Protein AF-A0A841BMP5-F1 (afdb_monomer)

Nearest PDB structures (foldseek):
  6muk-assembly1_A  TM=3.966E-01  e=3.538E-05  Neisseria gonorrhoeae FA 1090
  8xcj-assembly1_F  TM=4.467E-01  e=3.318E-01  Escherichia phage Lambda
  6w3f-assembly2_B  TM=5.338E-01  e=2.066E+00  synthetic construct
  6w40-assembly1_B  TM=4.163E-01  e=1.187E+00  synthetic construct
  2bng-assembly1_C-2  TM=3.990E-01  e=1.482E+00  Mycobacterium tuberculosis H37Rv

InterPro domains:
  IPR000841 Peptidase M23A, B-lytic metalloendopeptidase [PR00933] (157-178)
  IPR000841 Peptidase M23A, B-lytic metalloendopeptidase [PR00933] (180-198)
  IPR000841 Peptidase M23A, B-lytic metalloendopeptidase [PR00933] (256-276)
  IPR011055 Duplicated hybrid motif [G3DSA:2.70.70.10] (151-312)
  IPR011055 Duplicated hybrid motif [SSF51261] (171-276)
  IPR016047 M23ase, beta-sheet core domain [PF01551] (186-277)

Radius of gyration: 31.23 Å; Cα contacts (8 Å, |Δi|>4): 1030; chains: 1; bounding box: 55×43×146 Å

Organism: NCBI:txid643052

pLDDT: mean 89.05, std 15.7, range [34.28, 98.88]

Foldseek 3Di:
DDDDDDDDDDDDDDDDDDDDDDDPPPPDPDPPADDPQVVLQVQVCVVVVHDPVVLVVQVWDWDWDWDFADPVNQKTKTKTKTFWAQEALTHIAIWIKIWGADPRYIDMDTQLDVSRLVRLVVDDCRRHNPVNSVLSVLLNCCLVVCVPVAQLQLQFWAFADAQDKWAQQFAFADSSQADPDSFWTKTDDDPQFGHDRAKFFKDFNFWDCPFPRFIFAKMKGRDSSQKIKIWGQFGNADDDDRIDGGGHTGGGFHFDRRRHHGDPTGIITMGMDRRSHGDTLAQHDHLQWRWHDDGGRWGWTDQQLDTGTHRGIDRRNGTQDLQKWFFRPVPPQKDFWFLDQEPPGDGPDIDGGSDIFGFAWWEFYYWDAAPVGIGRIWTQTPVRTIDHCNRISNSDNTHYYHD

Secondary structure (DSSP, 8-state):
-PPPP-PPPPPPPPP-----PPP---PPPPPPPPPHHHHHHHHHHHHHT--HHHHHHTT-EEEEEEEEE-TTSSEEEEEEEEEPPSSTT---EEEEEEEEEETTEEEEEESSSHHHHHHHTTS-TTTS-HHHHHHHHHHHHHHHSSTTS--SEEEEPPSS-TT-EEEEEEEEEBTTBSSSS--EEEEE-TT-EEE-SSSEEEEEEEEE-TTTSS-EEEEEEEETTSEEEEEEEEBSPPP--SEE-TT-EEEE-B---TT----SSSBEEEEEEETTEE---TT-EETTEEEE--STT--EEEETTEEEETTSEEE---PPPTTEEEE--TTSSEEEEESSSSTTSPEEEEEETT-EEEEEEEEEEEEEEETTEEEEEEEEETTS-EEEGGGEE-SSS--SSB-

Structure (mmCIF, N/CA/C/O backbone):
data_AF-A0A841BMP5-F1
#
_entry.id   AF-A0A841BMP5-F1
#
loop_
_atom_site.group_PDB
_atom_site.id
_atom_site.type_symbol
_atom_site.label_atom_id
_atom_site.label_alt_id
_atom_site.label_comp_id
_atom_site.label_asym_id
_atom_site.label_entity_id
_atom_site.label_seq_id
_atom_site.pdbx_PDB_ins_code
_atom_site.Cartn_x
_atom_site.Cartn_y
_atom_site.Cartn_z
_atom_site.occupancy
_atom_site.B_iso_or_equiv
_atom_site.auth_seq_id
_atom_site.auth_comp_id
_atom_site.auth_asym_id
_atom_site.auth_atom_id
_atom_site.pdbx_PDB_model_num
ATOM 1 N N . MET A 1 1 ? 30.766 -21.090 115.412 1.00 39.97 1 MET A N 1
ATOM 2 C CA . MET A 1 1 ? 30.624 -21.141 113.940 1.00 39.97 1 MET A CA 1
ATOM 3 C C . MET A 1 1 ? 29.297 -21.819 113.615 1.00 39.97 1 MET A C 1
ATOM 5 O O . MET A 1 1 ? 29.218 -23.036 113.695 1.00 39.97 1 MET A O 1
ATOM 9 N N . LEU A 1 2 ? 28.238 -21.045 113.360 1.00 34.28 2 LEU A N 1
ATOM 10 C CA . LEU A 1 2 ? 26.905 -21.556 113.006 1.00 34.28 2 LEU A CA 1
ATOM 11 C C . LEU A 1 2 ? 26.689 -21.370 111.498 1.00 34.28 2 LEU A C 1
ATOM 13 O O . LEU A 1 2 ? 26.837 -20.258 110.997 1.00 34.28 2 LEU A O 1
ATOM 17 N N . ARG A 1 3 ? 26.366 -22.458 110.788 1.00 38.75 3 ARG A N 1
ATOM 18 C CA . ARG A 1 3 ? 26.007 -22.464 109.360 1.00 38.75 3 ARG A CA 1
ATOM 19 C C . ARG A 1 3 ? 24.495 -22.298 109.189 1.00 38.75 3 ARG A C 1
ATOM 21 O O . ARG A 1 3 ? 23.708 -22.974 109.847 1.00 38.75 3 ARG A O 1
ATOM 28 N N . THR A 1 4 ? 24.130 -21.393 108.292 1.00 40.66 4 THR A N 1
ATOM 29 C CA . THR A 1 4 ? 22.778 -20.907 108.001 1.00 40.66 4 THR A CA 1
ATOM 30 C C . THR A 1 4 ? 22.033 -21.808 107.010 1.00 40.66 4 THR A C 1
ATOM 32 O O . THR A 1 4 ? 22.625 -22.365 106.088 1.00 40.66 4 THR A O 1
ATOM 35 N N . ARG A 1 5 ? 20.717 -21.927 107.219 1.00 43.81 5 ARG A N 1
ATOM 36 C CA . ARG A 1 5 ? 19.724 -22.632 106.392 1.00 43.81 5 ARG A CA 1
ATOM 37 C C . ARG A 1 5 ? 19.303 -21.782 105.182 1.00 43.81 5 ARG A C 1
ATOM 39 O O . ARG A 1 5 ? 19.184 -20.569 105.322 1.00 43.81 5 ARG A O 1
ATOM 46 N N . GLN A 1 6 ? 18.955 -22.414 104.060 1.00 41.09 6 GLN A N 1
ATOM 47 C CA . GLN A 1 6 ? 18.107 -21.817 103.017 1.00 41.09 6 GLN A CA 1
ATOM 48 C C . GLN A 1 6 ? 16.977 -22.785 102.645 1.00 41.09 6 GLN A C 1
ATOM 50 O O . GLN A 1 6 ? 17.214 -23.966 102.401 1.00 41.09 6 GLN A O 1
ATOM 55 N N . ALA A 1 7 ? 15.750 -22.263 102.656 1.00 38.41 7 ALA A N 1
ATOM 56 C CA . ALA A 1 7 ? 14.514 -22.925 102.258 1.00 38.41 7 ALA A CA 1
ATOM 57 C C . ALA A 1 7 ? 14.130 -22.460 100.843 1.00 38.41 7 ALA A C 1
ATOM 59 O O . ALA A 1 7 ? 14.209 -21.266 100.554 1.00 38.41 7 ALA A O 1
ATOM 60 N N . MET A 1 8 ? 13.726 -23.388 99.971 1.00 37.00 8 MET A N 1
ATOM 61 C CA . MET A 1 8 ? 13.195 -23.076 98.640 1.00 37.00 8 MET A CA 1
ATOM 62 C C . MET A 1 8 ? 11.703 -22.736 98.725 1.00 37.00 8 MET A C 1
ATOM 64 O O . MET A 1 8 ? 10.923 -23.487 99.309 1.00 37.00 8 MET A O 1
ATOM 68 N N . LEU A 1 9 ? 11.322 -21.613 98.116 1.00 38.00 9 LEU A N 1
ATOM 69 C CA . LEU A 1 9 ? 9.951 -21.128 97.970 1.00 38.00 9 LEU A CA 1
ATOM 70 C C . LEU A 1 9 ? 9.475 -21.446 96.540 1.00 38.00 9 LEU A C 1
ATOM 72 O O . LEU A 1 9 ? 10.105 -21.014 95.576 1.00 38.00 9 LEU A O 1
ATOM 76 N N . GLY A 1 10 ? 8.392 -22.214 96.395 1.00 34.88 10 GLY A N 1
ATOM 77 C CA . GLY A 1 10 ? 7.761 -22.502 95.103 1.00 34.88 10 GLY A CA 1
ATOM 78 C C . GLY A 1 10 ? 6.813 -21.378 94.680 1.00 34.88 10 GLY A C 1
ATOM 79 O O . GLY A 1 10 ? 5.952 -20.974 95.459 1.00 34.88 10 GLY A O 1
ATOM 80 N N . ILE A 1 11 ? 6.964 -20.879 93.452 1.00 39.47 11 ILE A N 1
ATOM 81 C CA . ILE A 1 11 ? 6.086 -19.873 92.836 1.00 39.47 11 ILE A CA 1
ATOM 82 C C . ILE A 1 11 ? 5.163 -20.590 91.843 1.00 39.47 11 ILE A C 1
ATOM 84 O O . ILE A 1 11 ? 5.637 -21.240 90.914 1.00 39.47 11 ILE A O 1
ATOM 88 N N . ALA A 1 12 ? 3.848 -20.469 92.038 1.00 36.47 12 ALA A N 1
ATOM 89 C CA . ALA A 1 12 ? 2.828 -20.951 91.110 1.00 36.47 12 ALA A CA 1
ATOM 90 C C . ALA A 1 12 ? 2.499 -19.864 90.067 1.00 36.47 12 ALA A C 1
ATOM 92 O O . ALA A 1 12 ? 2.149 -18.743 90.434 1.00 36.47 12 ALA A O 1
ATOM 93 N N . LEU A 1 13 ? 2.605 -20.190 88.774 1.00 36.38 13 LEU A N 1
ATOM 94 C CA . LEU A 1 13 ? 2.173 -19.333 87.662 1.00 36.38 13 LEU A CA 1
ATOM 95 C C . LEU A 1 13 ? 0.666 -19.523 87.400 1.00 36.38 13 LEU A C 1
ATOM 97 O O . LEU A 1 13 ? 0.228 -20.632 87.099 1.00 36.38 13 LEU A O 1
ATOM 101 N N . LEU A 1 14 ? -0.114 -18.439 87.460 1.00 36.12 14 LEU A N 1
ATOM 102 C CA . LEU A 1 14 ? -1.489 -18.379 86.949 1.00 36.12 14 LEU A CA 1
ATOM 103 C C . LEU A 1 14 ? -1.461 -18.119 85.432 1.00 36.12 14 LEU A C 1
ATOM 105 O O . LEU A 1 14 ? -0.940 -17.095 84.993 1.00 36.12 14 LEU A O 1
ATOM 109 N N . ALA A 1 15 ? -2.050 -19.010 84.633 1.00 38.69 15 ALA A N 1
ATOM 110 C CA . ALA A 1 15 ? -2.287 -18.789 83.207 1.00 38.69 15 ALA A CA 1
ATOM 111 C C . ALA A 1 15 ? -3.654 -18.109 83.001 1.00 38.69 15 ALA A C 1
ATOM 113 O O . ALA A 1 15 ? -4.687 -18.673 83.356 1.00 38.69 15 ALA A O 1
ATOM 114 N N . VAL A 1 16 ? -3.662 -16.903 82.428 1.00 39.03 16 VAL A N 1
ATOM 115 C CA . VAL A 1 16 ? -4.881 -16.193 82.005 1.00 39.03 16 VAL A CA 1
ATOM 116 C C . VAL A 1 16 ? -5.159 -16.542 80.543 1.00 39.03 16 VAL A C 1
ATOM 118 O O . VAL A 1 16 ? -4.381 -16.194 79.658 1.00 39.03 16 VAL A O 1
ATOM 121 N N . THR A 1 17 ? -6.263 -17.236 80.278 1.00 38.91 17 THR A N 1
ATOM 122 C CA . THR A 1 17 ? -6.754 -17.529 78.926 1.00 38.91 17 THR A CA 1
ATOM 123 C C . THR A 1 17 ? -7.607 -16.366 78.414 1.00 38.91 17 THR A C 1
ATOM 125 O O . THR A 1 17 ? -8.756 -16.185 78.811 1.00 38.91 17 THR A O 1
ATOM 128 N N . ILE A 1 18 ? -7.050 -15.554 77.513 1.00 44.59 18 ILE A N 1
ATOM 129 C CA . ILE A 1 18 ? -7.805 -14.533 76.772 1.00 44.59 18 ILE A CA 1
ATOM 130 C C . ILE A 1 18 ? -8.531 -15.235 75.618 1.00 44.59 18 ILE A C 1
ATOM 132 O O . ILE A 1 18 ? -7.900 -15.737 74.692 1.00 44.59 18 ILE A O 1
ATOM 136 N N . SER A 1 19 ? -9.863 -15.281 75.677 1.00 40.97 19 SER A N 1
ATOM 137 C CA . SER A 1 19 ? -10.699 -15.788 74.583 1.00 40.97 19 SER A CA 1
ATOM 138 C C . SER A 1 19 ? -10.790 -14.731 73.480 1.00 40.97 19 SER A C 1
ATOM 140 O O . SER A 1 19 ? -11.511 -13.746 73.624 1.00 40.97 19 SER A O 1
ATOM 142 N N . MET A 1 20 ? -10.046 -14.911 72.386 1.00 45.84 20 MET A N 1
ATOM 143 C CA . MET A 1 20 ? -10.217 -14.109 71.171 1.00 45.84 20 MET A CA 1
ATOM 144 C C . MET A 1 20 ? -11.420 -14.638 70.383 1.00 45.84 20 MET A C 1
ATOM 146 O O . MET A 1 20 ? -11.411 -15.773 69.911 1.00 45.84 20 MET A O 1
ATOM 150 N N . LEU A 1 21 ? -12.462 -13.817 70.244 1.00 46.34 21 LEU A N 1
ATOM 151 C CA . LEU A 1 21 ? -13.538 -14.057 69.281 1.00 46.34 21 LEU A CA 1
ATOM 152 C C . LEU A 1 21 ? -12.961 -13.952 67.857 1.00 46.34 21 LEU A C 1
ATOM 154 O O . LEU A 1 21 ? -12.179 -13.031 67.603 1.00 46.34 21 LEU A O 1
ATOM 158 N N . PRO A 1 22 ? -13.324 -14.843 66.916 1.00 47.53 22 PRO A N 1
ATOM 159 C CA . PRO A 1 22 ? -12.881 -14.709 65.538 1.00 47.53 22 PRO A CA 1
ATOM 160 C C . PRO A 1 22 ? -13.523 -13.455 64.942 1.00 47.53 22 PRO A C 1
ATOM 162 O O . PRO A 1 22 ? -14.747 -13.327 64.899 1.00 47.53 22 PRO A O 1
ATOM 165 N N . ALA A 1 23 ? -12.692 -12.517 64.492 1.00 50.56 23 ALA A N 1
ATOM 166 C CA . ALA A 1 23 ? -13.146 -11.436 63.636 1.00 50.56 23 ALA A CA 1
ATOM 167 C C . ALA A 1 23 ? -13.705 -12.067 62.355 1.00 50.56 23 ALA A C 1
ATOM 169 O O . ALA A 1 23 ? -12.977 -12.741 61.625 1.00 50.56 23 ALA A O 1
ATOM 170 N N . SER A 1 24 ? -15.000 -11.883 62.097 1.00 49.84 24 SER A N 1
ATOM 171 C CA . SER A 1 24 ? -15.606 -12.237 60.818 1.00 49.84 24 SER A CA 1
ATOM 172 C C . SER A 1 24 ? -14.863 -11.480 59.721 1.00 49.84 24 SER A C 1
ATOM 174 O O . SER A 1 24 ? -15.005 -10.263 59.602 1.00 49.84 24 SER A O 1
ATOM 176 N N . ALA A 1 25 ? -14.036 -12.186 58.951 1.00 54.12 25 ALA A N 1
ATOM 177 C CA . ALA A 1 25 ? -13.413 -11.636 57.761 1.00 54.12 25 ALA A CA 1
ATOM 178 C C . ALA A 1 25 ? -14.537 -11.240 56.799 1.00 54.12 25 ALA A C 1
ATOM 180 O O . ALA A 1 25 ? -15.220 -12.096 56.234 1.00 54.12 25 ALA A O 1
ATOM 181 N N . VAL A 1 26 ? -14.774 -9.936 56.664 1.00 52.53 26 VAL A N 1
ATOM 182 C CA . VAL A 1 26 ? -15.600 -9.403 55.584 1.00 52.53 26 VAL A CA 1
ATOM 183 C C . VAL A 1 26 ? -14.865 -9.777 54.305 1.00 52.53 26 VAL A C 1
ATOM 185 O O . VAL A 1 26 ? -13.758 -9.297 54.075 1.00 52.53 26 VAL A O 1
ATOM 188 N N . ALA A 1 27 ? -15.433 -10.704 53.532 1.00 51.41 27 ALA A N 1
ATOM 189 C CA . ALA A 1 27 ? -14.883 -11.086 52.243 1.00 51.41 27 ALA A CA 1
ATOM 190 C C . ALA A 1 27 ? -14.730 -9.816 51.400 1.00 51.41 27 ALA A C 1
ATOM 192 O O . ALA A 1 27 ? -15.709 -9.113 51.139 1.00 51.41 27 ALA A O 1
ATOM 193 N N . GLU A 1 28 ? -13.490 -9.507 51.035 1.00 50.38 28 GLU A N 1
ATOM 194 C CA . GLU A 1 28 ? -13.176 -8.430 50.108 1.00 50.38 28 GLU A CA 1
ATOM 195 C C . GLU A 1 28 ? -13.985 -8.684 48.822 1.00 50.38 28 GLU A C 1
ATOM 197 O O . GLU A 1 28 ? -14.013 -9.828 48.347 1.00 50.38 28 GLU A O 1
ATOM 202 N N . PRO A 1 29 ? -14.722 -7.692 48.287 1.00 46.38 29 PRO A N 1
ATOM 203 C CA . PRO A 1 29 ? -15.491 -7.903 47.070 1.00 46.38 29 PRO A CA 1
ATOM 204 C C . PRO A 1 29 ? -14.539 -8.393 45.980 1.00 46.38 29 PRO A C 1
ATOM 206 O O . PRO A 1 29 ? -13.509 -7.768 45.725 1.00 46.38 29 PRO A O 1
ATOM 209 N N . ALA A 1 30 ? -14.868 -9.535 45.366 1.00 54.88 30 ALA A N 1
ATOM 210 C CA . ALA A 1 30 ? -14.070 -10.093 44.283 1.00 54.88 30 ALA A CA 1
ATOM 211 C C . ALA A 1 30 ? -13.814 -8.996 43.233 1.00 54.88 30 ALA A C 1
ATOM 213 O O . ALA A 1 30 ? -14.761 -8.278 42.887 1.00 54.88 30 ALA A O 1
ATOM 214 N N . PRO A 1 31 ? -12.572 -8.832 42.738 1.00 57.31 31 PRO A N 1
ATOM 215 C CA . PRO A 1 31 ? -12.267 -7.791 41.768 1.00 57.31 31 PRO A CA 1
ATOM 216 C C . PRO A 1 31 ? -13.232 -7.917 40.588 1.00 57.31 31 PRO A C 1
ATOM 218 O O . PRO A 1 31 ? -13.372 -8.991 40.000 1.00 57.31 31 PRO A O 1
ATOM 221 N N . THR A 1 32 ? -13.937 -6.830 40.270 1.00 65.19 32 THR A N 1
ATOM 222 C CA . THR A 1 32 ? -14.870 -6.788 39.140 1.00 65.19 32 THR A CA 1
ATOM 223 C C . THR A 1 32 ? -14.147 -7.236 37.876 1.00 65.19 32 THR A C 1
ATOM 225 O O . THR A 1 32 ? -13.112 -6.668 37.522 1.00 65.19 32 THR A O 1
ATOM 228 N N . ALA A 1 33 ? -14.685 -8.262 37.210 1.00 76.88 33 ALA A N 1
ATOM 229 C CA . ALA A 1 33 ? -14.127 -8.774 35.966 1.00 76.88 33 ALA A CA 1
ATOM 230 C C . ALA A 1 33 ? -13.986 -7.628 34.954 1.00 76.88 33 ALA A C 1
ATOM 232 O O . ALA A 1 33 ? -14.934 -6.878 34.716 1.00 76.88 33 ALA A O 1
ATOM 233 N N . ARG A 1 34 ? -12.787 -7.479 34.386 1.00 87.75 34 ARG A N 1
ATOM 234 C CA . ARG A 1 34 ? -12.483 -6.377 33.467 1.00 87.75 34 ARG A CA 1
ATOM 235 C C . ARG A 1 34 ? -13.271 -6.503 32.169 1.00 87.75 34 ARG A C 1
ATOM 237 O O . ARG A 1 34 ? -13.496 -7.615 31.681 1.00 87.75 34 ARG A O 1
ATOM 244 N N . SER A 1 35 ? -13.663 -5.364 31.605 1.00 92.44 35 SER A N 1
ATOM 245 C CA . SER A 1 35 ? -14.401 -5.324 30.343 1.00 92.44 35 SER A CA 1
ATOM 246 C C . SER A 1 35 ? -13.506 -5.705 29.157 1.00 92.44 35 SER A C 1
ATOM 248 O O . SER A 1 35 ? -12.275 -5.648 29.244 1.00 92.44 35 SER A O 1
ATOM 250 N N . LEU A 1 36 ? -14.116 -6.098 28.033 1.00 94.38 36 LEU A N 1
ATOM 251 C CA . LEU A 1 36 ? -13.373 -6.405 26.807 1.00 94.38 36 LEU A CA 1
ATOM 252 C C . LEU A 1 36 ? -12.573 -5.182 26.337 1.00 94.38 36 LEU A C 1
ATOM 254 O O . LEU A 1 36 ? -11.408 -5.313 25.978 1.00 94.38 36 LEU A O 1
ATOM 258 N N . GLU A 1 37 ? -13.173 -3.995 26.406 1.00 94.88 37 GLU A N 1
ATOM 259 C CA . GLU A 1 37 ? -12.561 -2.727 26.004 1.00 94.88 37 GLU A CA 1
ATOM 260 C C . GLU A 1 37 ? -11.303 -2.427 26.822 1.00 94.88 37 GLU A C 1
ATOM 262 O O . GLU A 1 37 ? -10.300 -1.999 26.260 1.00 94.88 37 GLU A O 1
ATOM 267 N N . GLN A 1 38 ? -11.322 -2.697 28.132 1.00 94.12 38 GLN A N 1
ATOM 268 C CA . GLN A 1 38 ? -10.147 -2.534 28.995 1.00 94.12 38 GLN A CA 1
ATOM 269 C C . GLN A 1 38 ? -9.020 -3.500 28.605 1.00 94.12 38 GLN A C 1
ATOM 271 O O . GLN A 1 38 ? -7.856 -3.114 28.577 1.00 94.12 38 GLN A O 1
ATOM 276 N N . ILE A 1 39 ? -9.354 -4.749 28.271 1.00 95.50 39 ILE A N 1
ATOM 277 C CA . ILE A 1 39 ? -8.358 -5.767 27.906 1.00 95.50 39 ILE A CA 1
ATOM 278 C C . ILE A 1 39 ? -7.777 -5.494 26.507 1.00 95.50 39 ILE A C 1
ATOM 280 O O . ILE A 1 39 ? -6.574 -5.647 26.302 1.00 95.50 39 ILE A O 1
ATOM 284 N N . VAL A 1 40 ? -8.596 -5.038 25.553 1.00 97.19 40 VAL A N 1
ATOM 285 C CA . VAL A 1 40 ? -8.123 -4.591 24.231 1.00 97.19 40 VAL A CA 1
ATOM 286 C C . VAL A 1 40 ? -7.246 -3.344 24.368 1.00 97.19 40 VAL A C 1
ATOM 288 O O . VAL A 1 40 ? -6.182 -3.282 23.752 1.00 97.19 40 VAL A O 1
ATOM 291 N N . ALA A 1 41 ? -7.642 -2.378 25.202 1.00 95.94 41 ALA A N 1
ATOM 292 C CA . ALA A 1 41 ? -6.848 -1.185 25.483 1.00 95.94 41 ALA A CA 1
ATOM 293 C C . ALA A 1 41 ? -5.459 -1.546 26.034 1.00 95.94 41 ALA A C 1
ATOM 295 O O . ALA A 1 41 ? -4.461 -1.039 25.526 1.00 95.94 41 ALA A O 1
ATOM 296 N N . ASP A 1 42 ? -5.371 -2.478 26.985 1.00 95.06 42 ASP A N 1
ATOM 297 C CA . ASP A 1 42 ? -4.089 -2.978 27.495 1.00 95.06 42 ASP A CA 1
ATOM 298 C C . ASP A 1 42 ? -3.237 -3.649 26.416 1.00 95.06 42 ASP A C 1
ATOM 300 O O . ASP A 1 42 ? -2.026 -3.435 26.360 1.00 95.06 42 ASP A O 1
ATOM 304 N N . ALA A 1 43 ? -3.854 -4.449 25.541 1.00 95.81 43 ALA A N 1
ATOM 305 C CA . ALA A 1 43 ? -3.143 -5.082 24.436 1.00 95.81 43 ALA A CA 1
ATOM 306 C C . ALA A 1 43 ? -2.559 -4.028 23.478 1.00 95.81 43 ALA A C 1
ATOM 308 O O . ALA A 1 43 ? -1.423 -4.169 23.022 1.00 95.81 43 ALA A O 1
ATOM 309 N N . VAL A 1 44 ? -3.294 -2.940 23.218 1.00 96.31 44 VAL A N 1
ATOM 310 C CA . VAL A 1 44 ? -2.810 -1.799 22.425 1.00 96.31 44 VAL A CA 1
ATOM 311 C C . VAL A 1 44 ? -1.674 -1.063 23.142 1.00 96.31 44 VAL A C 1
ATOM 313 O O . VAL A 1 44 ? -0.647 -0.801 22.520 1.00 96.31 44 VAL A O 1
ATOM 316 N N . VAL A 1 45 ? -1.812 -0.778 24.441 1.00 96.31 45 VAL A N 1
ATOM 317 C CA . VAL A 1 45 ? -0.778 -0.158 25.301 1.00 96.31 45 VAL A CA 1
ATOM 318 C C . VAL A 1 45 ? 0.519 -0.972 25.255 1.00 96.31 45 VAL A C 1
ATOM 320 O O . VAL A 1 45 ? 1.590 -0.428 24.975 1.00 96.31 45 VAL A O 1
ATOM 323 N N . ALA A 1 46 ? 0.420 -2.292 25.433 1.00 94.81 46 ALA A N 1
ATOM 324 C CA . ALA A 1 46 ? 1.552 -3.206 25.331 1.00 94.81 46 ALA A CA 1
ATOM 325 C C . ALA A 1 46 ? 2.168 -3.199 23.923 1.00 94.81 46 ALA A C 1
ATOM 327 O O . ALA A 1 46 ? 3.389 -3.153 23.781 1.00 94.81 46 ALA A O 1
ATOM 328 N N . ARG A 1 47 ? 1.336 -3.181 22.872 1.00 93.25 47 ARG A N 1
ATOM 329 C CA . ARG A 1 47 ? 1.784 -3.182 21.471 1.00 93.25 47 ARG A CA 1
ATOM 330 C C . ARG A 1 47 ? 2.572 -1.935 21.087 1.00 93.25 47 ARG A C 1
ATOM 332 O O . ARG A 1 47 ? 3.494 -2.046 20.276 1.00 93.25 47 ARG A O 1
ATOM 339 N N . VAL A 1 48 ? 2.195 -0.773 21.624 1.00 92.12 48 VAL A N 1
ATOM 340 C CA . VAL A 1 48 ? 2.890 0.499 21.367 1.00 92.12 48 VAL A CA 1
ATOM 341 C C . VAL A 1 48 ? 4.065 0.739 22.312 1.00 92.12 48 VAL A C 1
ATOM 343 O O . VAL A 1 48 ? 4.851 1.647 22.058 1.00 92.12 48 VAL A O 1
ATOM 346 N N . GLY A 1 49 ? 4.197 -0.050 23.383 1.00 94.25 49 GLY A N 1
ATOM 347 C CA . GLY A 1 49 ? 5.291 0.075 24.346 1.00 94.25 49 GLY A CA 1
ATOM 348 C C . GLY A 1 49 ? 5.278 1.398 25.118 1.00 94.25 49 GLY A C 1
ATOM 349 O O . GLY A 1 49 ? 6.340 1.922 25.439 1.00 94.25 49 GLY A O 1
ATOM 350 N N . ARG A 1 50 ? 4.091 1.963 25.381 1.00 93.12 50 ARG A N 1
ATOM 351 C CA . ARG A 1 50 ? 3.901 3.216 26.136 1.00 93.12 50 ARG A CA 1
ATOM 352 C C . ARG A 1 50 ? 2.896 2.998 27.252 1.00 93.12 50 ARG A C 1
ATOM 354 O O . ARG A 1 50 ? 1.953 2.239 27.073 1.00 93.12 50 ARG A O 1
ATOM 361 N N . SER A 1 51 ? 3.053 3.695 28.368 1.00 94.88 51 SER A N 1
ATOM 362 C CA . SER A 1 51 ? 2.067 3.713 29.450 1.00 94.88 51 SER A CA 1
ATOM 363 C C . SER A 1 51 ? 0.796 4.477 29.059 1.00 94.88 51 SER A C 1
ATOM 365 O O . SER A 1 51 ? 0.801 5.355 28.191 1.00 94.88 51 SER A O 1
ATOM 367 N N . THR A 1 52 ? -0.307 4.187 29.749 1.00 94.06 52 THR A N 1
ATOM 368 C CA . THR A 1 52 ? -1.578 4.915 29.590 1.00 94.06 52 THR A CA 1
ATOM 369 C C . THR A 1 52 ? -1.427 6.409 29.885 1.00 94.06 52 THR A C 1
ATOM 371 O O . THR A 1 52 ? -2.008 7.232 29.180 1.00 94.06 52 THR A O 1
ATOM 374 N N . THR A 1 53 ? -0.592 6.774 30.861 1.00 94.94 53 THR A N 1
ATOM 375 C CA . THR A 1 53 ? -0.277 8.171 31.191 1.00 94.94 53 THR A CA 1
ATOM 376 C C . THR A 1 53 ? 0.453 8.878 30.052 1.00 94.94 53 THR A C 1
ATOM 378 O O . THR A 1 53 ? 0.091 9.998 29.706 1.00 94.94 53 THR A O 1
ATOM 381 N N . GLU A 1 54 ? 1.442 8.239 29.420 1.00 94.88 54 GLU A N 1
ATOM 382 C CA . GLU A 1 54 ? 2.153 8.820 28.269 1.00 94.88 54 GLU A CA 1
ATOM 383 C C . GLU A 1 54 ? 1.244 8.981 27.047 1.00 94.88 54 GLU A C 1
ATOM 385 O O . GLU A 1 54 ? 1.365 9.958 26.305 1.00 94.88 54 GLU A O 1
ATOM 390 N N . ILE A 1 55 ? 0.334 8.027 26.836 1.00 94.44 55 ILE A N 1
ATOM 391 C CA . ILE A 1 55 ? -0.691 8.092 25.789 1.00 94.44 55 ILE A CA 1
ATOM 392 C C . ILE A 1 55 ? -1.618 9.290 26.033 1.00 94.44 55 ILE A C 1
ATOM 394 O O . ILE A 1 55 ? -1.785 10.122 25.139 1.00 94.44 55 ILE A O 1
ATOM 398 N N . ALA A 1 56 ? -2.151 9.423 27.249 1.00 94.00 56 ALA A N 1
ATOM 399 C CA . ALA A 1 56 ? -3.031 10.526 27.621 1.00 94.00 56 ALA A CA 1
ATOM 400 C C . ALA A 1 56 ? -2.315 11.887 27.560 1.00 94.00 56 ALA A C 1
ATOM 402 O O . ALA A 1 56 ? -2.877 12.853 27.050 1.00 94.00 56 ALA A O 1
ATOM 403 N N . ALA A 1 57 ? -1.054 11.960 28.000 1.00 94.75 57 ALA A N 1
ATOM 404 C CA . ALA A 1 57 ? -0.234 13.171 27.922 1.00 94.75 57 ALA A CA 1
ATOM 405 C C . ALA A 1 57 ? 0.032 13.615 26.473 1.00 94.75 57 ALA A C 1
ATOM 407 O O . ALA A 1 57 ? 0.159 14.807 26.204 1.00 94.75 57 ALA A O 1
ATOM 408 N N . ALA A 1 58 ? 0.059 12.674 25.524 1.00 91.88 58 ALA A N 1
ATOM 409 C CA . ALA A 1 58 ? 0.114 12.971 24.092 1.00 91.88 58 ALA A CA 1
ATOM 410 C C . ALA A 1 58 ? -1.254 13.369 23.493 1.00 91.88 58 ALA A C 1
ATOM 412 O O . ALA A 1 58 ? -1.361 13.555 22.282 1.00 91.88 58 ALA A O 1
ATOM 413 N N . GLY A 1 59 ? -2.309 13.475 24.310 1.00 94.25 59 GLY A N 1
ATOM 414 C CA . GLY A 1 59 ? -3.673 13.778 23.871 1.00 94.25 59 GLY A CA 1
ATOM 415 C C . GLY A 1 59 ? -4.336 12.647 23.082 1.00 94.25 59 GLY A C 1
ATOM 416 O O . GLY A 1 59 ? -5.291 12.894 22.348 1.00 94.25 59 GLY A O 1
ATOM 417 N N . ARG A 1 60 ? -3.816 11.419 23.181 1.00 95.38 60 ARG A N 1
ATOM 418 C CA . ARG A 1 60 ? -4.315 10.251 22.447 1.00 95.38 60 ARG A CA 1
ATOM 419 C C . ARG A 1 60 ? -5.312 9.469 23.289 1.00 95.38 60 ARG A C 1
ATOM 421 O O . ARG A 1 60 ? -5.189 9.405 24.511 1.00 95.38 60 ARG A O 1
ATOM 428 N N . THR A 1 61 ? -6.273 8.838 22.624 1.00 95.00 61 THR A N 1
ATOM 429 C CA . THR A 1 61 ? -7.310 8.029 23.274 1.00 95.00 61 THR A CA 1
ATOM 430 C C . THR A 1 61 ? -7.251 6.583 22.794 1.00 95.00 61 THR A C 1
ATOM 432 O O . THR A 1 61 ? -6.914 6.301 21.644 1.00 95.00 61 THR A O 1
ATOM 435 N N . LEU A 1 62 ? -7.548 5.647 23.694 1.00 96.12 62 LEU A N 1
ATOM 436 C CA . LEU A 1 62 ? -7.700 4.233 23.360 1.00 96.12 62 LEU A CA 1
ATOM 437 C C . LEU A 1 62 ? -9.167 3.982 23.018 1.00 96.12 62 LEU A C 1
ATOM 439 O O . LEU A 1 62 ? -10.054 4.326 23.799 1.00 96.12 62 LEU A O 1
ATOM 443 N N . ARG A 1 63 ? -9.417 3.393 21.851 1.00 94.75 63 ARG A N 1
ATOM 444 C CA . ARG A 1 63 ? -10.753 3.080 21.343 1.00 94.75 63 ARG A CA 1
ATOM 445 C C . ARG A 1 63 ? -10.822 1.605 20.972 1.00 94.75 63 ARG A C 1
ATOM 447 O O . ARG A 1 63 ? -9.883 1.064 20.392 1.00 94.75 63 ARG A O 1
ATOM 454 N N . THR A 1 64 ? -11.942 0.972 21.302 1.00 96.69 64 THR A N 1
ATOM 455 C CA . THR A 1 64 ? -12.253 -0.401 20.897 1.00 96.69 64 THR A CA 1
ATOM 456 C C . THR A 1 64 ? -13.550 -0.384 20.106 1.00 96.69 64 THR A C 1
ATOM 458 O O . THR A 1 64 ? -14.574 0.047 20.627 1.00 96.69 64 THR A O 1
ATOM 461 N N . ASP A 1 65 ? -13.505 -0.871 18.871 1.00 94.81 65 ASP A N 1
ATOM 462 C CA . ASP A 1 65 ? -14.672 -1.032 18.008 1.00 94.81 65 ASP A CA 1
ATOM 463 C C . ASP A 1 65 ? -14.941 -2.524 17.803 1.00 94.81 65 ASP A C 1
ATOM 465 O O . ASP A 1 65 ? -14.265 -3.184 17.011 1.00 94.81 65 ASP A O 1
ATOM 469 N N . VAL A 1 66 ? -15.926 -3.075 18.515 1.00 95.81 66 VAL A N 1
ATOM 470 C CA . VAL A 1 66 ? -16.381 -4.459 18.307 1.00 95.81 66 VAL A CA 1
ATOM 471 C C . VAL A 1 66 ? -17.212 -4.520 17.024 1.00 95.81 66 VAL A C 1
ATOM 473 O O . VAL A 1 66 ? -18.189 -3.791 16.880 1.00 95.81 66 VAL A O 1
ATOM 476 N N . GLN A 1 67 ? -16.834 -5.394 16.091 1.00 93.75 67 GLN A N 1
ATOM 477 C CA . GLN A 1 67 ? -17.466 -5.494 14.768 1.00 93.75 67 GLN A CA 1
ATOM 478 C C . GLN A 1 67 ? -18.297 -6.760 14.595 1.00 93.75 67 GLN A C 1
ATOM 480 O O . GLN A 1 67 ? -19.309 -6.748 13.897 1.00 93.75 67 GLN A O 1
ATOM 485 N N . ARG A 1 68 ? -17.859 -7.868 15.197 1.00 95.00 68 ARG A N 1
ATOM 486 C CA . ARG A 1 68 ? -18.546 -9.159 15.125 1.00 95.00 68 ARG A CA 1
ATOM 487 C C . ARG A 1 68 ? -18.503 -9.835 16.485 1.00 95.00 68 ARG A C 1
ATOM 489 O O . ARG A 1 68 ? -17.460 -9.843 17.133 1.00 95.00 68 ARG A O 1
ATOM 496 N N . THR A 1 69 ? -19.612 -10.449 16.872 1.00 96.56 69 THR A N 1
ATOM 497 C CA . THR A 1 69 ? -19.702 -11.347 18.025 1.00 96.56 69 THR A CA 1
ATOM 498 C C . THR A 1 69 ? -20.416 -12.625 17.617 1.00 96.56 69 THR A C 1
ATOM 500 O O . THR A 1 69 ? -21.197 -12.631 16.663 1.00 96.56 69 THR A O 1
ATOM 503 N N . ASP A 1 70 ? -20.160 -13.721 18.322 1.00 96.06 70 ASP A N 1
ATOM 504 C CA . ASP A 1 70 ? -20.978 -14.919 18.158 1.00 96.06 70 ASP A CA 1
ATOM 505 C C . ASP A 1 70 ? -22.297 -14.796 18.940 1.00 96.06 70 ASP A C 1
ATOM 507 O O . ASP A 1 70 ? -22.472 -13.904 19.772 1.00 96.06 70 ASP A O 1
ATOM 511 N N . ALA A 1 71 ? -23.236 -15.711 18.687 1.00 94.31 71 ALA A N 1
ATOM 512 C CA . ALA A 1 71 ? -24.556 -15.689 19.318 1.00 94.31 71 ALA A CA 1
ATOM 513 C C . ALA A 1 71 ? -24.507 -15.851 20.849 1.00 94.31 71 ALA A C 1
ATOM 515 O O . ALA A 1 71 ? -25.438 -15.439 21.537 1.00 94.31 71 ALA A O 1
ATOM 516 N N . THR A 1 72 ? -23.438 -16.449 21.387 1.00 93.44 72 THR A N 1
ATOM 517 C CA . THR A 1 72 ? -23.274 -16.645 22.834 1.00 93.44 72 THR A CA 1
ATOM 518 C C . THR A 1 72 ? -22.588 -15.465 23.528 1.00 93.44 72 THR A C 1
ATOM 520 O O . THR A 1 72 ? -22.570 -15.402 24.758 1.00 93.44 72 THR A O 1
ATOM 523 N N . GLY A 1 73 ? -22.008 -14.533 22.760 1.00 91.75 73 GLY A N 1
ATOM 524 C CA . GLY A 1 73 ? -21.156 -13.467 23.286 1.00 91.75 73 GLY A CA 1
ATOM 525 C C . GLY A 1 73 ? -19.849 -13.984 23.901 1.00 91.75 73 GLY A C 1
ATOM 526 O O . GLY A 1 73 ? -19.233 -13.286 24.707 1.00 91.75 73 GLY A O 1
ATOM 527 N N . ALA A 1 74 ? -19.438 -15.211 23.574 1.00 95.38 74 ALA A N 1
ATOM 528 C CA . ALA A 1 74 ? -18.169 -15.791 24.001 1.00 95.38 74 ALA A CA 1
ATOM 529 C C . ALA A 1 74 ? -17.012 -15.407 23.072 1.00 95.38 74 ALA A C 1
ATOM 531 O O . ALA A 1 74 ? -15.855 -15.574 23.445 1.00 95.38 74 ALA A O 1
ATOM 532 N N . TRP A 1 75 ? -17.300 -14.896 21.880 1.00 98.00 75 TRP A N 1
ATOM 533 C CA . TRP A 1 75 ? -16.306 -14.471 20.906 1.00 98.00 75 TRP A CA 1
ATOM 534 C C . TRP A 1 75 ? -16.585 -13.057 20.429 1.00 98.00 75 TRP A C 1
ATOM 536 O O . TRP A 1 75 ? -17.732 -12.696 20.168 1.00 98.00 75 TRP A O 1
ATOM 546 N N . ALA A 1 76 ? -15.518 -12.282 20.262 1.00 97.69 76 ALA A N 1
ATOM 547 C CA . ALA A 1 76 ? -15.573 -10.964 19.655 1.00 97.69 76 ALA A CA 1
ATOM 548 C C . ALA A 1 76 ? -14.404 -10.764 18.686 1.00 97.69 76 ALA A C 1
ATOM 550 O O . ALA A 1 76 ? -13.294 -11.254 18.899 1.00 97.69 76 ALA A O 1
ATOM 551 N N . PHE A 1 77 ? -14.671 -10.024 17.620 1.00 97.38 77 PHE A N 1
ATOM 552 C CA . PHE A 1 77 ? -13.694 -9.557 16.649 1.00 97.38 77 PHE A CA 1
ATOM 553 C C . PHE A 1 77 ? -13.932 -8.073 16.399 1.00 97.38 77 PHE A C 1
ATOM 555 O O . PHE A 1 77 ? -15.082 -7.630 16.296 1.00 97.38 77 PHE A O 1
ATOM 562 N N . GLY A 1 78 ? -12.862 -7.304 16.259 1.00 96.88 78 GLY A N 1
ATOM 563 C CA . GLY A 1 78 ? -12.981 -5.875 16.022 1.00 96.88 78 GLY A CA 1
ATOM 564 C C . GLY A 1 78 ? -11.644 -5.180 15.853 1.00 96.88 78 GLY A C 1
ATOM 565 O O . GLY A 1 78 ? -10.648 -5.807 15.496 1.00 96.88 78 GLY A O 1
ATOM 566 N N . VAL A 1 79 ? -11.633 -3.879 16.123 1.00 97.56 79 VAL A N 1
ATOM 567 C CA . VAL A 1 79 ? -10.450 -3.023 16.023 1.00 97.56 79 VAL A CA 1
ATOM 568 C C . VAL A 1 79 ? -10.105 -2.448 17.392 1.00 97.56 79 VAL A C 1
ATOM 570 O O . VAL A 1 79 ? -10.956 -1.876 18.069 1.00 97.56 79 VAL A O 1
ATOM 573 N N . GLY A 1 80 ? -8.842 -2.590 17.788 1.00 97.44 80 GLY A N 1
ATOM 574 C CA . GLY A 1 80 ? -8.230 -1.838 18.878 1.00 97.44 80 GLY A CA 1
ATOM 575 C C . GLY A 1 80 ? -7.409 -0.696 18.290 1.00 97.44 80 GLY A C 1
ATOM 576 O O . GLY A 1 80 ? -6.594 -0.911 17.390 1.00 97.44 80 GLY A O 1
ATOM 577 N N . MET A 1 81 ? -7.628 0.522 18.773 1.00 95.00 81 MET A N 1
ATOM 578 C CA . MET A 1 81 ? -7.099 1.732 18.155 1.00 95.00 81 MET A CA 1
ATOM 579 C C . MET A 1 81 ? -6.496 2.687 19.181 1.00 95.00 81 MET A C 1
ATOM 581 O O . MET A 1 81 ? -7.061 2.943 20.242 1.00 95.00 81 MET A O 1
ATOM 585 N N . LEU A 1 82 ? -5.362 3.268 18.802 1.00 95.44 82 LEU A N 1
ATOM 586 C CA . LEU A 1 82 ? -4.802 4.470 19.391 1.00 95.44 82 LEU A CA 1
ATOM 587 C C . LEU A 1 82 ? -5.211 5.660 18.519 1.00 95.44 82 LEU A C 1
ATOM 589 O O . LEU A 1 82 ? -4.572 5.953 17.505 1.00 95.44 82 LEU A O 1
ATOM 593 N N . GLN A 1 83 ? -6.293 6.323 18.905 1.00 94.44 83 GLN A N 1
ATOM 594 C CA . GLN A 1 83 ? -6.824 7.483 18.208 1.00 94.44 83 GLN A CA 1
ATOM 595 C C . GLN A 1 83 ? -5.935 8.705 18.473 1.00 94.44 83 GLN A C 1
ATOM 597 O O . GLN A 1 83 ? -5.458 8.941 19.588 1.00 94.44 83 GLN A O 1
ATOM 602 N N . ALA A 1 84 ? -5.678 9.460 17.411 1.00 93.81 84 ALA A N 1
ATOM 603 C CA . ALA A 1 84 ? -4.856 10.657 17.446 1.00 93.81 84 ALA A CA 1
ATOM 604 C C . ALA A 1 84 ? -5.688 11.914 17.750 1.00 93.81 84 ALA A C 1
ATOM 606 O O . ALA A 1 84 ? -6.884 11.950 17.449 1.00 93.81 84 ALA A O 1
ATOM 607 N N . PRO A 1 85 ? -5.066 12.981 18.283 1.00 92.50 85 PRO A N 1
ATOM 608 C CA . PRO A 1 85 ? -5.662 14.308 18.237 1.00 92.50 85 PRO A CA 1
ATOM 609 C C . PRO A 1 85 ? -5.986 14.716 16.792 1.00 92.50 85 PRO A C 1
ATOM 611 O O . PRO A 1 85 ? -5.235 14.409 15.867 1.00 92.50 85 PRO A O 1
ATOM 614 N N . ALA A 1 86 ? -7.079 15.450 16.592 1.00 88.88 86 ALA A N 1
ATOM 615 C CA . ALA A 1 86 ? -7.453 15.993 15.286 1.00 88.88 86 ALA A CA 1
ATOM 616 C C . ALA A 1 86 ? -6.643 17.266 14.956 1.00 88.88 86 ALA A C 1
ATOM 618 O O . ALA A 1 86 ? -7.173 18.377 14.975 1.00 88.88 86 ALA A O 1
ATOM 619 N N . LYS A 1 87 ? -5.329 17.122 14.744 1.00 87.69 87 LYS A N 1
ATOM 620 C CA . LYS A 1 87 ? -4.412 18.222 14.401 1.00 87.69 87 LYS A CA 1
ATOM 621 C C . LYS A 1 87 ? -3.299 17.753 13.447 1.00 87.69 87 LYS A C 1
ATOM 623 O O . LYS A 1 87 ? -3.022 16.554 13.397 1.00 87.69 87 LYS A O 1
ATOM 628 N N . PRO A 1 88 ? -2.634 18.674 12.725 1.00 85.38 88 PRO A N 1
ATOM 629 C CA . PRO A 1 88 ? -1.533 18.329 11.827 1.00 85.38 88 PRO A CA 1
ATOM 630 C C . PRO A 1 88 ? -0.384 17.586 12.514 1.00 85.38 88 PRO A C 1
ATOM 632 O O . PRO A 1 88 ? 0.012 17.938 13.625 1.00 85.38 88 PRO A O 1
ATOM 635 N N . GLY A 1 89 ? 0.162 16.579 11.825 1.00 83.44 89 GLY A N 1
ATOM 636 C CA . GLY A 1 89 ? 1.302 15.778 12.291 1.00 83.44 89 GLY A CA 1
ATOM 637 C C . GLY A 1 89 ? 0.961 14.676 13.301 1.00 83.44 89 GLY A C 1
ATOM 638 O O . GLY A 1 89 ? 1.862 14.006 13.796 1.00 83.44 89 GLY A O 1
ATOM 639 N N . GLU A 1 90 ? -0.318 14.465 13.617 1.00 88.19 90 GLU A N 1
ATOM 640 C CA . GLU A 1 90 ? -0.771 13.376 14.484 1.00 88.19 90 GLU A CA 1
ATOM 641 C C . GLU A 1 90 ? -1.600 12.380 13.694 1.00 88.19 90 GLU A C 1
ATOM 643 O O . GLU A 1 90 ? -2.521 12.775 12.996 1.00 88.19 90 GLU A O 1
ATOM 648 N N . TYR A 1 91 ? -1.322 11.086 13.816 1.00 88.19 91 TYR A N 1
ATOM 649 C CA . TYR A 1 91 ? -2.095 10.079 13.091 1.00 88.19 91 TYR A CA 1
ATOM 650 C C . TYR A 1 91 ? -2.355 8.838 13.943 1.00 88.19 91 TYR A C 1
ATOM 652 O O . TYR A 1 91 ? -1.581 8.544 14.873 1.00 88.19 91 TYR A O 1
ATOM 660 N N . PRO A 1 92 ? -3.479 8.146 13.691 1.00 93.25 92 PRO A N 1
ATOM 661 C CA . PRO A 1 92 ? -3.894 7.005 14.491 1.00 93.25 92 PRO A CA 1
ATOM 662 C C . PRO A 1 92 ? -3.023 5.781 14.260 1.00 93.25 92 PRO A C 1
ATOM 664 O O . PRO A 1 92 ? -2.359 5.655 13.242 1.00 93.25 92 PRO A O 1
ATOM 667 N N . ALA A 1 93 ? -3.095 4.815 15.162 1.00 93.06 93 ALA A N 1
ATOM 668 C CA . ALA A 1 93 ? -2.652 3.455 14.884 1.00 93.06 93 ALA A CA 1
ATOM 669 C C . ALA A 1 93 ? -3.778 2.491 15.248 1.00 93.06 93 ALA A C 1
ATOM 671 O O . ALA A 1 93 ? -4.503 2.736 16.209 1.00 93.06 93 ALA A O 1
ATOM 672 N N . ALA A 1 94 ? -3.950 1.417 14.483 1.00 94.94 94 ALA A N 1
ATOM 673 C CA . ALA A 1 94 ? -5.002 0.447 14.745 1.00 94.94 94 ALA A CA 1
ATOM 674 C C . ALA A 1 94 ? -4.611 -0.961 14.320 1.00 94.94 94 ALA A C 1
ATOM 676 O O . ALA A 1 94 ? -3.849 -1.159 13.363 1.00 94.94 94 ALA A O 1
ATOM 677 N N . TRP A 1 95 ? -5.189 -1.914 15.042 1.00 95.62 95 TRP A N 1
ATOM 678 C CA . TRP A 1 95 ? -4.971 -3.340 14.889 1.00 95.62 95 TRP A CA 1
ATOM 679 C C . TRP A 1 95 ? -6.298 -4.074 14.974 1.00 95.62 95 TRP A C 1
ATOM 681 O O . TRP A 1 95 ? -7.146 -3.743 15.805 1.00 95.62 95 TRP A O 1
ATOM 691 N N . LEU A 1 96 ? -6.460 -5.101 14.151 1.00 96.44 96 LEU A N 1
ATOM 692 C CA . LEU A 1 96 ? -7.530 -6.072 14.356 1.00 96.44 96 LEU A CA 1
ATOM 693 C C . LEU A 1 96 ? -7.275 -6.874 15.637 1.00 96.44 96 LEU A C 1
ATOM 695 O O . LEU A 1 96 ? -6.126 -7.194 15.950 1.00 96.44 96 LEU A O 1
ATOM 699 N N . PHE A 1 97 ? -8.338 -7.233 16.352 1.00 97.69 97 PHE A N 1
ATOM 700 C CA . PHE A 1 97 ? -8.269 -8.135 17.498 1.00 97.69 97 PHE A CA 1
ATOM 701 C C . PHE A 1 97 ? -9.242 -9.305 17.360 1.00 97.69 97 PHE A C 1
ATOM 703 O O . PHE A 1 97 ? -10.330 -9.174 16.795 1.00 97.69 97 PHE A O 1
ATOM 710 N N . LEU A 1 98 ? -8.846 -10.439 17.935 1.00 97.94 98 LEU A N 1
ATOM 711 C CA . LEU A 1 98 ? -9.727 -11.554 18.264 1.00 97.94 98 LEU A CA 1
ATOM 712 C C . LEU A 1 98 ? -9.772 -11.712 19.776 1.00 97.94 98 LEU A C 1
ATOM 714 O O . LEU A 1 98 ? -8.752 -11.573 20.454 1.00 97.94 98 LEU A O 1
ATOM 718 N N . ALA A 1 99 ? -10.957 -12.011 20.292 1.00 98.00 99 ALA A N 1
ATOM 719 C CA . ALA A 1 99 ? -11.180 -12.208 21.708 1.00 98.00 99 ALA A CA 1
ATOM 720 C C . ALA A 1 99 ? -12.062 -13.427 21.974 1.00 98.00 99 ALA A C 1
ATOM 722 O O . ALA A 1 99 ? -13.084 -13.621 21.312 1.00 98.00 99 ALA A O 1
ATOM 723 N N . GLN A 1 100 ? -11.685 -14.210 22.982 1.00 97.81 100 GLN A N 1
ATOM 724 C CA . GLN A 1 100 ? -12.459 -15.329 23.506 1.00 97.81 100 GLN A CA 1
ATOM 725 C C . GLN A 1 100 ? -12.715 -15.126 24.999 1.00 97.81 100 GLN A C 1
ATOM 727 O O . GLN A 1 100 ? -11.785 -14.901 25.778 1.00 97.81 100 GLN A O 1
ATOM 732 N N . ARG A 1 101 ? -13.969 -15.258 25.414 1.00 95.44 101 ARG A N 1
ATOM 733 C CA . ARG A 1 101 ? -14.376 -15.249 26.813 1.00 95.44 101 ARG A CA 1
ATOM 734 C C . ARG A 1 101 ? -13.912 -16.540 27.488 1.00 95.44 101 ARG A C 1
ATOM 736 O O . ARG A 1 101 ? -14.191 -17.640 27.020 1.00 95.44 101 ARG A O 1
ATOM 743 N N . GLN A 1 102 ? -13.192 -16.383 28.587 1.00 90.88 102 GLN A N 1
ATOM 744 C CA . GLN A 1 102 ? -12.680 -17.428 29.468 1.00 90.88 102 GLN A CA 1
ATOM 745 C C . GLN A 1 102 ? -13.447 -17.407 30.799 1.00 90.88 102 GLN A C 1
ATOM 747 O O . GLN A 1 102 ? -14.253 -16.511 31.053 1.00 90.88 102 GLN A O 1
ATOM 752 N N . GLN A 1 103 ? -13.170 -18.370 31.683 1.00 84.69 103 GLN A N 1
ATOM 753 C CA . GLN A 1 103 ? -13.806 -18.448 33.009 1.00 84.69 103 GLN A CA 1
ATOM 754 C C . GLN A 1 103 ? -13.582 -17.187 33.863 1.00 84.69 103 GLN A C 1
ATOM 756 O O . GLN A 1 103 ? -14.466 -16.799 34.620 1.00 84.69 103 GLN A O 1
ATOM 761 N N . THR A 1 104 ? -12.417 -16.544 33.734 1.00 82.12 104 THR A N 1
ATOM 762 C CA . THR A 1 104 ? -11.991 -15.414 34.579 1.00 82.12 104 THR A CA 1
ATOM 763 C C . THR A 1 104 ? -11.887 -14.075 33.836 1.00 82.12 104 THR A C 1
ATOM 765 O O . THR A 1 104 ? -11.410 -13.099 34.410 1.00 82.12 104 THR A O 1
ATOM 768 N N . GLY A 1 105 ? -12.328 -13.986 32.573 1.00 89.12 105 GLY A N 1
ATOM 769 C CA . GLY A 1 105 ? -12.250 -12.745 31.789 1.00 89.12 105 GLY A CA 1
ATOM 770 C C . GLY A 1 105 ? -12.182 -12.981 30.283 1.00 89.12 105 GLY A C 1
ATOM 771 O O . GLY A 1 105 ? -12.714 -13.967 29.787 1.00 89.12 105 GLY A O 1
ATOM 772 N N . TRP A 1 106 ? -11.521 -12.087 29.548 1.00 95.00 106 TRP A N 1
ATOM 773 C CA . TRP A 1 106 ? -11.270 -12.247 28.112 1.00 95.00 106 TRP A CA 1
ATOM 774 C C . TRP A 1 106 ? -9.807 -12.589 27.839 1.00 95.00 106 TRP A C 1
ATOM 776 O O . TRP A 1 106 ? -8.901 -11.979 28.403 1.00 95.00 106 TRP A O 1
ATOM 786 N N . SER A 1 107 ? -9.582 -13.530 26.927 1.00 95.69 107 SER A N 1
ATOM 787 C CA . SER A 1 107 ? -8.313 -13.684 26.219 1.00 95.69 107 SER A CA 1
ATOM 788 C C . SER A 1 107 ? -8.403 -12.867 24.935 1.00 95.69 107 SER A C 1
ATOM 790 O O . SER A 1 107 ? -9.342 -13.064 24.168 1.00 95.69 107 SER A O 1
ATOM 792 N N . VAL A 1 108 ? -7.471 -11.939 24.725 1.00 97.19 108 VAL A N 1
ATOM 793 C CA . VAL A 1 108 ? -7.420 -11.047 23.558 1.00 97.19 108 VAL A CA 1
ATOM 794 C C . VAL A 1 108 ? -6.056 -11.178 22.904 1.00 97.19 108 VAL A C 1
ATOM 796 O O . VAL A 1 108 ? -5.040 -11.196 23.597 1.00 97.19 108 VAL A O 1
ATOM 799 N N . ALA A 1 109 ? -6.033 -11.205 21.576 1.00 96.75 109 ALA A N 1
ATOM 800 C CA . ALA A 1 109 ? -4.811 -11.067 20.801 1.00 96.75 109 ALA A CA 1
ATOM 801 C C . ALA A 1 109 ? -5.016 -10.070 19.661 1.00 96.75 109 ALA A C 1
ATOM 803 O O . ALA A 1 109 ? -6.083 -10.028 19.042 1.00 96.75 109 ALA A O 1
ATOM 804 N N . LEU A 1 110 ? -3.982 -9.276 19.387 1.00 95.25 110 LEU A N 1
ATOM 805 C CA . LEU A 1 110 ? -3.928 -8.383 18.233 1.00 95.25 110 LEU A CA 1
ATOM 806 C C . LEU A 1 110 ? -3.314 -9.110 17.040 1.00 95.25 110 LEU A C 1
ATOM 808 O O . LEU A 1 110 ? -2.466 -9.985 17.208 1.00 95.25 110 LEU A O 1
ATOM 812 N N . GLU A 1 111 ? -3.713 -8.721 15.837 1.00 91.06 111 GLU A N 1
ATOM 813 C CA . GLU A 1 111 ? -3.147 -9.237 14.595 1.00 91.06 111 GLU A CA 1
ATOM 814 C C . GLU A 1 111 ? -1.607 -9.207 14.549 1.00 91.06 111 GLU A C 1
ATOM 816 O O . GLU A 1 111 ? -0.948 -8.381 15.188 1.00 91.06 111 GLU A O 1
ATOM 821 N N . SER A 1 112 ? -1.032 -10.110 13.749 1.00 82.31 112 SER A N 1
ATOM 822 C CA . SER A 1 112 ? 0.418 -10.353 13.673 1.00 82.31 112 SER A CA 1
ATOM 823 C C . SER A 1 112 ? 1.056 -10.779 14.995 1.00 82.31 112 SER A C 1
ATOM 825 O O . SER A 1 112 ? 2.196 -10.429 15.301 1.00 82.31 112 SER A O 1
ATOM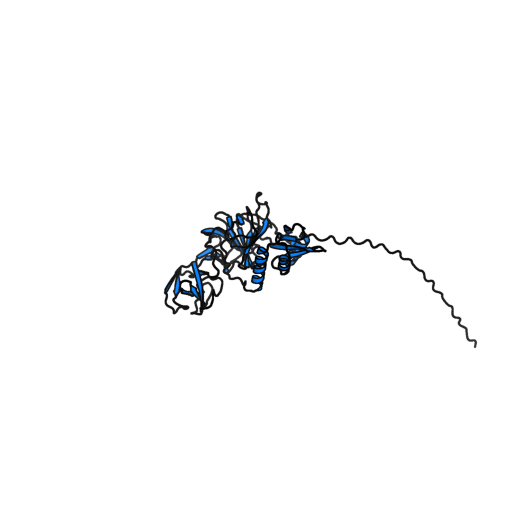 827 N N . THR A 1 113 ? 0.325 -11.577 15.768 1.00 87.00 113 THR A N 1
ATOM 828 C CA . THR A 1 113 ? 0.844 -12.337 16.908 1.00 87.00 113 THR A CA 1
ATOM 829 C C . THR A 1 113 ? 0.530 -13.816 16.701 1.00 87.00 113 THR A C 1
ATOM 831 O O . THR A 1 113 ? -0.398 -14.163 15.963 1.00 87.00 113 THR A O 1
ATOM 834 N N . GLN A 1 114 ? 1.308 -14.702 17.326 1.00 89.19 114 GLN A N 1
ATOM 835 C CA . GLN A 1 114 ? 1.013 -16.138 17.267 1.00 89.19 114 GLN A CA 1
ATOM 836 C C . GLN A 1 114 ? -0.319 -16.421 17.976 1.00 89.19 114 GLN A C 1
ATOM 838 O O . GLN A 1 114 ? -1.145 -17.179 17.482 1.00 89.19 114 GLN A O 1
ATOM 843 N N . GLU A 1 115 ? -0.560 -15.716 19.075 1.00 94.00 115 GLU A N 1
ATOM 844 C CA . GLU A 1 115 ? -1.757 -15.776 19.900 1.00 94.00 115 GLU A CA 1
ATOM 845 C C . GLU A 1 115 ? -3.020 -15.433 19.096 1.00 94.00 115 GLU A C 1
ATOM 847 O O . GLU A 1 115 ? -4.067 -16.052 19.288 1.00 94.00 115 GLU A O 1
ATOM 852 N N . PHE A 1 116 ? -2.931 -14.494 18.146 1.00 94.19 116 PHE A N 1
ATOM 853 C CA . PHE A 1 116 ? -4.039 -14.182 17.242 1.00 94.19 116 PHE A CA 1
ATOM 854 C C . PHE A 1 116 ? -4.377 -15.352 16.328 1.00 94.19 116 PHE A C 1
ATOM 856 O O . PHE A 1 116 ? -5.555 -15.647 16.143 1.00 94.19 116 PHE A O 1
ATOM 863 N N . LEU A 1 117 ? -3.374 -16.048 15.789 1.00 92.06 117 LEU A N 1
ATOM 864 C CA . LEU A 1 117 ? -3.613 -17.241 14.974 1.00 92.06 117 LEU A CA 1
ATOM 865 C C . LEU A 1 117 ? -4.174 -18.394 15.810 1.00 92.06 117 LEU A C 1
ATOM 867 O O . LEU A 1 117 ? -5.085 -19.089 15.364 1.00 92.06 117 LEU A O 1
ATOM 871 N N . ASP A 1 118 ? -3.693 -18.552 17.041 1.00 94.88 118 ASP A N 1
ATOM 872 C CA . ASP A 1 118 ? -4.184 -19.577 17.961 1.00 94.88 118 ASP A CA 1
ATOM 873 C C . ASP A 1 118 ? -5.655 -19.336 18.350 1.00 94.88 118 ASP A C 1
ATOM 875 O O . ASP A 1 118 ? -6.429 -20.291 18.488 1.00 94.88 118 ASP A O 1
ATOM 879 N N . LEU A 1 119 ? -6.066 -18.070 18.504 1.00 96.56 119 LEU A N 1
ATOM 880 C CA . LEU A 1 119 ? -7.474 -17.694 18.665 1.00 96.56 119 LEU A CA 1
ATOM 881 C C . LEU A 1 119 ? -8.260 -17.874 17.361 1.00 96.56 119 LEU A C 1
ATOM 883 O O . LEU A 1 119 ? -9.361 -18.423 17.389 1.00 96.56 119 LEU A O 1
ATOM 887 N N . ALA A 1 120 ? -7.701 -17.475 16.217 1.00 94.94 120 ALA A N 1
ATOM 888 C CA . ALA A 1 120 ? -8.343 -17.597 14.909 1.00 94.94 120 ALA A CA 1
ATOM 889 C C . ALA A 1 120 ? -8.686 -19.052 14.563 1.00 94.94 120 ALA A C 1
ATOM 891 O O . ALA A 1 120 ? -9.771 -19.315 14.039 1.00 94.94 120 ALA A O 1
ATOM 892 N N . ALA A 1 121 ? -7.811 -20.000 14.914 1.00 94.81 121 ALA A N 1
ATOM 893 C CA . ALA A 1 121 ? -8.023 -21.435 14.723 1.00 94.81 121 ALA A CA 1
ATOM 894 C C . ALA A 1 121 ? -9.223 -21.990 15.516 1.00 94.81 121 ALA A C 1
ATOM 896 O O . ALA A 1 121 ? -9.817 -22.991 15.120 1.00 94.81 121 ALA A O 1
ATOM 897 N N . LYS A 1 122 ? -9.592 -21.337 16.625 1.00 95.56 122 LYS A N 1
ATOM 898 C CA . LYS A 1 122 ? -10.683 -21.743 17.528 1.00 95.56 122 LYS A CA 1
ATOM 899 C C . LYS A 1 122 ? -11.972 -20.941 17.309 1.00 95.56 122 LYS A C 1
ATOM 901 O O . LYS A 1 122 ? -13.044 -21.406 17.692 1.00 95.56 122 LYS A O 1
ATOM 906 N N . ALA A 1 123 ? -11.872 -19.747 16.726 1.00 96.56 123 ALA A N 1
ATOM 907 C CA . ALA A 1 123 ? -12.992 -18.831 16.550 1.00 96.56 123 ALA A CA 1
ATOM 908 C C . ALA A 1 123 ? -14.091 -19.433 15.648 1.00 96.56 123 ALA A C 1
ATOM 910 O O . ALA A 1 123 ? -13.771 -20.007 14.602 1.00 96.56 123 ALA A O 1
ATOM 911 N N . PRO A 1 124 ? -15.387 -19.273 15.978 1.00 96.12 124 PRO A N 1
ATOM 912 C CA . PRO A 1 124 ? -16.487 -19.675 15.107 1.00 96.12 124 PRO A CA 1
ATOM 913 C C . PRO A 1 124 ? -16.417 -18.984 13.741 1.00 96.12 124 PRO A C 1
ATOM 915 O O . PRO A 1 124 ? -16.031 -17.820 13.647 1.00 96.12 124 PRO A O 1
ATOM 918 N N . ALA A 1 125 ? -16.871 -19.665 12.684 1.00 93.06 125 ALA A N 1
ATOM 919 C CA . ALA A 1 125 ? -16.856 -19.117 11.321 1.00 93.06 125 ALA A CA 1
ATOM 920 C C . ALA A 1 125 ? -17.695 -17.832 11.160 1.00 93.06 125 ALA A C 1
ATOM 922 O O . ALA A 1 125 ? -17.446 -17.051 10.247 1.00 93.06 125 ALA A O 1
ATOM 923 N N . THR A 1 126 ? -18.666 -17.605 12.052 1.00 91.38 126 THR A N 1
ATOM 924 C CA . THR A 1 126 ? -19.478 -16.381 12.119 1.00 91.38 126 THR A CA 1
ATOM 925 C C . THR A 1 126 ? -18.698 -15.166 12.630 1.00 91.38 126 THR A C 1
ATOM 927 O O . THR A 1 126 ? -19.059 -14.037 12.311 1.00 91.38 126 THR A O 1
ATOM 930 N N . VAL A 1 127 ? -17.631 -15.383 13.405 1.00 94.50 127 VAL A N 1
ATOM 931 C CA . VAL A 1 127 ? -16.755 -14.323 13.933 1.00 94.50 127 VAL A CA 1
ATOM 932 C C . VAL A 1 127 ? -15.503 -14.175 13.081 1.00 94.50 127 VAL A C 1
ATOM 934 O O . VAL A 1 127 ? -15.064 -13.056 12.837 1.00 94.50 127 VAL A O 1
ATOM 937 N N . PHE A 1 128 ? -14.938 -15.290 12.618 1.00 93.19 128 PHE A N 1
ATOM 938 C CA . PHE A 1 128 ? -13.747 -15.298 11.780 1.00 93.19 128 PHE A CA 1
ATOM 939 C C . PHE A 1 128 ? -13.803 -16.479 10.810 1.00 93.19 128 PHE A C 1
ATOM 941 O O . PHE A 1 128 ? -13.726 -17.645 11.208 1.00 93.19 128 PHE A O 1
ATOM 948 N N . SER A 1 129 ? -14.002 -16.180 9.531 1.00 90.19 129 SER A N 1
ATOM 949 C CA . SER A 1 129 ? -14.257 -17.189 8.503 1.00 90.19 129 SER A CA 1
ATOM 950 C C . SER A 1 129 ? -13.004 -17.999 8.148 1.00 90.19 129 SER A C 1
ATOM 952 O O . SER A 1 129 ? -11.871 -17.588 8.394 1.00 90.19 129 SER A O 1
ATOM 954 N N . ALA A 1 130 ? -13.193 -19.158 7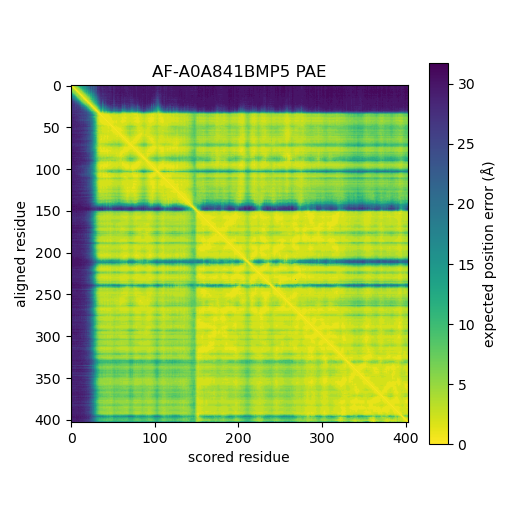.508 1.00 87.44 130 ALA A N 1
ATOM 955 C CA . ALA A 1 130 ? -12.077 -19.989 7.047 1.00 87.44 130 ALA A CA 1
ATOM 956 C C . ALA A 1 130 ? -11.176 -19.263 6.029 1.00 87.44 130 ALA A C 1
ATOM 958 O O . ALA A 1 130 ? -9.961 -19.454 6.039 1.00 87.44 130 ALA A O 1
ATOM 959 N N . GLN A 1 131 ? -11.757 -18.403 5.185 1.00 82.56 131 GLN A N 1
ATOM 960 C CA . GLN A 1 131 ? -10.996 -17.603 4.229 1.00 82.56 131 GLN A CA 1
ATOM 961 C C . GLN A 1 131 ? -10.111 -16.575 4.939 1.00 82.56 131 GLN A C 1
ATOM 963 O O . GLN A 1 131 ? -8.933 -16.465 4.616 1.00 82.56 131 GLN A O 1
ATOM 968 N N . GLU A 1 132 ? -10.639 -15.885 5.952 1.00 87.75 132 GLU A N 1
ATOM 969 C CA . GLU A 1 132 ? -9.846 -14.957 6.765 1.00 87.75 132 GLU A CA 1
ATOM 970 C C . GLU A 1 132 ? -8.710 -15.684 7.493 1.00 87.75 132 GLU A C 1
ATOM 972 O O . GLU A 1 132 ? -7.571 -15.227 7.441 1.00 87.75 132 GLU A O 1
ATOM 977 N N . ARG A 1 133 ? -8.961 -16.868 8.075 1.00 88.06 133 ARG A N 1
ATOM 978 C CA . ARG A 1 133 ? -7.886 -17.696 8.660 1.00 88.06 133 ARG A CA 1
ATOM 979 C C . ARG A 1 133 ? -6.778 -17.972 7.651 1.00 88.06 133 ARG A C 1
ATOM 981 O O . ARG A 1 133 ? -5.615 -17.710 7.944 1.00 88.06 133 ARG A O 1
ATOM 988 N N . SER A 1 134 ? -7.136 -18.416 6.446 1.00 82.44 134 SER A N 1
ATOM 989 C CA . SER A 1 134 ? -6.156 -18.701 5.395 1.00 82.44 134 SER A CA 1
ATOM 990 C C . SER A 1 134 ? -5.350 -17.460 4.995 1.00 82.44 134 SER A C 1
ATOM 992 O O . SER A 1 134 ? -4.140 -17.575 4.782 1.00 82.44 134 SER A O 1
ATOM 994 N N . THR A 1 135 ? -5.985 -16.286 4.902 1.00 78.81 135 THR A N 1
ATOM 995 C CA . THR A 1 135 ? -5.306 -15.023 4.570 1.00 78.81 135 THR A CA 1
ATOM 996 C C . THR A 1 135 ? -4.299 -14.643 5.654 1.00 78.81 135 THR A C 1
ATOM 998 O O . THR A 1 135 ? -3.136 -14.384 5.344 1.00 78.81 135 THR A O 1
ATOM 1001 N N . PHE A 1 136 ? -4.708 -14.649 6.926 1.00 82.81 136 PHE A N 1
ATOM 1002 C CA . PHE A 1 136 ? -3.845 -14.233 8.036 1.00 82.81 136 PHE A CA 1
ATOM 1003 C C . PHE A 1 136 ? -2.728 -15.244 8.320 1.00 82.81 136 PHE A C 1
ATOM 1005 O O . PHE A 1 136 ? -1.600 -14.836 8.593 1.00 82.81 136 PHE A O 1
ATOM 1012 N N . GLU A 1 137 ? -2.984 -16.548 8.183 1.00 81.50 137 GLU A N 1
ATOM 1013 C CA . GLU A 1 137 ? -1.933 -17.569 8.267 1.00 81.50 137 GLU A CA 1
ATOM 1014 C C . GLU A 1 137 ? -0.903 -17.417 7.145 1.00 81.50 137 GLU A C 1
ATOM 1016 O O . GLU A 1 137 ? 0.300 -17.504 7.398 1.00 81.50 137 GLU A O 1
ATOM 1021 N N . SER A 1 138 ? -1.360 -17.165 5.914 1.00 75.12 138 SER A N 1
ATOM 1022 C CA . SER A 1 138 ? -0.472 -16.932 4.772 1.00 75.12 138 SER A CA 1
ATOM 1023 C C . SER A 1 138 ? 0.382 -15.690 4.998 1.00 75.12 138 SER A C 1
ATOM 1025 O O . SER A 1 138 ? 1.604 -15.774 4.903 1.00 75.12 138 SER A O 1
ATOM 1027 N N . ALA A 1 139 ? -0.236 -14.571 5.388 1.00 70.50 139 ALA A N 1
ATOM 1028 C CA . ALA A 1 139 ? 0.462 -13.323 5.690 1.00 70.50 139 ALA A CA 1
ATOM 1029 C C . ALA A 1 139 ? 1.496 -13.493 6.819 1.00 70.50 139 ALA A C 1
ATOM 1031 O O . ALA A 1 139 ? 2.631 -13.031 6.699 1.00 70.50 139 ALA A O 1
ATOM 1032 N N . TRP A 1 140 ? 1.145 -14.214 7.889 1.00 74.81 140 TRP A N 1
ATOM 1033 C CA . TRP A 1 140 ? 2.052 -14.500 9.003 1.00 74.81 140 TRP A CA 1
ATOM 1034 C C . TRP A 1 140 ? 3.244 -15.366 8.603 1.00 74.81 140 TRP A C 1
ATOM 1036 O O . TRP A 1 140 ? 4.389 -15.019 8.902 1.00 74.81 140 TRP A O 1
ATOM 1046 N N . ARG A 1 141 ? 2.990 -16.495 7.925 1.00 70.94 141 ARG A N 1
ATOM 1047 C CA . ARG A 1 141 ? 4.052 -17.401 7.457 1.00 70.94 141 ARG A CA 1
ATOM 1048 C C . ARG A 1 141 ? 5.001 -16.659 6.547 1.00 70.94 141 ARG A C 1
ATOM 1050 O O . ARG A 1 141 ? 6.206 -16.689 6.755 1.00 70.94 141 ARG A O 1
ATOM 1057 N N . ALA A 1 142 ? 4.441 -15.948 5.587 1.00 63.41 142 ALA A N 1
ATOM 1058 C CA . ALA A 1 142 ? 5.199 -15.221 4.606 1.00 63.41 142 ALA A CA 1
ATOM 1059 C C . ALA A 1 142 ? 6.072 -14.139 5.302 1.00 63.41 142 ALA A C 1
ATOM 1061 O O . ALA A 1 142 ? 7.262 -14.027 4.997 1.00 63.41 142 ALA A O 1
ATOM 1062 N N . GLY 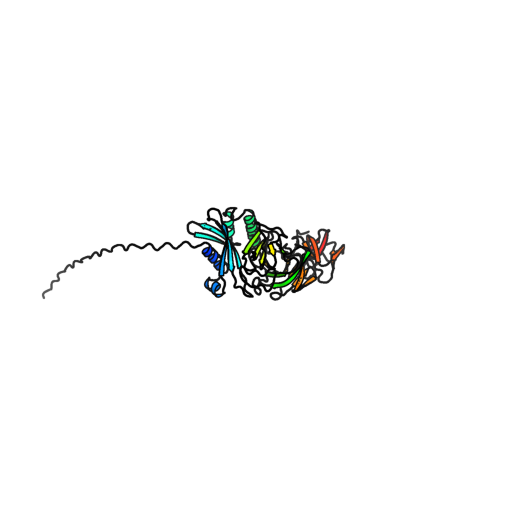A 1 143 ? 5.554 -13.452 6.332 1.00 61.56 143 GLY A N 1
ATOM 1063 C CA . GLY A 1 143 ? 6.320 -12.483 7.126 1.00 61.56 143 GLY A CA 1
ATOM 1064 C C . GLY A 1 143 ? 7.463 -13.108 7.936 1.00 61.56 143 GLY A C 1
ATOM 1065 O O . GLY A 1 143 ? 8.520 -12.498 8.083 1.00 61.56 143 GLY A O 1
ATOM 1066 N N . ARG A 1 144 ? 7.290 -14.343 8.428 1.00 63.19 144 ARG A N 1
ATOM 1067 C CA . ARG A 1 144 ? 8.309 -15.086 9.195 1.00 63.19 144 ARG A CA 1
ATOM 1068 C C . ARG A 1 144 ? 9.340 -15.811 8.339 1.00 63.19 144 ARG A C 1
ATOM 1070 O O . ARG A 1 144 ? 10.478 -15.964 8.770 1.00 63.19 144 ARG A O 1
ATOM 1077 N N . SER A 1 145 ? 8.965 -16.277 7.153 1.00 53.06 145 SER A N 1
ATOM 1078 C CA . SER A 1 145 ? 9.851 -17.058 6.288 1.00 53.06 145 SER A CA 1
ATOM 1079 C C . SER A 1 145 ? 10.968 -16.226 5.658 1.00 53.06 145 SER A C 1
ATOM 1081 O O . SER A 1 145 ? 11.802 -16.795 4.962 1.00 53.06 145 SER A O 1
ATOM 1083 N N . GLY A 1 146 ? 10.960 -14.893 5.789 1.00 48.78 146 GLY A N 1
ATOM 1084 C CA . GLY A 1 146 ? 11.873 -14.017 5.043 1.00 48.78 146 GLY A CA 1
ATOM 1085 C C . GLY A 1 146 ? 11.681 -14.078 3.518 1.00 48.78 146 GLY A C 1
ATOM 1086 O O . GLY A 1 146 ? 12.261 -13.272 2.803 1.00 48.78 146 GLY A O 1
ATOM 1087 N N . LEU A 1 147 ? 10.820 -14.973 3.012 1.00 44.44 147 LEU A N 1
ATOM 1088 C CA . LEU A 1 147 ? 10.318 -14.986 1.638 1.00 44.44 147 LEU A CA 1
ATOM 1089 C C . LEU A 1 147 ? 9.488 -13.728 1.325 1.00 44.44 147 LEU A C 1
ATOM 1091 O O . LEU A 1 147 ? 9.365 -13.364 0.162 1.00 44.44 147 LEU A O 1
ATOM 1095 N N . LEU A 1 148 ? 8.986 -13.035 2.358 1.00 44.47 148 LEU A N 1
ATOM 1096 C CA . LEU A 1 148 ? 8.526 -11.643 2.305 1.00 44.47 148 LEU A CA 1
ATOM 1097 C C . LEU A 1 148 ? 9.570 -10.646 2.835 1.00 44.47 148 LEU A C 1
ATOM 1099 O O . LEU A 1 148 ? 9.222 -9.618 3.420 1.00 44.47 148 LEU A O 1
ATOM 1103 N N . ALA A 1 149 ? 10.861 -10.860 2.595 1.00 46.19 149 ALA A N 1
ATOM 1104 C CA . ALA A 1 149 ? 11.729 -9.722 2.306 1.00 46.19 149 ALA A CA 1
ATOM 1105 C C . ALA A 1 149 ? 11.225 -9.152 0.972 1.00 46.19 149 ALA A C 1
ATOM 1107 O O . ALA A 1 149 ? 11.731 -9.480 -0.097 1.00 46.19 149 ALA A O 1
ATOM 1108 N N . LEU A 1 150 ? 10.081 -8.466 1.061 1.00 58.72 150 LEU A N 1
ATOM 1109 C CA . LEU A 1 150 ? 9.133 -8.297 -0.022 1.00 58.72 150 LEU A CA 1
ATOM 1110 C C . LEU A 1 150 ? 9.851 -7.711 -1.216 1.00 58.72 150 LEU A C 1
ATOM 1112 O O . LEU A 1 150 ? 10.469 -6.649 -1.090 1.00 58.72 150 LEU A O 1
ATOM 1116 N N . SER A 1 151 ? 9.717 -8.390 -2.355 1.00 78.19 151 SER A N 1
ATOM 1117 C CA . SER A 1 151 ? 10.005 -7.780 -3.639 1.00 78.19 151 SER A CA 1
ATOM 1118 C C . SER A 1 151 ? 9.517 -6.335 -3.615 1.00 78.19 151 SER A C 1
ATOM 1120 O O . SER A 1 151 ? 8.412 -6.022 -3.146 1.00 78.19 151 SER A O 1
ATOM 1122 N N . ASN A 1 152 ? 10.367 -5.441 -4.096 1.00 90.56 152 ASN A N 1
ATOM 1123 C CA . ASN A 1 152 ? 9.976 -4.064 -4.296 1.00 90.56 152 ASN A CA 1
ATOM 1124 C C . ASN A 1 152 ? 8.842 -3.970 -5.340 1.00 90.56 152 ASN A C 1
ATOM 1126 O O . ASN A 1 152 ? 8.065 -3.018 -5.309 1.00 90.56 152 ASN A O 1
ATOM 1130 N N . ASN A 1 153 ? 8.652 -5.001 -6.173 1.00 91.81 153 ASN A N 1
ATOM 1131 C CA . ASN A 1 153 ? 7.421 -5.195 -6.921 1.00 91.81 153 ASN A CA 1
ATOM 1132 C C . ASN A 1 153 ? 6.300 -5.676 -5.985 1.00 91.81 153 ASN A C 1
ATOM 1134 O O . ASN A 1 153 ? 6.234 -6.839 -5.590 1.00 91.81 153 ASN A O 1
ATOM 1138 N N . THR A 1 154 ? 5.395 -4.761 -5.638 1.00 92.19 154 THR A N 1
ATOM 1139 C CA . THR A 1 154 ? 4.291 -5.049 -4.711 1.00 92.19 154 THR A CA 1
ATOM 1140 C C . THR A 1 154 ? 3.161 -5.875 -5.330 1.00 92.19 154 THR A C 1
ATOM 1142 O O . THR A 1 154 ? 2.335 -6.422 -4.596 1.00 92.19 154 THR A O 1
ATOM 1145 N N . GLY A 1 155 ? 3.094 -5.946 -6.666 1.00 92.75 155 GLY A N 1
ATOM 1146 C CA . GLY A 1 155 ? 1.948 -6.496 -7.390 1.00 92.75 155 GLY A CA 1
ATOM 1147 C C . GLY A 1 155 ? 0.677 -5.642 -7.304 1.00 92.75 155 GLY A C 1
ATOM 1148 O O . GLY A 1 155 ? -0.392 -6.125 -7.654 1.00 92.75 155 GLY A O 1
ATOM 1149 N N . LEU A 1 156 ? 0.764 -4.396 -6.825 1.00 96.19 156 LEU A N 1
ATOM 1150 C CA . LEU A 1 156 ? -0.385 -3.506 -6.649 1.00 96.19 156 LEU A CA 1
ATOM 1151 C C . LEU A 1 156 ? -0.539 -2.541 -7.831 1.00 96.19 156 LEU A C 1
ATOM 1153 O O . LEU A 1 156 ? 0.445 -2.068 -8.409 1.00 96.19 156 LEU A O 1
ATOM 1157 N N . ARG A 1 157 ? -1.781 -2.176 -8.159 1.00 98.25 157 ARG A N 1
ATOM 1158 C CA . ARG A 1 157 ? -2.100 -1.000 -8.989 1.00 98.25 157 ARG A CA 1
ATOM 1159 C C . ARG A 1 157 ? -2.219 0.265 -8.126 1.00 98.25 157 ARG A C 1
ATOM 1161 O O . ARG A 1 157 ? -2.273 0.181 -6.903 1.00 98.25 157 ARG A O 1
ATOM 1168 N N . LEU A 1 158 ? -2.304 1.446 -8.744 1.00 98.81 158 LEU A N 1
ATOM 1169 C CA . LEU A 1 158 ? -2.689 2.660 -8.004 1.00 98.81 158 LEU A CA 1
ATOM 1170 C C . LEU A 1 158 ? -4.161 2.565 -7.547 1.00 98.81 158 LEU A C 1
ATOM 1172 O O . LEU A 1 158 ? -4.952 1.874 -8.202 1.00 98.81 158 LEU A O 1
ATOM 1176 N N . PRO A 1 159 ? -4.569 3.244 -6.457 1.00 98.69 159 PRO A N 1
ATOM 1177 C CA . PRO A 1 159 ? -5.847 3.007 -5.779 1.00 98.69 159 PRO A CA 1
ATOM 1178 C C . PRO A 1 159 ? -7.055 3.698 -6.443 1.00 98.69 159 PRO A C 1
ATOM 1180 O O . PRO A 1 159 ? -7.991 4.121 -5.774 1.00 98.69 159 PRO A O 1
ATOM 1183 N N . TYR A 1 160 ? -7.061 3.804 -7.770 1.00 98.81 160 TYR A N 1
ATOM 1184 C CA . TYR A 1 160 ? -8.119 4.409 -8.596 1.00 98.81 160 TYR A CA 1
ATOM 1185 C C . TYR A 1 160 ? -8.149 3.747 -9.978 1.00 98.81 160 TYR A C 1
ATOM 1187 O O . TYR A 1 160 ? -7.297 2.913 -10.259 1.00 98.81 160 TYR A O 1
ATOM 1195 N N . ALA A 1 161 ? -9.131 4.037 -10.832 1.00 98.62 161 ALA A N 1
ATOM 1196 C CA . ALA A 1 161 ? -9.346 3.280 -12.071 1.00 98.62 161 ALA A CA 1
ATOM 1197 C C . ALA A 1 161 ? -8.070 3.115 -12.930 1.00 98.62 161 ALA A C 1
ATOM 1199 O O . ALA A 1 161 ? -7.286 4.052 -13.088 1.00 98.62 161 ALA A O 1
ATOM 1200 N N . VAL A 1 162 ? -7.861 1.916 -13.485 1.00 98.62 162 VAL A N 1
ATOM 1201 C CA . VAL A 1 162 ? -6.822 1.691 -14.503 1.00 98.62 162 VAL A CA 1
ATOM 1202 C C . VAL A 1 162 ? -7.158 2.548 -15.722 1.00 98.62 162 VAL A C 1
ATOM 1204 O O . VAL A 1 162 ? -8.318 2.622 -16.122 1.00 98.62 162 VAL A O 1
ATOM 1207 N N . GLY A 1 163 ? -6.157 3.225 -16.280 1.00 98.38 163 GLY A N 1
ATOM 1208 C CA . GLY A 1 163 ? -6.352 4.188 -17.364 1.00 98.38 163 GLY A CA 1
ATOM 1209 C C . GLY A 1 163 ? -6.684 5.614 -16.920 1.00 98.38 163 GLY A C 1
ATOM 1210 O O . GLY A 1 163 ? -6.711 6.514 -17.755 1.00 98.38 163 GLY A O 1
ATOM 1211 N N . ALA A 1 164 ? -6.913 5.851 -15.626 1.00 98.62 164 ALA A N 1
ATOM 1212 C CA . ALA A 1 164 ? -7.075 7.200 -15.093 1.00 98.62 164 ALA A CA 1
ATOM 1213 C C . ALA A 1 164 ? -5.737 7.785 -14.621 1.00 98.62 164 ALA A C 1
ATOM 1215 O O . ALA A 1 164 ? -4.787 7.054 -14.329 1.00 98.62 164 ALA A O 1
ATOM 1216 N N . THR A 1 165 ? -5.706 9.112 -14.492 1.00 98.69 165 THR A N 1
ATOM 1217 C CA . THR A 1 165 ? -4.586 9.864 -13.919 1.00 98.69 165 THR A CA 1
ATOM 1218 C C . THR A 1 165 ? -5.060 10.647 -12.705 1.00 98.69 165 THR A C 1
ATOM 1220 O O . THR A 1 165 ? -6.009 11.425 -12.816 1.00 98.69 165 THR A O 1
ATOM 1223 N N . TRP A 1 166 ? -4.415 10.453 -11.555 1.00 98.75 166 TRP A N 1
ATOM 1224 C CA . TRP A 1 166 ? -4.639 11.256 -10.343 1.00 98.75 166 TRP A CA 1
ATOM 1225 C C . TRP A 1 166 ? -3.355 11.978 -9.948 1.00 98.75 166 TRP A C 1
ATOM 1227 O O . TRP A 1 166 ? -2.256 11.506 -10.235 1.00 98.75 166 TRP A O 1
ATOM 1237 N N . THR A 1 167 ? -3.488 13.108 -9.269 1.00 98.69 167 THR A N 1
ATOM 1238 C CA . THR A 1 167 ? -2.364 13.910 -8.789 1.00 98.69 167 THR A CA 1
ATOM 1239 C C . THR A 1 167 ? -1.740 13.278 -7.549 1.00 98.69 167 THR A C 1
ATOM 1241 O O . THR A 1 167 ? -2.449 12.909 -6.612 1.00 98.69 167 THR A O 1
ATOM 1244 N N . MET A 1 168 ? -0.408 13.212 -7.513 1.00 98.56 168 MET A N 1
ATOM 1245 C CA . MET A 1 1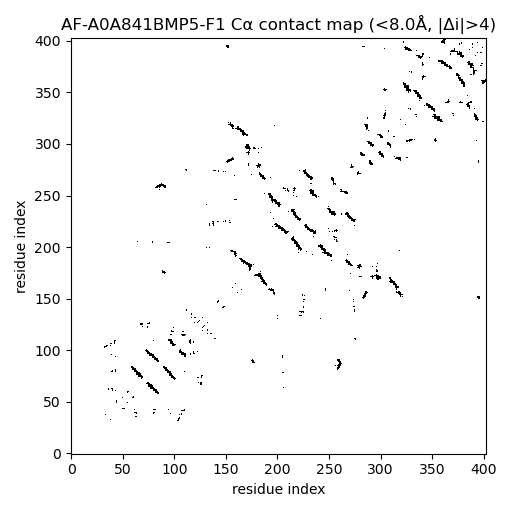68 ? 0.358 12.961 -6.291 1.00 98.56 168 MET A CA 1
ATOM 1246 C C . MET A 1 168 ? 0.523 14.276 -5.528 1.00 98.56 168 MET A C 1
ATOM 1248 O O . MET A 1 168 ? 1.491 15.004 -5.736 1.00 98.56 168 MET A O 1
ATOM 1252 N N . GLY A 1 169 ? -0.465 14.612 -4.696 1.00 97.12 169 GLY A N 1
ATOM 1253 C CA . GLY A 1 169 ? -0.501 15.873 -3.946 1.00 97.12 169 GLY A CA 1
ATOM 1254 C C . GLY A 1 169 ? 0.559 15.947 -2.846 1.00 97.12 169 GLY A C 1
ATOM 1255 O O . GLY A 1 169 ? 1.133 17.009 -2.622 1.00 97.12 169 GLY A O 1
ATOM 1256 N N . GLY A 1 170 ? 0.863 14.806 -2.224 1.00 97.19 170 GLY A N 1
ATOM 1257 C CA . GLY A 1 170 ? 1.964 14.625 -1.280 1.00 97.19 170 GLY A CA 1
ATOM 1258 C C . GLY A 1 170 ? 2.740 13.365 -1.646 1.00 97.19 170 GLY A C 1
ATOM 1259 O O . GLY A 1 170 ? 2.161 12.281 -1.708 1.00 97.19 170 GLY A O 1
ATOM 1260 N N . GLY A 1 171 ? 4.038 13.502 -1.928 1.00 98.31 171 GLY A N 1
ATOM 1261 C CA . GLY A 1 171 ? 4.917 12.365 -2.228 1.00 98.31 171 GLY A CA 1
ATOM 1262 C C . GLY A 1 171 ? 5.219 11.525 -0.985 1.00 98.31 171 GLY A C 1
ATOM 1263 O O . GLY A 1 171 ? 4.609 11.763 0.053 1.00 98.31 171 GLY A O 1
ATOM 1264 N N . PRO A 1 172 ? 6.131 10.538 -1.046 1.00 98.62 172 PRO A N 1
ATOM 1265 C CA . PRO A 1 172 ? 6.397 9.645 0.079 1.00 98.62 172 PRO A CA 1
ATOM 1266 C C . PRO A 1 172 ? 6.610 10.359 1.424 1.00 98.62 172 PRO A C 1
ATOM 1268 O O . PRO A 1 172 ? 7.454 11.247 1.556 1.00 98.62 172 PRO A O 1
ATOM 1271 N N . HIS A 1 173 ? 5.847 9.946 2.434 1.00 98.19 173 HIS A N 1
ATOM 1272 C CA . HIS A 1 173 ? 5.859 10.520 3.780 1.00 98.19 173 HIS A CA 1
ATOM 1273 C C . HIS A 1 173 ? 5.434 9.481 4.826 1.00 98.19 173 HIS A C 1
ATOM 1275 O O . HIS A 1 173 ? 4.983 8.389 4.475 1.00 98.19 173 HIS A O 1
ATOM 1281 N N . GLY A 1 174 ? 5.663 9.756 6.110 1.00 97.06 174 GLY A N 1
ATOM 1282 C CA . GLY A 1 174 ? 5.238 8.885 7.209 1.00 97.06 174 GLY A CA 1
ATOM 1283 C C . GLY A 1 174 ? 3.723 8.716 7.250 1.00 97.06 174 GLY A C 1
ATOM 1284 O O . GLY A 1 174 ? 2.991 9.539 6.711 1.00 97.06 174 GLY A O 1
ATOM 1285 N N . TRP A 1 175 ? 3.225 7.691 7.938 1.00 95.25 175 TRP A N 1
ATOM 1286 C CA . TRP A 1 175 ? 1.783 7.613 8.205 1.00 95.25 175 TRP A CA 1
ATOM 1287 C C . TRP A 1 175 ? 1.308 8.801 9.046 1.00 95.25 175 TRP A C 1
ATOM 1289 O O . TRP A 1 175 ? 0.227 9.325 8.839 1.00 95.25 175 TRP A O 1
ATOM 1299 N N . GLY A 1 176 ? 2.164 9.219 9.971 1.00 90.31 176 GLY A N 1
ATOM 1300 C CA . GLY A 1 176 ? 2.126 10.405 10.806 1.00 90.31 176 GLY A CA 1
ATOM 1301 C C . GLY A 1 176 ? 2.502 11.709 10.093 1.00 90.31 176 GLY A C 1
ATOM 1302 O O . GLY A 1 176 ? 2.502 12.780 10.705 1.00 90.31 176 GLY A O 1
ATOM 1303 N N . GLY A 1 177 ? 2.858 11.644 8.810 1.00 91.75 177 GLY A N 1
ATOM 1304 C CA . GLY A 1 177 ? 3.413 12.752 8.048 1.00 91.75 177 GLY A CA 1
ATOM 1305 C C . GLY A 1 177 ? 4.935 12.730 7.979 1.00 91.75 177 GLY A C 1
ATOM 1306 O O . GLY A 1 177 ? 5.500 12.452 6.929 1.00 91.75 177 GLY A O 1
ATOM 1307 N N . SER A 1 178 ? 5.634 13.044 9.066 1.00 92.94 178 SER A N 1
ATOM 1308 C CA . SER A 1 178 ? 7.085 13.307 8.988 1.00 92.94 178 SER A CA 1
ATOM 1309 C C . SER A 1 178 ? 7.971 12.162 9.470 1.00 92.94 178 SER A C 1
ATOM 1311 O O . SER A 1 178 ? 9.180 12.183 9.240 1.00 92.94 178 SER A O 1
ATOM 1313 N N . GLU A 1 179 ? 7.413 11.177 10.165 1.00 92.94 179 GLU A N 1
ATOM 1314 C CA . GLU A 1 179 ? 8.178 10.077 10.731 1.00 92.94 179 GLU A CA 1
ATOM 1315 C C . GLU A 1 179 ? 8.574 9.039 9.678 1.00 92.94 179 GLU A C 1
ATOM 1317 O O . GLU A 1 179 ? 7.923 8.846 8.655 1.00 92.94 179 GLU A O 1
ATOM 1322 N N . SER A 1 180 ? 9.676 8.343 9.943 1.00 93.88 180 SER A N 1
ATOM 1323 C CA . SER A 1 180 ? 10.078 7.191 9.142 1.00 93.88 180 SER A CA 1
ATOM 1324 C C . SER A 1 180 ? 9.418 5.902 9.653 1.00 93.88 180 SER A C 1
ATOM 1326 O O . SER A 1 180 ? 9.207 5.768 10.859 1.00 93.88 180 SER A O 1
ATOM 1328 N N . PRO A 1 181 ? 9.172 4.914 8.773 1.00 95.94 181 PRO A N 1
ATOM 1329 C CA . PRO A 1 181 ? 9.425 4.951 7.332 1.00 95.94 181 PRO A CA 1
ATOM 1330 C C . PRO A 1 181 ? 8.355 5.740 6.560 1.00 95.94 181 PRO A C 1
ATOM 1332 O O . PRO A 1 181 ? 7.190 5.768 6.955 1.00 95.94 181 PRO A O 1
ATOM 1335 N N . PHE A 1 182 ? 8.743 6.310 5.412 1.00 98.06 182 PHE A N 1
ATOM 1336 C CA . PHE A 1 182 ? 7.831 7.025 4.511 1.00 98.06 182 PHE A CA 1
ATOM 1337 C C . PHE A 1 182 ? 6.899 6.058 3.781 1.00 98.06 182 PHE A C 1
ATOM 1339 O O . PHE A 1 182 ? 7.164 5.622 2.660 1.00 98.06 182 PHE A O 1
ATOM 1346 N N . SER A 1 183 ? 5.853 5.665 4.495 1.00 97.88 183 SER A N 1
ATOM 1347 C CA . SER A 1 183 ? 4.930 4.578 4.184 1.00 97.88 183 SER A CA 1
ATOM 1348 C C . SER A 1 183 ? 3.625 5.030 3.542 1.00 97.88 183 SER A C 1
ATOM 1350 O O . SER A 1 183 ? 2.781 4.181 3.272 1.00 97.88 183 SER A O 1
ATOM 1352 N N . SER A 1 184 ? 3.461 6.324 3.279 1.00 98.50 184 SER A N 1
ATOM 1353 C CA . SER A 1 184 ? 2.250 6.914 2.715 1.00 98.50 184 SER A CA 1
ATOM 1354 C C . SER A 1 184 ? 2.531 7.798 1.503 1.00 98.50 184 SER A C 1
ATOM 1356 O O . SER A 1 184 ? 3.633 8.326 1.350 1.00 98.50 184 SER A O 1
ATOM 1358 N N . VAL A 1 185 ? 1.520 7.945 0.647 1.00 98.56 185 VAL A N 1
ATOM 1359 C CA . VAL A 1 185 ? 1.440 8.913 -0.459 1.00 98.56 185 VAL A CA 1
ATOM 1360 C C . VAL A 1 185 ? 0.011 9.462 -0.494 1.00 98.56 185 VAL A C 1
ATOM 1362 O O . VAL A 1 185 ? -0.941 8.701 -0.308 1.00 98.56 185 VAL A O 1
ATOM 1365 N N . ASP A 1 186 ? -0.145 10.759 -0.765 1.00 98.69 186 ASP A N 1
ATOM 1366 C CA . ASP A 1 186 ? -1.455 11.412 -0.854 1.00 98.69 186 ASP A CA 1
ATOM 1367 C C . ASP A 1 186 ? -1.868 11.574 -2.314 1.00 98.69 186 ASP A C 1
ATOM 1369 O O . ASP A 1 186 ? -1.174 12.215 -3.114 1.00 98.69 186 ASP A O 1
ATOM 1373 N N . LEU A 1 187 ? -3.018 10.996 -2.662 1.00 98.88 187 LEU A N 1
ATOM 1374 C CA . LEU A 1 187 ? -3.514 10.933 -4.035 1.00 98.88 187 LEU A CA 1
ATOM 1375 C C . LEU A 1 187 ? -4.910 11.555 -4.137 1.00 98.88 187 LEU A C 1
ATOM 1377 O O . LEU A 1 187 ? -5.786 11.284 -3.313 1.00 98.88 187 LEU A O 1
ATOM 1381 N N . SER A 1 188 ? -5.145 12.364 -5.169 1.00 98.56 188 SER A N 1
ATOM 1382 C CA . SER A 1 188 ? -6.446 13.006 -5.404 1.00 98.56 188 SER A CA 1
ATOM 1383 C C . SER A 1 188 ? -6.721 13.256 -6.888 1.00 98.56 188 SER A C 1
ATOM 1385 O O . SER A 1 188 ? -5.807 13.303 -7.710 1.00 98.56 188 SER A O 1
ATOM 1387 N N . GLY A 1 189 ? -7.997 13.425 -7.243 1.00 97.31 189 GLY A N 1
ATOM 1388 C CA . GLY A 1 189 ? -8.435 13.747 -8.603 1.00 97.31 189 GLY A CA 1
ATOM 1389 C C . GLY A 1 189 ? -9.374 12.703 -9.207 1.00 97.31 189 GLY A C 1
ATOM 1390 O O . GLY A 1 189 ? -10.056 11.972 -8.489 1.00 97.31 189 GLY A O 1
ATOM 1391 N N . GLY A 1 190 ? -9.423 12.674 -10.543 1.00 96.81 190 GLY A N 1
ATOM 1392 C CA . GLY A 1 190 ? -10.262 11.772 -11.339 1.00 96.81 190 GLY A CA 1
ATOM 1393 C C . GLY A 1 190 ? -11.733 11.729 -10.912 1.00 96.81 190 GLY A C 1
ATOM 1394 O O . GLY A 1 190 ? -12.337 12.764 -10.649 1.00 96.81 190 GLY A O 1
ATOM 1395 N N . ASP A 1 191 ? -12.310 10.523 -10.862 1.00 97.88 191 ASP A N 1
ATOM 1396 C CA . ASP A 1 191 ? -13.698 10.272 -10.435 1.00 97.88 191 ASP A CA 1
ATOM 1397 C C . ASP A 1 191 ? -13.884 10.335 -8.906 1.00 97.88 191 ASP A C 1
ATOM 1399 O O . ASP A 1 191 ? -14.995 10.167 -8.402 1.00 97.88 191 ASP A O 1
ATOM 1403 N N . GLY A 1 192 ? -12.797 10.545 -8.155 1.00 98.12 192 GLY A N 1
ATOM 1404 C CA . GLY A 1 192 ? -12.790 10.557 -6.700 1.00 98.12 192 GLY A CA 1
ATOM 1405 C C . GLY A 1 192 ? -13.142 9.217 -6.050 1.00 98.12 192 GLY A C 1
ATOM 1406 O O . GLY A 1 192 ? -13.330 9.198 -4.835 1.00 98.12 192 GLY A O 1
ATOM 1407 N N . ILE A 1 193 ? -13.255 8.111 -6.799 1.00 98.50 193 ILE A N 1
ATOM 1408 C CA . ILE A 1 193 ? -13.560 6.779 -6.258 1.00 98.50 193 ILE A CA 1
ATOM 1409 C C . ILE A 1 193 ? -12.250 6.072 -5.915 1.00 98.50 193 ILE A C 1
ATOM 1411 O O . ILE A 1 193 ? -11.454 5.720 -6.788 1.00 98.50 193 ILE A O 1
ATOM 1415 N N . VAL A 1 194 ? -12.058 5.807 -4.626 1.00 98.81 194 VAL A N 1
ATOM 1416 C CA . VAL A 1 194 ? -10.919 5.046 -4.116 1.00 98.81 194 VAL A CA 1
ATOM 1417 C C . VAL A 1 194 ? -11.219 3.562 -4.248 1.00 98.81 194 VAL A C 1
ATOM 1419 O O . VAL A 1 194 ? -12.290 3.083 -3.867 1.00 98.81 194 VAL A O 1
ATOM 1422 N N . ARG A 1 195 ? -10.263 2.816 -4.792 1.00 98.56 195 ARG A N 1
ATOM 1423 C CA . ARG A 1 195 ? -10.425 1.413 -5.164 1.00 98.56 195 ARG A CA 1
ATOM 1424 C C . ARG A 1 195 ? -9.303 0.553 -4.594 1.00 98.56 195 ARG A C 1
ATOM 1426 O O . ARG A 1 195 ? -8.154 0.986 -4.572 1.00 98.56 195 ARG A O 1
ATOM 1433 N N . ALA A 1 196 ? -9.605 -0.697 -4.259 1.00 98.38 196 ALA A N 1
ATOM 1434 C CA . ALA A 1 196 ? -8.647 -1.652 -3.701 1.00 98.38 196 ALA A CA 1
ATOM 1435 C C . ALA A 1 196 ? -7.477 -1.927 -4.659 1.00 98.38 196 ALA A C 1
ATOM 1437 O O . ALA A 1 196 ? -7.671 -2.510 -5.728 1.00 98.38 196 ALA A O 1
ATOM 1438 N N . ALA A 1 197 ? -6.268 -1.513 -4.279 1.00 98.25 197 ALA A N 1
ATOM 1439 C CA . ALA A 1 197 ? -5.045 -1.590 -5.083 1.00 98.25 197 ALA A CA 1
ATOM 1440 C C . ALA A 1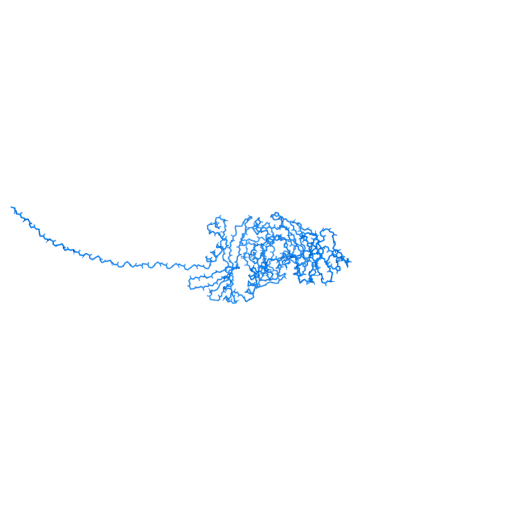 197 ? -4.634 -3.018 -5.490 1.00 98.25 197 ALA A C 1
ATOM 1442 O O . ALA A 1 197 ? -3.810 -3.192 -6.379 1.00 98.25 197 ALA A O 1
ATOM 1443 N N . GLY A 1 198 ? -5.218 -4.025 -4.852 1.00 95.50 198 GLY A N 1
ATOM 1444 C CA . GLY A 1 198 ? -5.104 -5.437 -5.180 1.00 95.50 198 GLY A CA 1
ATOM 1445 C C . GLY A 1 198 ? -6.227 -6.202 -4.483 1.00 95.50 198 GLY A C 1
ATOM 1446 O O . GLY A 1 198 ? -6.872 -5.665 -3.576 1.00 95.50 198 GLY A O 1
ATOM 1447 N N . ALA A 1 199 ? -6.454 -7.451 -4.884 1.00 93.06 199 ALA A N 1
ATOM 1448 C CA . ALA A 1 199 ? -7.409 -8.318 -4.199 1.00 93.06 199 ALA A CA 1
ATOM 1449 C C . ALA A 1 199 ? -6.936 -8.647 -2.772 1.00 93.06 199 ALA A C 1
ATOM 1451 O O . ALA A 1 199 ? -5.730 -8.680 -2.497 1.00 93.06 199 ALA A O 1
ATOM 1452 N N . GLY A 1 200 ? -7.873 -8.891 -1.858 1.00 90.31 200 GLY A N 1
ATOM 1453 C CA . GLY A 1 200 ? -7.529 -9.187 -0.471 1.00 90.31 200 GLY A CA 1
ATOM 1454 C C . GLY A 1 200 ? -8.705 -9.222 0.495 1.00 90.31 200 GLY A C 1
ATOM 1455 O O . GLY A 1 200 ? -9.853 -8.991 0.115 1.00 90.31 200 GLY A O 1
ATOM 1456 N N . SER A 1 201 ? -8.405 -9.495 1.763 1.00 91.00 201 SER A N 1
ATOM 1457 C CA . SER A 1 201 ? -9.360 -9.348 2.868 1.00 91.00 201 SER A CA 1
ATOM 1458 C C . SER A 1 201 ? -9.439 -7.883 3.281 1.00 91.00 201 SER A C 1
ATOM 1460 O O . SER A 1 201 ? -8.401 -7.253 3.471 1.00 91.00 201 SER A O 1
ATOM 1462 N N . VAL A 1 202 ? -10.648 -7.337 3.412 1.00 94.12 202 VAL A N 1
ATOM 1463 C CA . VAL A 1 202 ? -10.868 -5.907 3.677 1.00 94.12 202 VAL A CA 1
ATOM 1464 C C . VAL A 1 202 ? -11.529 -5.684 5.032 1.00 94.12 202 VAL A C 1
ATOM 1466 O O . VAL A 1 202 ? -12.431 -6.420 5.422 1.00 94.12 202 VAL A O 1
ATOM 1469 N N . TYR A 1 203 ? -11.104 -4.635 5.732 1.00 94.81 203 TYR A N 1
ATOM 1470 C CA . TYR A 1 203 ? -11.640 -4.260 7.035 1.00 94.81 203 TYR A CA 1
ATOM 1471 C C . TYR A 1 203 ? -11.846 -2.755 7.143 1.00 94.81 203 TYR A C 1
ATOM 1473 O O . TYR A 1 203 ? -11.081 -1.953 6.602 1.00 94.81 203 TYR A O 1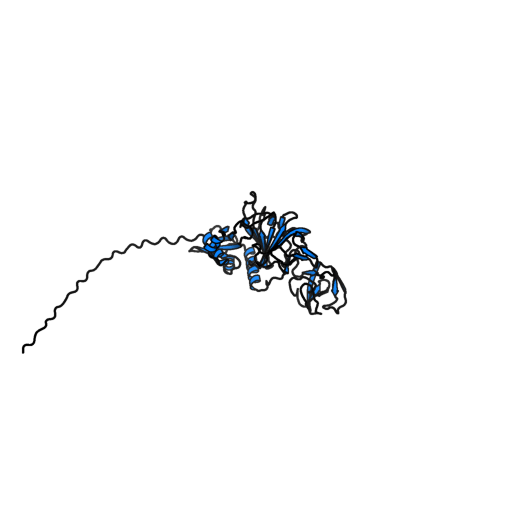
ATOM 1481 N N . THR A 1 204 ? -12.882 -2.369 7.880 1.00 95.44 204 THR A N 1
ATOM 1482 C CA . THR A 1 204 ? -13.068 -0.994 8.348 1.00 95.44 204 THR A CA 1
ATOM 1483 C C . THR A 1 204 ? -12.248 -0.816 9.612 1.00 95.44 204 THR A C 1
ATOM 1485 O O . THR A 1 204 ? -12.546 -1.461 10.609 1.00 95.44 204 THR A O 1
ATOM 1488 N N . MET A 1 205 ? -11.234 0.041 9.598 1.00 95.88 205 MET A N 1
ATOM 1489 C CA . MET A 1 205 ? -10.415 0.298 10.788 1.00 95.88 205 MET A CA 1
ATOM 1490 C C . MET A 1 205 ? -11.044 1.375 11.675 1.00 95.88 205 MET A C 1
ATOM 1492 O O . MET A 1 205 ? -10.985 1.284 12.893 1.00 95.88 205 MET A O 1
ATOM 1496 N N . CYS A 1 206 ? -11.701 2.363 11.071 1.00 94.56 206 CYS A N 1
ATOM 1497 C CA . CYS A 1 206 ? -12.704 3.189 11.733 1.00 94.56 206 CYS A CA 1
ATOM 1498 C C . CYS A 1 206 ? -13.727 3.677 10.721 1.00 94.56 206 CYS A C 1
ATOM 1500 O O . CYS A 1 206 ? -13.439 3.789 9.525 1.00 94.56 206 CYS A O 1
ATOM 1502 N N . ALA A 1 207 ? -14.915 3.985 11.225 1.00 93.12 207 ALA A N 1
ATOM 1503 C CA . ALA A 1 207 ? -15.909 4.748 10.502 1.00 93.12 207 ALA A CA 1
ATOM 1504 C C . ALA A 1 207 ? -16.638 5.689 11.458 1.00 93.12 207 ALA A C 1
ATOM 1506 O O . ALA A 1 207 ? -16.880 5.341 12.617 1.00 93.12 207 ALA A O 1
ATOM 1507 N N . ASP A 1 208 ? -16.989 6.867 10.960 1.00 89.81 208 ASP A N 1
ATOM 1508 C CA . ASP A 1 208 ? -17.947 7.768 11.590 1.00 89.81 208 ASP A CA 1
ATOM 1509 C C . ASP A 1 208 ? -18.699 8.582 10.526 1.00 89.81 208 ASP A C 1
ATOM 1511 O O . ASP A 1 208 ? -18.408 8.503 9.332 1.00 89.81 208 ASP A O 1
ATOM 1515 N N . SER A 1 209 ? -19.678 9.371 10.959 1.00 85.69 209 SER A N 1
ATOM 1516 C CA . SER A 1 209 ? -20.461 10.262 10.099 1.00 85.69 209 SER A CA 1
ATOM 1517 C C . SER A 1 209 ? -20.084 11.739 10.272 1.00 85.69 209 SER A C 1
ATOM 1519 O O . SER A 1 209 ? -20.882 12.619 9.941 1.00 85.69 209 SER A O 1
ATOM 1521 N N . SER A 1 210 ? -18.889 12.028 10.808 1.00 72.94 210 SER A N 1
ATOM 1522 C CA . SER A 1 210 ? -18.449 13.392 11.157 1.00 72.94 210 SER A CA 1
ATOM 1523 C C . SER A 1 210 ? -18.345 14.324 9.945 1.00 72.94 210 SER A C 1
ATOM 1525 O O . SER A 1 210 ? -18.421 15.541 10.088 1.00 72.94 210 SER A O 1
ATOM 1527 N N . ASN A 1 211 ? -18.257 13.762 8.737 1.00 67.25 211 ASN A N 1
ATOM 1528 C CA . ASN A 1 211 ? -18.108 14.500 7.487 1.00 67.25 211 ASN A CA 1
ATOM 1529 C C . ASN A 1 211 ? -19.438 14.696 6.730 1.00 67.25 211 ASN A C 1
ATOM 1531 O O . ASN A 1 211 ? -19.505 14.428 5.538 1.00 67.25 211 ASN A O 1
ATOM 1535 N N . GLY A 1 212 ? -20.514 15.119 7.399 1.00 64.31 212 GLY A N 1
ATOM 1536 C CA . GLY A 1 212 ? -21.795 15.403 6.726 1.00 64.31 212 GLY A CA 1
ATOM 1537 C C . GLY A 1 212 ? -22.769 14.221 6.653 1.00 64.31 212 GLY A C 1
ATOM 1538 O O . GLY A 1 212 ? -23.514 14.084 5.686 1.00 64.31 212 GLY A O 1
ATOM 1539 N N . GLY A 1 213 ? -22.778 13.352 7.668 1.00 72.38 213 GLY A N 1
ATOM 1540 C CA . GLY A 1 213 ? -23.852 12.374 7.884 1.00 72.38 213 GLY A CA 1
ATOM 1541 C C . GLY A 1 213 ? -23.712 11.037 7.148 1.00 72.38 213 GLY A C 1
ATOM 1542 O O . GLY A 1 213 ? -24.312 10.061 7.588 1.00 72.38 213 GLY A O 1
ATOM 1543 N N . THR A 1 214 ? -22.890 10.939 6.096 1.00 82.19 214 THR A N 1
ATOM 1544 C CA . THR A 1 214 ? -22.552 9.641 5.469 1.00 82.19 214 THR A CA 1
ATOM 1545 C C . THR A 1 214 ? -21.280 9.071 6.085 1.00 82.19 214 THR A C 1
ATOM 1547 O O . THR A 1 214 ? -20.353 9.817 6.406 1.00 82.19 214 THR A O 1
ATOM 1550 N N . ALA A 1 215 ? -21.231 7.747 6.244 1.00 87.88 215 ALA A N 1
ATOM 1551 C CA . ALA A 1 215 ? -20.078 7.064 6.812 1.00 87.88 215 ALA A CA 1
ATOM 1552 C C . ALA A 1 215 ? -18.812 7.311 5.971 1.00 87.88 215 ALA A C 1
ATOM 1554 O O . ALA A 1 215 ? -18.758 6.973 4.786 1.00 87.88 215 ALA A O 1
ATOM 1555 N N . GLY A 1 216 ? -17.798 7.894 6.601 1.00 92.44 216 GLY A N 1
ATOM 1556 C CA . GLY A 1 216 ? -16.434 8.036 6.101 1.00 92.44 216 GLY A CA 1
ATOM 1557 C C . GLY A 1 216 ? -15.452 7.311 7.017 1.00 92.44 216 GLY A C 1
ATOM 1558 O O . GLY A 1 216 ? -15.826 6.905 8.118 1.00 92.44 216 GLY A O 1
ATOM 1559 N N . GLY A 1 217 ? -14.205 7.138 6.577 1.00 94.94 217 GLY A N 1
ATOM 1560 C CA . GLY A 1 217 ? -13.158 6.680 7.480 1.00 94.94 217 GLY A CA 1
ATOM 1561 C C . GLY A 1 217 ? -11.953 5.999 6.855 1.00 94.94 217 GLY A C 1
ATOM 1562 O O . GLY A 1 217 ? -11.377 6.471 5.874 1.00 94.94 217 GLY A O 1
ATOM 1563 N N . TRP A 1 218 ? -11.540 4.905 7.490 1.00 96.75 218 TRP A N 1
ATOM 1564 C CA . TRP A 1 218 ? -10.307 4.181 7.200 1.00 96.75 218 TRP A CA 1
ATOM 1565 C C . TRP A 1 218 ? -10.613 2.735 6.809 1.00 96.75 218 TRP A C 1
ATOM 1567 O O . TRP A 1 218 ? -11.242 1.998 7.573 1.00 96.75 218 TRP A O 1
ATOM 1577 N N . ARG A 1 219 ? -10.124 2.302 5.642 1.00 97.19 219 ARG A N 1
ATOM 1578 C CA . ARG A 1 219 ? -10.104 0.890 5.236 1.00 97.19 219 ARG A CA 1
ATOM 1579 C C . ARG A 1 219 ? -8.694 0.320 5.225 1.00 97.19 219 ARG A C 1
ATOM 1581 O O . ARG A 1 219 ? -7.752 1.019 4.860 1.00 97.19 219 ARG A O 1
ATOM 1588 N N . ARG A 1 220 ? -8.584 -0.971 5.522 1.00 97.06 220 ARG A N 1
ATOM 1589 C CA . ARG A 1 220 ? -7.363 -1.762 5.368 1.00 97.06 220 ARG A CA 1
ATOM 1590 C C . ARG A 1 220 ? -7.629 -2.971 4.482 1.00 97.06 220 ARG A C 1
ATOM 1592 O O . ARG A 1 220 ? -8.654 -3.626 4.661 1.00 97.06 220 ARG A O 1
ATOM 1599 N N . VAL A 1 221 ? -6.719 -3.278 3.560 1.00 95.38 221 VAL A N 1
ATOM 1600 C CA . VAL A 1 221 ? -6.772 -4.482 2.715 1.00 95.38 221 VAL A CA 1
ATOM 1601 C C . VAL A 1 221 ? -5.495 -5.297 2.892 1.00 95.38 221 VAL A C 1
ATOM 1603 O O . VAL A 1 221 ? -4.403 -4.775 2.687 1.00 95.38 221 VAL A O 1
ATOM 1606 N N . TYR A 1 222 ? -5.637 -6.575 3.240 1.00 90.88 222 TYR A N 1
ATOM 1607 C CA . TYR A 1 222 ? -4.544 -7.544 3.364 1.00 90.88 222 TYR A CA 1
ATOM 1608 C C . TYR A 1 222 ? -4.436 -8.352 2.077 1.00 90.88 222 TYR A C 1
ATOM 1610 O O . TYR A 1 222 ? -5.392 -9.033 1.694 1.00 90.88 222 TYR A O 1
ATOM 1618 N N . HIS A 1 223 ? -3.283 -8.295 1.417 1.00 87.56 223 HIS A N 1
ATOM 1619 C CA . HIS A 1 223 ? -3.071 -8.929 0.121 1.00 87.56 223 HIS A CA 1
ATOM 1620 C C . HIS A 1 223 ? -2.364 -10.276 0.255 1.00 87.56 223 HIS A C 1
ATOM 1622 O O . HIS A 1 223 ? -1.533 -10.490 1.137 1.00 87.56 223 HIS A O 1
ATOM 1628 N N . ALA A 1 224 ? -2.630 -11.173 -0.696 1.00 78.06 224 ALA A N 1
ATOM 1629 C CA . ALA A 1 224 ? -1.935 -12.457 -0.785 1.00 78.06 224 ALA A CA 1
ATOM 1630 C C . ALA A 1 224 ? -0.419 -12.305 -1.020 1.00 78.06 224 ALA A C 1
ATOM 1632 O O . ALA A 1 224 ? 0.344 -13.202 -0.674 1.00 78.06 224 ALA A O 1
ATOM 1633 N N . SER A 1 225 ? 0.027 -11.160 -1.557 1.00 76.44 225 SER A N 1
ATOM 1634 C CA . SER A 1 225 ? 1.450 -10.823 -1.696 1.00 76.44 225 SER A CA 1
ATOM 1635 C C . SER A 1 225 ? 2.152 -10.580 -0.359 1.00 76.44 225 SER A C 1
ATOM 1637 O O . SER A 1 225 ? 3.363 -10.399 -0.348 1.00 76.44 225 SER A O 1
ATOM 1639 N N . GLY A 1 226 ? 1.417 -10.534 0.759 1.00 80.00 226 GLY A N 1
ATOM 1640 C CA . GLY A 1 226 ? 1.956 -10.225 2.080 1.00 80.00 226 GLY A CA 1
ATOM 1641 C C . GLY A 1 226 ? 2.074 -8.732 2.381 1.00 80.00 226 GLY A C 1
ATOM 1642 O O . GLY A 1 226 ? 2.325 -8.354 3.527 1.00 80.00 226 GLY A O 1
ATOM 1643 N N . TYR A 1 227 ? 1.853 -7.880 1.379 1.00 88.81 227 TYR A N 1
ATOM 1644 C CA . TYR A 1 227 ? 1.612 -6.463 1.600 1.00 88.81 227 TYR A CA 1
ATOM 1645 C C . TYR A 1 227 ? 0.201 -6.227 2.147 1.00 88.81 227 TYR A C 1
ATOM 1647 O O . TYR A 1 227 ? -0.742 -6.967 1.865 1.00 88.81 227 TYR A O 1
ATOM 1655 N N . THR A 1 228 ? 0.051 -5.127 2.866 1.00 93.12 228 THR A N 1
ATOM 1656 C CA . THR A 1 228 ? -1.229 -4.588 3.322 1.00 93.12 228 THR A CA 1
ATOM 1657 C C . THR A 1 228 ? -1.293 -3.125 2.911 1.00 93.12 228 THR A C 1
ATOM 1659 O O . THR A 1 228 ? -0.278 -2.425 2.954 1.00 93.12 228 THR A O 1
ATOM 1662 N N . THR A 1 229 ? -2.472 -2.651 2.516 1.00 97.56 229 THR A N 1
ATOM 1663 C CA . THR A 1 229 ? -2.695 -1.247 2.162 1.00 97.56 229 THR A CA 1
ATOM 1664 C C . THR A 1 229 ? -3.740 -0.597 3.055 1.00 97.56 229 THR A C 1
ATOM 1666 O O . THR A 1 229 ? -4.775 -1.192 3.352 1.00 97.56 229 THR A O 1
ATOM 1669 N N . ASP A 1 230 ? -3.462 0.636 3.468 1.00 98.38 230 ASP A N 1
ATOM 1670 C CA . ASP A 1 230 ? -4.362 1.482 4.248 1.00 98.38 230 ASP A CA 1
ATOM 1671 C C . ASP A 1 230 ? -4.887 2.635 3.388 1.00 98.38 230 ASP A C 1
ATOM 1673 O O . ASP A 1 230 ? -4.132 3.247 2.639 1.00 98.38 230 ASP A O 1
ATOM 1677 N N . TYR A 1 231 ? -6.175 2.943 3.512 1.00 98.69 231 TYR A N 1
ATOM 1678 C CA . TYR A 1 231 ? -6.867 3.988 2.758 1.00 98.69 231 TYR A CA 1
ATOM 1679 C C . TYR A 1 231 ? -7.604 4.881 3.751 1.00 98.69 231 TYR A C 1
ATOM 1681 O O . TYR A 1 231 ? -8.632 4.464 4.296 1.00 98.69 231 TYR A O 1
ATOM 1689 N N . TYR A 1 232 ? -7.069 6.073 4.021 1.00 97.81 232 TYR A N 1
ATOM 1690 C CA . TYR A 1 232 ? -7.639 7.008 4.993 1.00 97.81 232 TYR A CA 1
ATOM 1691 C C . TYR A 1 232 ? -8.151 8.302 4.356 1.00 97.81 232 TYR A C 1
ATOM 1693 O O . TYR A 1 232 ? -7.909 8.572 3.179 1.00 97.81 232 TYR A O 1
ATOM 1701 N N . HIS A 1 233 ? -8.901 9.057 5.163 1.00 96.38 233 HIS A N 1
ATOM 1702 C CA . HIS A 1 233 ? -9.721 10.214 4.808 1.00 96.38 233 HIS A CA 1
ATOM 1703 C C . HIS A 1 233 ? -10.915 9.910 3.908 1.00 96.38 233 HIS A C 1
ATOM 1705 O O . HIS A 1 233 ? -11.489 10.817 3.309 1.00 96.38 233 HIS A O 1
ATOM 1711 N N . LEU A 1 234 ? -11.352 8.651 3.846 1.00 96.88 234 LEU A N 1
ATOM 1712 C CA . LEU A 1 234 ? -12.417 8.274 2.932 1.00 96.88 234 LEU A CA 1
ATOM 1713 C C . LEU A 1 234 ? -13.769 8.862 3.339 1.00 96.88 234 LEU A C 1
ATOM 1715 O O . LEU A 1 234 ? -14.082 9.044 4.513 1.00 96.88 234 LEU A O 1
ATOM 1719 N N . TRP A 1 235 ? -14.603 9.085 2.340 1.00 93.81 235 TRP A N 1
ATOM 1720 C CA . TRP A 1 235 ? -16.013 9.442 2.430 1.00 93.81 235 TRP A CA 1
ATOM 1721 C C . TRP A 1 235 ? -16.851 8.361 1.731 1.00 93.81 235 TRP A C 1
ATOM 1723 O O . TRP A 1 235 ? -16.308 7.602 0.932 1.00 93.81 235 TRP A O 1
ATOM 1733 N N . ASN A 1 236 ? -18.158 8.285 2.012 1.00 93.88 236 ASN A N 1
ATOM 1734 C CA . ASN A 1 236 ? -19.097 7.394 1.318 1.00 93.88 236 ASN A CA 1
ATOM 1735 C C . ASN A 1 236 ? -18.590 5.943 1.231 1.00 93.88 236 ASN A C 1
ATOM 1737 O O . ASN A 1 236 ? -18.431 5.362 0.156 1.00 93.88 236 ASN A O 1
ATOM 1741 N N . LEU A 1 237 ? -18.261 5.390 2.398 1.00 93.75 237 LEU A N 1
ATOM 1742 C CA . LEU A 1 237 ? -17.770 4.029 2.539 1.00 93.75 237 LEU A CA 1
ATOM 1743 C C . LEU A 1 237 ? -18.764 3.030 1.930 1.00 93.75 237 LEU A C 1
ATOM 1745 O O . LEU A 1 237 ? -19.930 2.977 2.314 1.00 93.75 237 LEU A O 1
ATOM 1749 N N . THR A 1 238 ? -18.286 2.204 1.003 1.00 89.69 238 THR A N 1
ATOM 1750 C CA . THR A 1 238 ? -19.099 1.178 0.334 1.00 89.69 238 THR A CA 1
ATOM 1751 C C . THR A 1 238 ? -19.493 0.034 1.278 1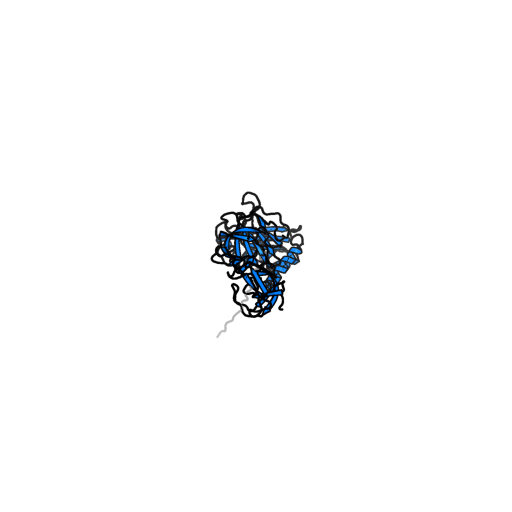.00 89.69 238 THR A C 1
ATOM 1753 O O . THR A 1 238 ? -18.851 -0.216 2.301 1.00 89.69 238 THR A O 1
ATOM 1756 N N . GLY A 1 239 ? -20.549 -0.711 0.947 1.00 83.81 239 GLY A N 1
ATOM 1757 C CA . GLY A 1 239 ? -20.805 -1.991 1.612 1.00 83.81 239 GLY A CA 1
ATOM 1758 C C . GLY A 1 239 ? -19.665 -2.968 1.314 1.00 83.81 239 GLY A C 1
ATOM 1759 O O . GLY A 1 239 ? -19.294 -3.126 0.154 1.00 83.81 239 GLY A O 1
ATOM 1760 N N . LEU A 1 240 ? -19.100 -3.605 2.343 1.00 79.00 240 LEU A N 1
ATOM 1761 C CA . LEU A 1 240 ? -18.019 -4.579 2.178 1.00 79.00 240 LEU A CA 1
ATOM 1762 C C . LEU A 1 240 ? -18.499 -6.001 2.463 1.00 79.00 240 LEU A C 1
ATOM 1764 O O . LEU A 1 240 ? -19.261 -6.230 3.403 1.00 79.00 240 LEU A O 1
ATOM 1768 N N . GLY A 1 241 ? -17.984 -6.953 1.686 1.00 80.12 241 GLY A N 1
ATOM 1769 C CA . GLY A 1 241 ? -17.887 -8.351 2.103 1.00 80.12 241 GLY A CA 1
ATOM 1770 C C . GLY A 1 241 ? -16.609 -8.606 2.913 1.00 80.12 241 GLY A C 1
ATOM 1771 O O . GLY A 1 241 ? -15.884 -7.679 3.263 1.00 80.12 241 GLY A O 1
ATOM 1772 N N . ALA A 1 242 ? -16.296 -9.879 3.171 1.00 81.50 242 ALA A N 1
ATOM 1773 C CA . ALA A 1 242 ? -15.041 -10.275 3.829 1.00 81.50 242 ALA A CA 1
ATOM 1774 C C . ALA A 1 242 ? -13.794 -10.096 2.932 1.00 81.50 242 ALA A C 1
ATOM 1776 O O . ALA A 1 242 ? -12.659 -10.132 3.412 1.00 81.50 242 ALA A O 1
ATOM 1777 N N . SER A 1 243 ? -13.994 -9.915 1.625 1.00 89.31 243 SER A N 1
ATOM 1778 C CA . SER A 1 243 ? -12.940 -9.761 0.626 1.00 89.31 243 SER A CA 1
ATOM 1779 C C . SER A 1 243 ? -13.326 -8.758 -0.454 1.00 89.31 243 SER A C 1
ATOM 1781 O O . SER A 1 243 ? -14.508 -8.515 -0.695 1.00 89.31 243 SER A O 1
ATOM 1783 N N . VAL A 1 244 ? -12.312 -8.238 -1.135 1.00 93.75 244 VAL A N 1
ATOM 1784 C CA . VAL A 1 244 ? -12.417 -7.386 -2.322 1.00 93.75 244 VAL A CA 1
ATOM 1785 C C . VAL A 1 244 ? -11.550 -7.947 -3.438 1.00 93.75 244 VAL A C 1
ATOM 1787 O O . VAL A 1 244 ? -10.495 -8.539 -3.187 1.00 93.75 244 VAL A O 1
ATOM 1790 N N . ASN A 1 245 ? -11.980 -7.727 -4.671 1.00 95.38 245 ASN A N 1
ATOM 1791 C CA . ASN A 1 245 ? -11.154 -7.888 -5.854 1.00 95.38 245 ASN A CA 1
ATOM 1792 C C . ASN A 1 245 ? -10.310 -6.633 -6.089 1.00 95.38 245 ASN A C 1
ATOM 1794 O O . ASN A 1 245 ? -10.611 -5.534 -5.612 1.00 95.38 245 ASN A O 1
ATOM 1798 N N . GLU A 1 246 ? -9.252 -6.784 -6.881 1.00 96.25 246 GLU A N 1
ATOM 1799 C CA . GLU A 1 246 ? -8.551 -5.630 -7.428 1.00 96.25 246 GLU A CA 1
ATOM 1800 C C . GLU A 1 246 ? -9.534 -4.783 -8.254 1.00 96.25 246 GLU A C 1
ATOM 1802 O O . GLU A 1 246 ? -10.137 -5.278 -9.199 1.00 96.25 246 GLU A O 1
ATOM 1807 N N . GLY A 1 247 ? -9.686 -3.500 -7.914 1.00 97.50 247 GLY A N 1
ATOM 1808 C CA . GLY A 1 247 ? -10.592 -2.594 -8.649 1.00 97.50 247 GLY A CA 1
ATOM 1809 C C . GLY A 1 247 ? -11.856 -2.202 -7.894 1.00 97.50 247 GLY A C 1
ATOM 1810 O O . GLY A 1 247 ? -12.448 -1.160 -8.207 1.00 97.50 247 GLY A O 1
ATOM 1811 N N . ASP A 1 248 ? -12.232 -2.986 -6.884 1.00 98.00 248 ASP A N 1
ATOM 1812 C CA . ASP A 1 248 ? -13.460 -2.768 -6.123 1.00 98.00 248 ASP A CA 1
ATOM 1813 C C . ASP A 1 248 ? -13.415 -1.434 -5.376 1.00 98.00 248 ASP A C 1
ATOM 1815 O O . ASP A 1 248 ? -12.383 -1.037 -4.827 1.00 98.00 248 ASP A O 1
ATOM 1819 N N . ALA A 1 249 ? -14.543 -0.723 -5.368 1.00 97.69 249 ALA A N 1
ATOM 1820 C CA . ALA A 1 249 ? -14.669 0.562 -4.695 1.00 97.69 249 ALA A CA 1
ATOM 1821 C C . ALA A 1 249 ? -14.680 0.385 -3.168 1.00 97.69 249 ALA A C 1
ATOM 1823 O O . ALA A 1 249 ? -15.442 -0.418 -2.628 1.00 97.69 249 ALA A O 1
ATOM 1824 N N . LEU A 1 250 ? -13.863 1.175 -2.472 1.00 97.94 250 LEU A N 1
ATOM 1825 C CA . LEU A 1 250 ? -13.732 1.179 -1.008 1.00 97.94 250 LEU A CA 1
ATOM 1826 C C . LEU A 1 250 ? -14.445 2.373 -0.353 1.00 97.94 250 LEU A C 1
ATOM 1828 O O . LEU A 1 250 ? -14.812 2.326 0.827 1.00 97.94 250 LEU A O 1
ATOM 1832 N N . GLY A 1 251 ? -14.613 3.433 -1.139 1.00 96.94 251 GLY A N 1
ATOM 1833 C CA . GLY A 1 251 ? -15.202 4.711 -0.778 1.00 96.94 251 GLY A CA 1
ATOM 1834 C C . GLY A 1 251 ? -14.749 5.784 -1.764 1.00 96.94 251 GLY A C 1
ATOM 1835 O O . GLY A 1 251 ? -14.258 5.489 -2.856 1.00 96.94 251 GLY A O 1
ATOM 1836 N N . ASN A 1 252 ? -14.872 7.035 -1.360 1.00 97.25 252 ASN A N 1
ATOM 1837 C CA . ASN A 1 252 ? -14.452 8.206 -2.108 1.00 97.25 252 ASN A CA 1
ATOM 1838 C C . ASN A 1 252 ? -13.359 8.966 -1.353 1.00 97.25 252 ASN A C 1
ATOM 1840 O O . ASN A 1 252 ? -13.258 8.853 -0.133 1.00 97.25 252 ASN A O 1
ATOM 1844 N N . ILE A 1 253 ? -12.562 9.765 -2.063 1.00 97.56 253 ILE A N 1
ATOM 1845 C CA . ILE A 1 253 ? -11.659 10.725 -1.417 1.00 97.56 253 ILE A CA 1
ATOM 1846 C C . ILE A 1 253 ? -12.455 11.704 -0.553 1.00 97.56 253 ILE A C 1
ATOM 1848 O O . ILE A 1 253 ? -13.587 12.069 -0.881 1.00 97.56 253 ILE A O 1
ATOM 1852 N N . GLY A 1 254 ? -11.865 12.146 0.549 1.00 95.25 254 GLY A N 1
ATOM 1853 C CA . GLY A 1 254 ? -12.548 13.011 1.497 1.00 95.25 254 GLY A CA 1
ATOM 1854 C C . GLY A 1 254 ? -11.593 13.617 2.513 1.00 95.25 254 GLY A C 1
ATOM 1855 O O . GLY A 1 254 ? -10.392 13.722 2.277 1.00 95.25 254 GLY A O 1
ATOM 1856 N N . VAL A 1 255 ? -12.162 14.046 3.637 1.00 94.88 255 VAL A N 1
ATOM 1857 C CA . VAL A 1 255 ? -11.444 14.684 4.753 1.00 94.88 255 VAL A CA 1
ATOM 1858 C C . VAL A 1 255 ? -11.821 14.058 6.096 1.00 94.88 255 VAL A C 1
ATOM 1860 O O . VAL A 1 255 ? -11.690 14.694 7.135 1.00 94.88 255 VAL A O 1
ATOM 1863 N N . ASN A 1 256 ? -12.353 12.831 6.095 1.00 94.31 256 ASN A N 1
ATOM 1864 C CA . ASN A 1 256 ? -12.840 12.201 7.320 1.00 94.31 256 ASN A CA 1
ATOM 1865 C C . ASN A 1 256 ? -11.690 11.944 8.311 1.00 94.31 256 ASN A C 1
ATOM 1867 O O . ASN A 1 256 ? -10.607 11.507 7.914 1.00 94.31 256 ASN A O 1
ATOM 1871 N N . LEU A 1 257 ? -11.950 12.201 9.596 1.00 93.62 257 LEU A N 1
ATOM 1872 C CA . LEU A 1 257 ? -10.978 12.091 10.683 1.00 93.62 257 LEU A CA 1
ATOM 1873 C C . LEU A 1 257 ? -11.461 11.133 11.786 1.00 93.62 257 LEU A C 1
ATOM 1875 O O . LEU A 1 257 ? -11.241 11.411 12.965 1.00 93.62 257 LEU A O 1
ATOM 1879 N N . CYS A 1 258 ? -12.105 10.009 11.435 1.00 93.69 258 CYS A N 1
ATOM 1880 C CA . CYS A 1 258 ? -12.697 9.071 12.407 1.00 93.69 258 CYS A CA 1
ATOM 1881 C C . CYS A 1 258 ? -11.743 8.547 13.482 1.00 93.69 258 CYS A C 1
ATOM 1883 O O . CYS A 1 258 ? -12.188 8.031 14.509 1.00 93.69 258 CYS A O 1
ATOM 1885 N N . ALA A 1 259 ? -10.439 8.676 13.252 1.00 93.44 259 ALA A N 1
ATOM 1886 C CA . ALA A 1 259 ? -9.393 8.314 14.189 1.00 93.44 259 ALA A CA 1
ATOM 1887 C C . ALA A 1 259 ? -8.376 9.451 14.425 1.00 93.44 259 ALA A C 1
ATOM 1889 O O . ALA A 1 259 ? -7.294 9.224 14.968 1.00 93.44 259 ALA A O 1
ATOM 1890 N N . GLY A 1 260 ? -8.730 10.689 14.073 1.00 93.12 260 GLY A N 1
ATOM 1891 C CA . GLY A 1 260 ? -7.903 11.879 14.260 1.00 93.12 260 GLY A CA 1
ATOM 1892 C C . GLY A 1 260 ? -7.010 12.227 13.072 1.00 93.12 260 GLY A C 1
ATOM 1893 O O . GLY A 1 260 ? -7.205 11.741 11.954 1.00 93.12 260 GLY A O 1
ATOM 1894 N N . GLY A 1 261 ? -6.035 13.094 13.339 1.00 93.19 261 GLY A N 1
ATOM 1895 C CA . GLY A 1 261 ? -5.162 13.722 12.351 1.00 93.19 261 GLY A CA 1
ATOM 1896 C C . GLY A 1 261 ? -5.778 14.913 11.640 1.00 93.19 261 GLY A C 1
ATOM 1897 O O . GLY A 1 261 ? -6.621 15.612 12.200 1.00 93.19 261 GLY A O 1
ATOM 1898 N N . SER A 1 262 ? -5.320 15.188 10.423 1.00 92.56 262 SER A N 1
ATOM 1899 C CA . SER A 1 262 ? -5.765 16.348 9.650 1.00 92.56 262 SER A CA 1
ATOM 1900 C C . SER A 1 262 ? -5.779 16.056 8.160 1.00 92.56 262 SER A C 1
ATOM 1902 O O . SER A 1 262 ? -4.877 15.389 7.670 1.00 92.56 262 SER A O 1
ATOM 1904 N N . ALA A 1 263 ? -6.720 16.660 7.442 1.00 93.19 263 ALA A N 1
ATOM 1905 C CA . ALA A 1 263 ? -6.744 16.688 5.988 1.00 93.19 263 ALA A CA 1
ATOM 1906 C C . ALA A 1 263 ? -7.029 18.121 5.523 1.00 93.19 263 ALA A C 1
ATOM 1908 O O . ALA A 1 263 ? -7.981 18.746 5.988 1.00 93.19 263 ALA A O 1
ATOM 1909 N N . SER A 1 264 ? -6.205 18.654 4.620 1.00 91.25 264 SER A N 1
ATOM 1910 C CA . SER A 1 264 ? -6.363 20.016 4.081 1.00 91.25 264 SER A CA 1
ATOM 1911 C C . SER A 1 264 ? -7.392 20.107 2.948 1.00 91.25 264 SER A C 1
ATOM 1913 O O . SER A 1 264 ? -7.849 21.196 2.612 1.00 91.25 264 SER A O 1
ATOM 1915 N N . GLY A 1 265 ? -7.775 18.970 2.370 1.00 94.38 265 GLY A N 1
ATOM 1916 C CA . GLY A 1 265 ? -8.777 18.857 1.316 1.00 94.38 265 GLY A CA 1
ATOM 1917 C C . GLY A 1 265 ? -8.992 17.397 0.904 1.00 94.38 265 GLY A C 1
ATOM 1918 O O . GLY A 1 265 ? -8.276 16.526 1.402 1.00 94.38 265 GLY A O 1
ATOM 1919 N N . PRO A 1 266 ? -9.967 17.105 0.023 1.00 96.38 266 PRO A N 1
ATOM 1920 C CA . PRO A 1 266 ? -10.289 15.736 -0.371 1.00 96.38 266 PRO A CA 1
ATOM 1921 C C . PRO A 1 266 ? -9.120 14.996 -1.035 1.00 96.38 266 PRO A C 1
ATOM 1923 O O . PRO A 1 266 ? -8.686 15.357 -2.130 1.00 96.38 266 PRO A O 1
ATOM 1926 N N . HIS A 1 267 ? -8.637 13.936 -0.393 1.00 98.31 267 HIS A N 1
ATOM 1927 C CA . HIS A 1 267 ? -7.643 13.007 -0.940 1.00 98.31 267 HIS A CA 1
ATOM 1928 C C . HIS A 1 267 ? -7.800 11.623 -0.296 1.00 98.31 267 HIS A C 1
ATOM 1930 O O . HIS A 1 267 ? -8.593 11.446 0.631 1.00 98.31 267 HIS A O 1
ATOM 1936 N N . VAL A 1 268 ? -7.073 10.631 -0.809 1.00 98.75 268 VAL A N 1
ATOM 1937 C CA . VAL A 1 268 ? -6.787 9.400 -0.068 1.00 98.75 268 VAL A CA 1
ATOM 1938 C C . VAL A 1 268 ? -5.361 9.467 0.447 1.00 98.75 268 VAL A C 1
ATOM 1940 O O . VAL A 1 268 ? -4.427 9.646 -0.335 1.00 98.75 268 VAL A O 1
ATOM 1943 N N . HIS A 1 269 ? -5.207 9.297 1.755 1.00 98.44 269 HIS A N 1
ATOM 1944 C CA . HIS A 1 269 ? -3.911 9.046 2.369 1.00 98.44 269 HIS A CA 1
ATOM 1945 C C . HIS A 1 269 ? -3.649 7.538 2.298 1.00 98.44 269 HIS A C 1
ATOM 1947 O O . HIS A 1 269 ? -4.281 6.746 3.012 1.00 98.44 269 HIS A O 1
ATOM 1953 N N . TRP A 1 270 ? -2.805 7.133 1.345 1.00 98.81 270 TRP A N 1
ATOM 1954 C CA . TRP A 1 270 ? -2.628 5.737 0.951 1.00 98.81 270 TRP A CA 1
ATOM 1955 C C . TRP A 1 270 ? -1.336 5.150 1.522 1.00 98.81 270 TRP A C 1
ATOM 1957 O O . TRP A 1 270 ? -0.231 5.489 1.093 1.00 98.81 270 TRP A O 1
ATOM 1967 N N . GLY A 1 271 ? -1.491 4.264 2.505 1.00 98.12 271 GLY A N 1
ATOM 1968 C CA . GLY A 1 271 ? -0.402 3.660 3.265 1.00 98.12 271 GLY A CA 1
ATOM 1969 C C . GLY A 1 271 ? -0.049 2.240 2.822 1.00 98.12 271 GLY A C 1
ATOM 1970 O O . GLY A 1 271 ? -0.921 1.499 2.367 1.00 98.12 271 GLY A O 1
ATOM 1971 N N . ILE A 1 272 ? 1.205 1.829 3.032 1.00 96.75 272 ILE A N 1
ATOM 1972 C CA . ILE A 1 272 ? 1.688 0.460 2.798 1.00 96.75 272 ILE A CA 1
ATOM 1973 C C . ILE A 1 272 ? 2.342 -0.162 4.040 1.00 96.75 272 ILE A C 1
ATOM 1975 O O . ILE A 1 272 ? 3.076 0.481 4.799 1.00 96.75 272 ILE A O 1
ATOM 1979 N N . LEU A 1 273 ? 2.087 -1.455 4.235 1.00 93.25 273 LEU A N 1
ATOM 1980 C CA . LEU A 1 273 ? 2.667 -2.287 5.284 1.00 93.25 273 LEU A CA 1
ATOM 1981 C C . LEU A 1 273 ? 3.126 -3.631 4.704 1.00 93.25 273 LEU A C 1
ATOM 1983 O O . LEU A 1 273 ? 2.561 -4.121 3.731 1.00 93.25 273 LEU A O 1
ATOM 1987 N N . SER A 1 274 ? 4.124 -4.239 5.339 1.00 85.88 274 SER A N 1
ATOM 1988 C CA . SER A 1 274 ? 4.451 -5.664 5.241 1.00 85.88 274 SER A CA 1
ATOM 1989 C C . SER A 1 274 ? 3.788 -6.382 6.412 1.00 85.88 274 SER A C 1
ATOM 1991 O O . SER A 1 274 ? 4.137 -6.117 7.569 1.00 85.88 274 SER A O 1
ATOM 1993 N N . GLY A 1 275 ? 2.778 -7.213 6.147 1.00 82.06 275 GLY A N 1
ATOM 1994 C CA . GLY A 1 275 ? 1.866 -7.687 7.188 1.00 82.06 275 GLY A CA 1
ATOM 1995 C C . GLY A 1 275 ? 1.227 -6.498 7.915 1.00 82.06 275 GLY A C 1
ATOM 1996 O O . GLY A 1 275 ? 0.425 -5.772 7.334 1.00 82.06 275 GLY A O 1
ATOM 1997 N N . THR A 1 276 ? 1.619 -6.257 9.168 1.00 81.31 276 THR A N 1
ATOM 1998 C CA . THR A 1 276 ? 1.165 -5.097 9.969 1.00 81.31 276 THR A CA 1
ATOM 1999 C C . THR A 1 276 ? 2.253 -4.062 10.244 1.00 81.31 276 THR A C 1
ATOM 2001 O O . THR A 1 276 ? 2.046 -3.140 11.032 1.00 81.31 276 THR A O 1
ATOM 2004 N N . THR A 1 277 ? 3.441 -4.225 9.667 1.00 86.50 277 THR A N 1
ATOM 2005 C CA . THR A 1 277 ? 4.574 -3.324 9.895 1.00 86.50 277 THR A CA 1
ATOM 2006 C C . THR A 1 277 ? 4.681 -2.345 8.742 1.00 86.50 277 THR A C 1
ATOM 2008 O O . THR A 1 277 ? 4.827 -2.749 7.593 1.00 86.50 277 THR A O 1
ATOM 2011 N N . ARG A 1 278 ? 4.627 -1.048 9.041 1.00 91.81 278 ARG A N 1
ATOM 2012 C CA . ARG A 1 278 ? 4.792 0.017 8.047 1.00 91.81 278 ARG A CA 1
ATOM 2013 C C . ARG A 1 278 ? 6.145 -0.109 7.349 1.00 91.81 278 ARG A C 1
ATOM 2015 O O . ARG A 1 278 ? 7.165 -0.285 8.010 1.00 91.81 278 ARG A O 1
ATOM 2022 N N . VAL A 1 279 ? 6.149 -0.013 6.023 1.00 93.50 279 VAL A N 1
ATOM 2023 C CA . VAL A 1 279 ? 7.366 -0.054 5.196 1.00 93.50 279 VAL A CA 1
ATOM 2024 C C . VAL A 1 279 ? 7.403 1.156 4.277 1.00 93.50 279 VAL A C 1
ATOM 2026 O O . VAL A 1 279 ? 6.366 1.734 3.978 1.00 93.50 279 VAL A O 1
ATOM 2029 N N . ALA A 1 280 ? 8.591 1.570 3.842 1.00 96.44 280 ALA A N 1
ATOM 2030 C CA . ALA A 1 280 ? 8.712 2.745 2.986 1.00 96.44 280 ALA A CA 1
ATOM 2031 C C . ALA A 1 280 ? 8.206 2.458 1.565 1.00 96.44 280 ALA A C 1
ATOM 2033 O O . ALA A 1 280 ? 8.512 1.406 1.006 1.00 96.44 280 ALA A O 1
ATOM 2034 N N . TRP A 1 281 ? 7.547 3.425 0.930 1.00 97.50 281 TRP A N 1
ATOM 2035 C CA . TRP A 1 281 ? 7.293 3.393 -0.513 1.00 97.50 281 TRP A CA 1
ATOM 2036 C C . TRP A 1 281 ? 8.580 3.460 -1.336 1.00 97.50 281 TRP A C 1
ATOM 2038 O O . TRP A 1 281 ? 8.600 3.011 -2.475 1.00 97.50 281 TRP A O 1
ATOM 2048 N N . HIS A 1 282 ? 9.670 3.973 -0.760 1.00 96.81 282 HIS A N 1
ATOM 2049 C CA . HIS A 1 282 ? 10.959 4.054 -1.434 1.00 96.81 282 HIS A CA 1
ATOM 2050 C C . HIS A 1 282 ? 11.378 2.703 -2.040 1.00 96.81 282 HIS A C 1
ATOM 2052 O O . HIS A 1 282 ? 11.374 1.686 -1.343 1.00 96.81 282 HIS A O 1
ATOM 2058 N N . TRP A 1 283 ? 11.734 2.728 -3.329 1.00 94.69 283 TRP A N 1
ATOM 2059 C CA . TRP A 1 283 ? 12.065 1.593 -4.201 1.00 94.69 283 TRP A CA 1
ATOM 2060 C C . TRP A 1 283 ? 10.903 0.693 -4.594 1.00 94.69 283 TRP A C 1
ATOM 2062 O O . TRP A 1 283 ? 11.073 -0.101 -5.515 1.00 94.69 283 TRP A O 1
ATOM 2072 N N . ARG A 1 284 ? 9.736 0.807 -3.958 1.00 95.25 284 ARG A N 1
ATOM 2073 C CA . ARG A 1 284 ? 8.587 -0.060 -4.221 1.00 95.25 284 ARG A CA 1
ATOM 2074 C C . ARG A 1 284 ? 7.747 0.456 -5.374 1.00 95.25 284 ARG A C 1
ATOM 2076 O O . ARG A 1 284 ? 7.617 1.668 -5.553 1.00 95.25 284 ARG A O 1
ATOM 2083 N N . SER A 1 285 ? 7.152 -0.464 -6.129 1.00 96.44 285 SER A N 1
ATOM 2084 C CA . SER A 1 285 ? 6.284 -0.119 -7.246 1.00 96.44 285 SER A CA 1
ATOM 2085 C C . SER A 1 285 ? 4.807 -0.298 -6.950 1.00 96.44 285 SER A C 1
ATOM 2087 O O . SER A 1 285 ? 4.430 -1.315 -6.374 1.00 96.44 285 SER A O 1
ATOM 2089 N N . ALA A 1 286 ? 3.962 0.593 -7.461 1.00 97.62 286 ALA A N 1
ATOM 2090 C CA . ALA A 1 286 ? 2.537 0.331 -7.643 1.00 97.62 286 ALA A CA 1
ATOM 2091 C C . ALA A 1 286 ? 1.980 1.074 -8.863 1.00 97.62 286 ALA A C 1
ATOM 2093 O O . ALA A 1 286 ? 2.426 2.169 -9.193 1.00 97.62 286 ALA A O 1
ATOM 2094 N N . GLY A 1 287 ? 1.036 0.460 -9.580 1.00 98.00 287 GLY A N 1
ATOM 2095 C CA . GLY A 1 287 ? 0.521 0.989 -10.853 1.00 98.00 287 GLY A CA 1
ATOM 2096 C C . GLY A 1 287 ? 1.606 1.196 -11.907 1.00 98.00 287 GLY A C 1
ATOM 2097 O O . GLY A 1 287 ? 1.483 2.095 -12.732 1.00 98.00 287 GLY A O 1
ATOM 2098 N N . LYS A 1 288 ? 2.686 0.408 -11.824 1.00 98.38 288 LYS A N 1
ATOM 2099 C CA . LYS A 1 288 ? 3.931 0.532 -12.603 1.00 98.38 288 LYS A CA 1
ATOM 2100 C C . LYS A 1 288 ? 4.694 1.846 -12.411 1.00 98.38 288 LYS A C 1
ATOM 2102 O O . LYS A 1 288 ? 5.452 2.243 -13.290 1.00 98.38 288 LYS A O 1
ATOM 2107 N N . TRP A 1 289 ? 4.531 2.479 -11.255 1.00 98.62 289 TRP A N 1
ATOM 2108 C CA . TRP A 1 289 ? 5.373 3.576 -10.793 1.00 98.62 289 TRP A CA 1
ATOM 2109 C C . TRP A 1 289 ? 6.256 3.113 -9.649 1.00 98.62 289 TRP A C 1
ATOM 2111 O O . TRP A 1 289 ? 5.735 2.520 -8.714 1.00 98.62 289 TRP A O 1
ATOM 2121 N N . VAL A 1 290 ? 7.554 3.403 -9.698 1.00 98.31 290 VAL A N 1
ATOM 2122 C CA . VAL A 1 290 ? 8.526 3.140 -8.629 1.00 98.31 290 VAL A CA 1
ATOM 2123 C C . VAL A 1 290 ? 8.709 4.405 -7.803 1.00 98.31 290 VAL A C 1
ATOM 2125 O O . VAL A 1 290 ? 9.167 5.419 -8.328 1.00 98.31 290 VAL A O 1
ATOM 2128 N N . PHE A 1 291 ? 8.359 4.369 -6.521 1.00 98.44 291 PHE A N 1
ATOM 2129 C CA . PHE A 1 291 ? 8.400 5.559 -5.674 1.00 98.44 291 PHE A CA 1
ATOM 2130 C C . PHE A 1 291 ? 9.801 5.831 -5.117 1.00 98.44 291 PHE A C 1
ATOM 2132 O O . PHE A 1 291 ? 10.519 4.936 -4.662 1.00 98.44 291 PHE A O 1
ATOM 2139 N N . TRP A 1 292 ? 10.175 7.107 -5.093 1.00 97.50 292 TRP A N 1
ATOM 2140 C CA . TRP A 1 292 ? 11.437 7.601 -4.562 1.00 97.50 292 TRP A CA 1
ATOM 2141 C C . TRP A 1 292 ? 11.179 8.583 -3.428 1.00 97.50 292 TRP A C 1
ATOM 2143 O O . TRP A 1 292 ? 10.602 9.650 -3.637 1.00 97.50 292 TRP A O 1
ATOM 2153 N N . ALA A 1 293 ? 11.598 8.217 -2.217 1.00 96.94 293 ALA A N 1
ATOM 2154 C CA . ALA A 1 293 ? 11.460 9.088 -1.061 1.00 96.94 293 ALA A CA 1
ATOM 2155 C C . ALA A 1 293 ? 12.495 10.221 -1.106 1.00 96.94 293 ALA A C 1
ATOM 2157 O O . ALA A 1 293 ? 13.648 10.007 -1.482 1.00 96.94 293 ALA A O 1
ATOM 2158 N N . GLY A 1 294 ? 12.063 11.421 -0.716 1.00 95.06 294 GLY A N 1
ATOM 2159 C CA . GLY A 1 294 ? 12.914 12.590 -0.494 1.00 95.06 294 GLY A CA 1
ATOM 2160 C C . GLY A 1 294 ? 12.821 13.046 0.960 1.00 95.06 294 GLY A C 1
ATOM 2161 O O . GLY A 1 294 ? 12.931 12.230 1.868 1.00 95.06 294 GLY A O 1
ATOM 2162 N N . ALA A 1 295 ? 12.583 14.340 1.184 1.00 9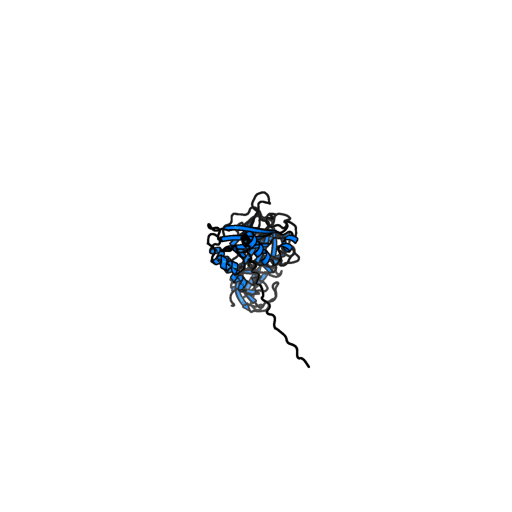6.56 295 ALA A N 1
ATOM 2163 C CA . ALA A 1 295 ? 12.023 14.819 2.450 1.00 96.56 295 ALA A CA 1
ATOM 2164 C C . ALA A 1 295 ? 10.543 14.409 2.568 1.00 96.56 295 ALA A C 1
ATOM 2166 O O . ALA A 1 295 ? 9.928 14.056 1.560 1.00 96.56 295 ALA A O 1
ATOM 2167 N N . ALA A 1 296 ? 9.969 14.460 3.775 1.00 97.38 296 ALA A N 1
ATOM 2168 C CA . ALA A 1 296 ? 8.559 14.133 3.984 1.00 97.38 296 ALA A CA 1
ATOM 2169 C C . ALA A 1 296 ? 7.660 14.970 3.060 1.00 97.38 296 ALA A C 1
ATOM 2171 O O . ALA A 1 296 ? 7.867 16.175 2.914 1.00 97.38 296 ALA A O 1
ATOM 2172 N N . TYR A 1 297 ? 6.693 14.308 2.425 1.00 97.81 297 TYR A N 1
ATOM 2173 C CA . TYR A 1 297 ? 5.772 14.822 1.399 1.00 97.81 297 TYR A CA 1
ATOM 2174 C C . TYR A 1 297 ? 6.440 15.224 0.076 1.00 97.81 297 TYR A C 1
ATOM 2176 O O . TYR A 1 297 ? 5.750 15.607 -0.867 1.00 97.81 297 TYR A O 1
ATOM 2184 N N . GLY A 1 298 ? 7.768 15.124 -0.014 1.00 98.00 298 GLY A N 1
ATOM 2185 C CA . GLY A 1 298 ? 8.552 15.325 -1.226 1.00 98.00 298 GLY A CA 1
ATOM 2186 C C . GLY A 1 298 ? 8.799 14.018 -1.978 1.00 98.00 298 GLY A C 1
ATOM 2187 O O . GLY A 1 298 ? 8.092 13.032 -1.805 1.00 98.00 298 GLY A O 1
ATOM 2188 N N . GLY A 1 299 ? 9.842 14.001 -2.809 1.00 98.06 299 GLY A N 1
ATOM 2189 C CA . GLY A 1 299 ? 10.185 12.841 -3.633 1.00 98.06 299 GLY A CA 1
ATOM 2190 C C . GLY A 1 299 ? 9.496 12.849 -4.997 1.00 98.06 299 GLY A C 1
ATOM 2191 O O . GLY A 1 299 ? 9.067 13.894 -5.490 1.00 98.06 299 GLY A O 1
ATOM 2192 N N . TYR A 1 300 ? 9.452 11.686 -5.639 1.00 98.62 300 TYR A N 1
ATOM 2193 C CA . TYR A 1 300 ? 8.890 11.505 -6.980 1.00 98.62 300 TYR A CA 1
ATOM 2194 C C . TYR A 1 300 ? 8.554 10.030 -7.233 1.00 98.62 300 TYR A C 1
ATOM 2196 O O . TYR A 1 300 ? 8.815 9.171 -6.391 1.00 98.62 300 TYR A O 1
ATOM 2204 N N . ALA A 1 301 ? 7.998 9.725 -8.403 1.00 98.69 301 ALA A N 1
ATOM 2205 C CA . ALA A 1 301 ? 7.823 8.361 -8.883 1.00 98.69 301 ALA A CA 1
ATOM 2206 C C . ALA A 1 301 ? 8.366 8.194 -10.312 1.00 98.69 301 ALA A C 1
ATOM 2208 O O . ALA A 1 301 ? 8.348 9.145 -11.093 1.00 98.69 301 ALA A O 1
ATOM 2209 N N . LEU A 1 302 ? 8.852 6.997 -10.652 1.00 98.38 302 LEU A N 1
ATOM 2210 C CA . LEU A 1 302 ? 9.410 6.660 -11.967 1.00 98.38 302 LEU A CA 1
ATOM 2211 C C . LEU A 1 302 ? 8.572 5.613 -12.705 1.00 98.38 302 LEU A C 1
ATOM 2213 O O . LEU A 1 302 ? 8.200 4.601 -12.117 1.00 98.38 302 LEU A O 1
ATOM 2217 N N . HIS A 1 303 ? 8.351 5.808 -14.000 1.00 98.06 303 HIS A N 1
ATOM 2218 C CA . HIS A 1 303 ? 7.859 4.788 -14.926 1.00 98.06 303 HIS A CA 1
ATOM 2219 C C . HIS A 1 303 ? 8.841 4.692 -16.098 1.00 98.06 303 HIS A C 1
ATOM 2221 O O . HIS A 1 303 ? 8.848 5.551 -16.984 1.00 98.06 303 HIS A O 1
ATOM 2227 N N . GLY A 1 304 ? 9.736 3.701 -16.049 1.00 97.38 304 GLY A N 1
ATOM 2228 C CA . GLY A 1 304 ? 10.969 3.744 -16.836 1.00 97.38 304 GLY A CA 1
ATOM 2229 C C . GLY A 1 304 ? 11.781 4.991 -16.476 1.00 97.38 304 GLY A C 1
ATOM 2230 O O . GLY A 1 304 ? 11.976 5.302 -15.302 1.00 97.38 304 GLY A O 1
ATOM 2231 N N . SER A 1 305 ? 12.183 5.756 -17.483 1.00 96.38 305 SER A N 1
ATOM 2232 C CA . SER A 1 305 ? 12.894 7.025 -17.316 1.00 96.38 305 SER A CA 1
ATOM 2233 C C . SER A 1 305 ? 11.966 8.213 -17.042 1.00 96.38 305 SER A C 1
ATOM 2235 O O . SER A 1 305 ? 12.454 9.299 -16.722 1.00 96.38 305 SER A O 1
ATOM 2237 N N . THR A 1 306 ? 10.644 8.042 -17.163 1.00 97.38 306 THR A N 1
ATOM 2238 C CA . THR A 1 306 ? 9.673 9.118 -16.918 1.00 97.38 306 THR A CA 1
ATOM 2239 C C . THR A 1 306 ? 9.550 9.387 -15.426 1.00 97.38 306 THR A C 1
ATOM 2241 O O . THR A 1 306 ? 9.158 8.500 -14.673 1.00 97.38 306 THR A O 1
ATOM 2244 N N . GLN A 1 307 ? 9.825 10.624 -15.006 1.00 97.69 307 GLN A N 1
ATOM 2245 C CA . GLN A 1 307 ? 9.704 11.061 -13.616 1.00 97.69 307 GLN A CA 1
ATOM 2246 C C . GLN A 1 307 ? 8.461 11.927 -13.400 1.00 97.69 307 GLN A C 1
ATOM 2248 O O . GLN A 1 307 ? 8.296 12.965 -14.039 1.00 97.69 307 GLN A O 1
ATOM 2253 N N . ALA A 1 308 ? 7.630 11.534 -12.439 1.00 98.38 308 ALA A N 1
ATOM 2254 C CA . ALA A 1 308 ? 6.502 12.309 -11.946 1.00 98.38 308 ALA A CA 1
ATOM 2255 C C . ALA A 1 308 ? 6.829 12.880 -10.561 1.00 98.38 308 ALA A C 1
ATOM 2257 O O . ALA A 1 308 ? 6.967 12.147 -9.580 1.00 98.38 308 ALA A O 1
ATOM 2258 N N . ASN A 1 309 ? 6.979 14.201 -10.487 1.00 98.38 309 ASN A N 1
ATOM 2259 C CA . ASN A 1 309 ? 7.220 14.910 -9.231 1.00 98.38 309 ASN A CA 1
ATOM 2260 C C . ASN A 1 309 ? 5.914 15.110 -8.451 1.00 98.38 309 ASN A C 1
ATOM 2262 O O . ASN A 1 309 ? 4.814 14.996 -8.999 1.00 98.38 309 ASN A O 1
ATOM 2266 N N . VAL A 1 310 ? 6.029 15.460 -7.172 1.00 98.06 310 VAL A N 1
ATOM 2267 C CA . VAL A 1 310 ? 4.883 15.924 -6.375 1.00 98.06 310 VAL A CA 1
ATOM 2268 C C . VAL A 1 310 ? 4.173 17.080 -7.089 1.00 98.06 310 VAL A C 1
ATOM 2270 O O . VAL A 1 310 ? 4.812 17.933 -7.706 1.00 98.06 310 VAL A O 1
ATOM 2273 N N . GLY A 1 311 ? 2.842 17.075 -7.045 1.00 97.94 311 GLY A N 1
ATOM 2274 C CA . GLY A 1 311 ? 1.974 18.009 -7.761 1.00 97.94 311 GLY A CA 1
ATOM 2275 C C . GLY A 1 311 ? 1.658 17.607 -9.206 1.00 97.94 311 GLY A C 1
ATOM 2276 O O . GLY A 1 311 ? 0.868 18.287 -9.856 1.00 97.94 311 GLY A O 1
ATOM 2277 N N . THR A 1 312 ? 2.226 16.508 -9.714 1.00 98.12 312 THR A N 1
ATOM 2278 C CA . THR A 1 312 ? 1.942 15.997 -11.066 1.00 98.12 312 THR A CA 1
ATOM 2279 C C . THR A 1 312 ? 1.057 14.750 -11.043 1.00 98.12 312 THR A C 1
ATOM 2281 O O . THR A 1 312 ? 0.823 14.147 -9.993 1.00 98.12 312 THR A O 1
ATOM 2284 N N . GLY A 1 313 ? 0.521 14.388 -12.210 1.00 98.06 313 GLY A N 1
ATOM 2285 C CA . GLY A 1 313 ? -0.346 13.228 -12.379 1.00 98.06 313 GLY A CA 1
ATOM 2286 C C . GLY A 1 313 ? 0.425 11.915 -12.512 1.00 98.06 313 GLY A C 1
ATOM 2287 O O . GLY A 1 313 ? 1.397 11.833 -13.258 1.00 98.06 313 GLY A O 1
ATOM 2288 N N . LEU A 1 314 ? -0.060 10.868 -11.849 1.00 98.81 314 LEU A N 1
ATOM 2289 C CA . LEU A 1 314 ? 0.354 9.483 -12.051 1.00 98.81 314 LEU A CA 1
ATOM 2290 C C . LEU A 1 314 ? -0.713 8.777 -12.886 1.00 98.81 314 LEU A C 1
ATOM 2292 O O . LEU A 1 314 ? -1.880 8.779 -12.512 1.00 98.81 314 LEU A O 1
ATOM 2296 N N . TYR A 1 315 ? -0.340 8.193 -14.022 1.00 98.69 315 TYR A N 1
ATOM 2297 C CA . TYR A 1 315 ? -1.255 7.368 -14.817 1.00 98.69 315 TYR A CA 1
ATOM 2298 C C . TYR A 1 315 ? -1.282 5.943 -14.263 1.00 98.69 315 TYR A C 1
ATOM 2300 O O . TYR A 1 315 ? -0.227 5.355 -14.026 1.00 98.69 315 TYR A O 1
ATOM 2308 N N . ASN A 1 316 ? -2.460 5.352 -14.073 1.00 98.75 316 ASN A N 1
ATOM 2309 C CA . ASN A 1 316 ? -2.549 3.983 -13.577 1.00 98.75 316 ASN A CA 1
ATOM 2310 C C . ASN A 1 316 ? -2.438 2.957 -14.710 1.00 98.75 316 ASN A C 1
ATOM 2312 O O . ASN A 1 316 ? -3.429 2.637 -15.369 1.00 98.75 316 ASN A O 1
ATOM 2316 N N . TYR A 1 317 ? -1.244 2.383 -14.878 1.00 98.69 317 TYR A N 1
ATOM 2317 C CA . TYR A 1 317 ? -0.970 1.319 -15.853 1.00 98.69 317 TYR A CA 1
ATOM 2318 C C . TYR A 1 317 ? -1.450 -0.080 -15.414 1.00 98.69 317 TYR A C 1
ATOM 2320 O O . TYR A 1 317 ? -1.208 -1.056 -16.130 1.00 98.69 317 TYR A O 1
ATOM 2328 N N . GLY A 1 318 ? -2.089 -0.198 -14.244 1.00 98.38 318 GLY A N 1
ATOM 2329 C CA . GLY A 1 318 ? -2.447 -1.477 -13.625 1.00 98.38 318 GLY A CA 1
ATOM 2330 C C . GLY A 1 318 ? -1.300 -2.102 -12.826 1.00 98.38 318 GLY A C 1
ATOM 2331 O O . GLY A 1 318 ? -0.222 -1.521 -12.693 1.00 98.38 318 GLY A O 1
ATOM 2332 N N . ALA A 1 319 ? -1.539 -3.281 -12.255 1.00 96.31 319 ALA A N 1
ATOM 2333 C CA . ALA A 1 319 ? -0.536 -3.995 -11.474 1.00 96.31 319 ALA A CA 1
ATOM 2334 C C . ALA A 1 319 ? 0.659 -4.437 -12.343 1.00 96.31 319 ALA A C 1
ATOM 2336 O O . ALA A 1 319 ? 0.521 -4.710 -13.540 1.00 96.31 319 ALA A O 1
ATOM 2337 N N . LEU A 1 320 ? 1.845 -4.513 -11.733 1.00 95.44 320 LEU A N 1
ATOM 2338 C CA . LEU A 1 320 ? 3.011 -5.163 -12.332 1.00 95.44 320 LEU A CA 1
ATOM 2339 C C . LEU A 1 320 ? 3.008 -6.638 -11.914 1.00 95.44 320 LEU A C 1
ATOM 2341 O O . LEU A 1 320 ? 3.064 -6.941 -10.725 1.00 95.44 320 LEU A O 1
ATOM 2345 N N . GLY A 1 321 ? 2.932 -7.560 -12.874 1.00 91.69 321 GLY A N 1
ATOM 2346 C CA . GLY A 1 321 ? 2.975 -8.994 -12.581 1.00 91.69 321 GLY A CA 1
ATOM 2347 C C . GLY A 1 321 ? 4.298 -9.415 -11.933 1.00 91.69 321 GLY A C 1
ATOM 2348 O O . GLY A 1 321 ? 5.335 -8.797 -12.162 1.00 91.69 321 GLY A O 1
ATOM 2349 N N . LEU A 1 322 ? 4.287 -10.492 -11.142 1.00 86.56 322 LEU A N 1
ATOM 2350 C CA . LEU A 1 322 ? 5.481 -10.970 -10.421 1.00 86.56 322 LEU A CA 1
ATOM 2351 C C . LEU A 1 322 ? 6.595 -11.491 -11.344 1.00 86.56 322 LEU A C 1
ATOM 2353 O O . LEU A 1 322 ? 7.748 -11.568 -10.936 1.00 86.56 322 LEU A O 1
ATOM 2357 N N . ASN A 1 323 ? 6.253 -11.854 -12.581 1.00 91.44 323 ASN A N 1
ATOM 2358 C CA . ASN A 1 323 ? 7.194 -12.246 -13.630 1.00 91.44 323 ASN A CA 1
ATOM 2359 C C . ASN A 1 323 ? 7.403 -11.144 -14.681 1.00 91.44 323 ASN A C 1
ATOM 2361 O O . ASN A 1 323 ? 7.822 -11.426 -15.805 1.00 91.44 323 ASN A O 1
ATOM 2365 N N . GLN A 1 324 ? 7.047 -9.904 -14.354 1.00 95.81 324 GLN A N 1
ATOM 2366 C CA . GLN A 1 324 ? 7.164 -8.767 -15.253 1.00 95.81 324 GLN A CA 1
ATOM 2367 C C . GLN A 1 324 ? 8.175 -7.754 -14.731 1.00 95.81 324 GLN A C 1
ATOM 2369 O O . GLN A 1 324 ? 8.428 -7.658 -13.532 1.00 95.81 324 GLN A O 1
ATOM 2374 N N . GLY A 1 325 ? 8.705 -6.960 -15.655 1.00 96.31 325 GLY A N 1
ATOM 2375 C CA . GLY A 1 325 ? 9.535 -5.807 -15.348 1.00 96.31 325 GLY A CA 1
ATOM 2376 C C . GLY A 1 325 ? 9.189 -4.611 -16.228 1.00 96.31 325 GLY A C 1
ATOM 2377 O O . GLY A 1 325 ? 8.531 -4.751 -17.263 1.00 96.31 325 GLY A O 1
ATOM 2378 N N . ILE A 1 326 ? 9.612 -3.427 -15.799 1.00 98.00 326 ILE A N 1
ATOM 2379 C CA . ILE A 1 326 ? 9.430 -2.165 -16.524 1.00 98.00 326 ILE A CA 1
ATOM 2380 C C . ILE A 1 326 ? 10.780 -1.777 -17.112 1.00 98.00 326 ILE A C 1
ATOM 2382 O O . ILE A 1 326 ? 11.743 -1.622 -16.365 1.00 98.00 326 ILE A O 1
ATOM 2386 N N . ILE A 1 327 ? 10.863 -1.610 -18.430 1.00 98.19 327 ILE A N 1
ATOM 2387 C CA . ILE A 1 327 ? 12.091 -1.134 -19.072 1.00 98.19 327 ILE A CA 1
ATOM 2388 C C . ILE A 1 327 ? 12.432 0.261 -18.543 1.00 98.19 327 ILE A C 1
ATOM 2390 O O . ILE A 1 327 ? 11.612 1.174 -18.626 1.00 98.19 327 ILE A O 1
ATOM 2394 N N . ASP A 1 328 ? 13.655 0.421 -18.046 1.00 97.19 328 ASP A N 1
ATOM 2395 C CA . ASP A 1 328 ? 14.248 1.706 -17.684 1.00 97.19 328 ASP A CA 1
ATOM 2396 C C . ASP A 1 328 ? 15.483 1.924 -18.553 1.00 97.19 328 ASP A C 1
ATOM 2398 O O . ASP A 1 328 ? 16.578 1.421 -18.293 1.00 97.19 328 ASP A O 1
ATOM 2402 N N . ALA A 1 329 ? 15.280 2.676 -19.629 1.00 95.19 329 ALA A N 1
ATOM 2403 C CA . ALA A 1 329 ? 16.304 3.005 -20.600 1.00 95.19 329 ALA A CA 1
ATOM 2404 C C . ALA A 1 329 ? 17.293 4.067 -20.099 1.00 95.19 329 ALA A C 1
ATOM 2406 O O . ALA A 1 329 ? 18.155 4.509 -20.865 1.00 95.19 329 ALA A O 1
ATOM 2407 N N . TRP A 1 330 ? 17.152 4.520 -18.851 1.00 91.94 330 TRP A N 1
ATOM 2408 C CA . TRP A 1 330 ? 17.973 5.543 -18.216 1.00 91.94 330 TRP A CA 1
ATOM 2409 C C . TRP A 1 330 ? 18.174 6.797 -19.087 1.00 91.94 330 TRP A C 1
ATOM 2411 O O . TRP A 1 330 ? 19.273 7.328 -19.228 1.00 91.94 330 TRP A O 1
ATOM 2421 N N . GLY A 1 331 ? 17.088 7.267 -19.699 1.00 91.19 331 GLY A N 1
ATOM 2422 C CA . GLY A 1 331 ? 17.051 8.465 -20.540 1.00 91.19 331 GLY A CA 1
ATOM 2423 C C . GLY A 1 331 ? 17.400 8.244 -22.016 1.00 91.19 331 GLY A C 1
ATOM 2424 O O . GLY A 1 331 ? 17.235 9.167 -22.806 1.00 91.19 331 GLY A O 1
ATOM 2425 N N . SER A 1 332 ? 17.823 7.042 -22.425 1.00 90.88 332 SER A N 1
ATOM 2426 C CA . SER A 1 332 ? 18.148 6.745 -23.836 1.00 90.88 332 SER A CA 1
ATOM 2427 C C . SER A 1 332 ? 16.926 6.476 -24.730 1.00 90.88 332 SER A C 1
ATOM 2429 O O . SER A 1 332 ? 17.050 6.400 -25.951 1.00 90.88 332 SER A O 1
ATOM 2431 N N . GLY A 1 333 ? 15.735 6.327 -24.141 1.00 93.81 333 GLY A N 1
ATOM 2432 C CA . GLY A 1 333 ? 14.458 6.130 -24.839 1.00 93.81 333 GLY A CA 1
ATOM 2433 C C . GLY A 1 333 ? 14.190 4.703 -25.333 1.00 93.81 333 GLY A C 1
ATOM 2434 O O . GLY A 1 333 ? 13.036 4.280 -25.347 1.00 93.81 333 GLY A O 1
ATOM 2435 N N . THR A 1 334 ? 15.218 3.927 -25.693 1.00 96.69 334 THR A N 1
ATOM 2436 C CA . THR A 1 334 ? 15.077 2.505 -26.066 1.00 96.69 334 THR A CA 1
ATOM 2437 C C . THR A 1 334 ? 16.266 1.671 -25.593 1.00 96.69 334 THR A C 1
ATOM 2439 O O . THR A 1 334 ? 17.383 2.172 -25.509 1.00 96.69 334 THR A O 1
ATOM 2442 N N . ILE A 1 335 ? 16.038 0.381 -25.335 1.00 97.12 335 ILE A N 1
ATOM 2443 C CA . ILE A 1 335 ? 17.069 -0.596 -24.969 1.00 97.12 335 ILE A CA 1
ATOM 2444 C C . ILE A 1 335 ? 17.196 -1.676 -26.039 1.00 97.12 335 ILE A C 1
ATOM 2446 O O . ILE A 1 335 ? 16.202 -2.166 -26.572 1.00 97.12 335 ILE A O 1
ATOM 2450 N N . ASN A 1 336 ? 18.434 -2.077 -26.333 1.00 97.31 336 ASN A N 1
ATOM 2451 C CA . ASN A 1 336 ? 18.729 -3.165 -27.261 1.00 97.31 336 ASN A CA 1
ATOM 2452 C C . ASN A 1 336 ? 18.362 -4.527 -26.662 1.00 97.31 336 ASN A C 1
ATOM 2454 O O . ASN A 1 336 ? 18.864 -4.901 -25.600 1.00 97.31 336 ASN A O 1
ATOM 2458 N N . LYS A 1 337 ? 17.577 -5.305 -27.407 1.00 98.38 337 LYS A N 1
ATOM 2459 C CA . LYS A 1 337 ? 17.328 -6.725 -27.150 1.00 98.38 337 LYS A CA 1
ATOM 2460 C C . LYS A 1 337 ? 18.419 -7.555 -27.813 1.00 98.38 337 LYS A C 1
ATOM 2462 O O . LYS A 1 337 ? 18.774 -7.319 -28.971 1.00 98.38 337 LYS A O 1
ATOM 2467 N N . ARG A 1 338 ? 18.954 -8.539 -27.099 1.00 98.62 338 ARG A N 1
ATOM 2468 C CA . ARG A 1 338 ? 20.091 -9.354 -27.543 1.00 98.62 338 ARG A CA 1
ATOM 2469 C C . ARG A 1 338 ? 19.703 -10.807 -27.765 1.00 98.62 338 ARG A C 1
ATOM 2471 O O . ARG A 1 338 ? 18.757 -11.311 -27.171 1.00 98.62 338 ARG A O 1
ATOM 2478 N N . SER A 1 339 ? 20.455 -11.481 -28.629 1.00 98.50 339 SER A N 1
ATOM 2479 C CA . SER A 1 339 ? 20.302 -12.919 -28.909 1.00 98.50 339 SER A CA 1
ATOM 2480 C C . SER A 1 339 ? 20.771 -13.824 -27.762 1.00 98.50 339 SER A C 1
ATOM 2482 O O . SER A 1 339 ? 20.439 -15.006 -27.743 1.00 98.50 339 SER A O 1
ATOM 2484 N N . GLY A 1 340 ? 21.513 -13.283 -26.793 1.00 98.31 340 GLY A N 1
ATOM 2485 C CA . GLY A 1 340 ? 22.000 -14.013 -25.628 1.00 98.31 340 GLY A CA 1
ATOM 2486 C C . GLY A 1 340 ? 22.399 -13.093 -24.469 1.00 98.31 340 GLY A C 1
ATOM 2487 O O . GLY A 1 340 ? 22.358 -11.865 -24.609 1.00 98.31 340 GLY A O 1
ATOM 2488 N N . PRO A 1 341 ? 22.784 -13.680 -23.323 1.00 97.56 341 PRO A N 1
ATOM 2489 C CA . PRO A 1 341 ? 23.057 -12.962 -22.081 1.00 97.56 341 PRO A CA 1
ATOM 2490 C C . PRO A 1 341 ? 24.442 -12.305 -22.111 1.00 97.56 341 PRO A C 1
ATOM 2492 O O . PRO A 1 341 ? 25.432 -12.853 -21.624 1.00 97.56 341 PRO A O 1
ATOM 2495 N N . GLY A 1 342 ? 24.550 -11.131 -22.726 1.00 97.81 342 GLY A N 1
ATOM 2496 C CA . GLY A 1 342 ? 25.801 -10.377 -22.734 1.00 97.81 342 GLY A CA 1
ATOM 2497 C C . GLY A 1 342 ? 25.902 -9.357 -23.854 1.00 97.81 342 GLY A C 1
ATOM 2498 O O . GLY A 1 342 ? 25.240 -9.456 -24.887 1.00 97.81 342 GLY A O 1
ATOM 2499 N N . THR A 1 343 ? 26.794 -8.384 -23.688 1.00 97.50 343 THR A N 1
ATOM 2500 C CA . THR A 1 343 ? 26.953 -7.298 -24.662 1.00 97.50 343 THR A CA 1
ATOM 2501 C C . THR A 1 343 ? 27.674 -7.713 -25.947 1.00 97.50 343 THR A C 1
ATOM 2503 O O . THR A 1 343 ? 27.597 -6.987 -26.937 1.00 97.50 343 THR A O 1
ATOM 2506 N N . GLY A 1 344 ? 28.318 -8.885 -25.959 1.00 97.62 344 GLY A N 1
ATOM 2507 C CA . GLY A 1 344 ? 28.916 -9.490 -27.154 1.00 97.62 344 GLY A CA 1
ATOM 2508 C C . GLY A 1 344 ? 27.925 -10.243 -28.053 1.00 97.62 344 GLY A C 1
ATOM 2509 O O . GLY A 1 344 ? 28.271 -10.581 -29.180 1.00 97.62 344 GLY A O 1
ATOM 2510 N N . TYR A 1 345 ? 26.697 -10.498 -27.587 1.00 98.38 345 TYR A N 1
ATOM 2511 C CA . TYR A 1 345 ? 25.660 -11.124 -28.407 1.00 98.38 345 TYR A CA 1
ATOM 2512 C C . TYR A 1 345 ? 25.022 -10.105 -29.354 1.00 98.38 345 TYR A C 1
ATOM 2514 O O . TYR A 1 345 ? 24.815 -8.939 -28.991 1.00 98.38 345 TYR A O 1
ATOM 2522 N N . GLY A 1 346 ? 24.676 -10.568 -30.559 1.00 98.44 346 GLY A N 1
ATOM 2523 C CA . GLY A 1 346 ? 24.072 -9.741 -31.601 1.00 98.44 346 GLY A CA 1
ATOM 2524 C C . GLY A 1 346 ? 22.759 -9.104 -31.146 1.00 98.44 346 GLY A C 1
ATOM 2525 O O . GLY A 1 346 ? 21.962 -9.743 -30.449 1.00 98.44 346 GLY A O 1
ATOM 2526 N N . ILE A 1 347 ? 22.550 -7.850 -31.549 1.00 98.50 347 ILE A N 1
ATOM 2527 C CA . ILE A 1 347 ? 21.304 -7.109 -31.333 1.00 98.50 347 ILE A CA 1
ATOM 2528 C C . ILE A 1 347 ? 20.245 -7.681 -32.278 1.00 98.50 347 ILE A C 1
ATOM 2530 O O . ILE A 1 347 ? 20.460 -7.749 -33.484 1.00 98.50 347 ILE A O 1
ATOM 2534 N N . VAL A 1 348 ? 19.111 -8.097 -31.721 1.00 98.31 348 VAL A N 1
ATOM 2535 C CA . VAL A 1 348 ? 17.995 -8.726 -32.455 1.00 98.31 348 VAL A CA 1
ATOM 2536 C C . VAL A 1 348 ? 16.712 -7.895 -32.398 1.00 98.31 348 VAL A C 1
ATOM 2538 O O . VAL A 1 348 ? 15.660 -8.325 -32.857 1.00 98.31 348 VAL A O 1
ATOM 2541 N N . GLY A 1 349 ? 16.791 -6.698 -31.820 1.00 97.69 349 GLY A N 1
ATOM 2542 C CA . GLY A 1 349 ? 15.706 -5.730 -31.775 1.00 97.69 349 GLY A CA 1
ATOM 2543 C C . GLY A 1 349 ? 15.938 -4.683 -30.696 1.00 97.69 349 GLY A C 1
ATOM 2544 O O . GLY A 1 349 ? 17.000 -4.633 -30.074 1.00 97.69 349 GLY A O 1
ATOM 2545 N N . SER A 1 350 ? 14.915 -3.882 -30.437 1.00 97.75 350 SER A N 1
ATOM 2546 C CA . SER A 1 350 ? 14.885 -2.924 -29.337 1.00 97.75 350 SER A CA 1
ATOM 2547 C C . SER A 1 350 ? 13.534 -2.958 -28.623 1.00 97.75 350 SER A C 1
ATOM 2549 O O . SER A 1 350 ? 12.579 -3.584 -29.090 1.00 97.75 350 SER A O 1
ATOM 2551 N N . VAL A 1 351 ? 13.474 -2.327 -27.456 1.00 98.31 351 VAL A N 1
ATOM 2552 C CA . VAL A 1 351 ? 12.253 -2.114 -26.677 1.00 98.31 351 VAL A CA 1
ATOM 2553 C C . VAL A 1 351 ? 12.251 -0.689 -26.132 1.00 98.31 351 VAL A C 1
ATOM 2555 O O . VAL A 1 351 ? 13.301 -0.169 -25.759 1.00 98.31 351 VAL A O 1
ATOM 2558 N N . ALA A 1 352 ? 11.089 -0.039 -26.126 1.00 98.38 352 ALA A N 1
ATOM 2559 C CA . ALA A 1 352 ? 10.959 1.332 -25.647 1.00 98.38 352 ALA A CA 1
ATOM 2560 C C . ALA A 1 352 ? 11.019 1.418 -24.115 1.00 98.38 352 ALA A C 1
ATOM 2562 O O . ALA A 1 352 ? 10.577 0.505 -23.413 1.00 98.38 352 ALA A O 1
ATOM 2563 N N . ASP A 1 353 ? 11.522 2.541 -23.611 1.00 98.19 353 ASP A N 1
ATOM 2564 C CA . ASP A 1 353 ? 11.445 2.926 -22.200 1.00 98.19 353 ASP A CA 1
ATOM 2565 C C . ASP A 1 353 ? 9.999 2.873 -21.668 1.00 98.19 353 ASP A C 1
ATOM 2567 O O . ASP A 1 353 ? 9.048 3.128 -22.407 1.00 98.19 353 ASP A O 1
ATOM 2571 N N . GLY A 1 354 ? 9.818 2.480 -20.404 1.00 97.88 354 GLY A N 1
ATOM 2572 C CA . GLY A 1 354 ? 8.503 2.320 -19.765 1.00 97.88 354 GLY A CA 1
ATOM 2573 C C . GLY A 1 354 ? 7.725 1.067 -20.192 1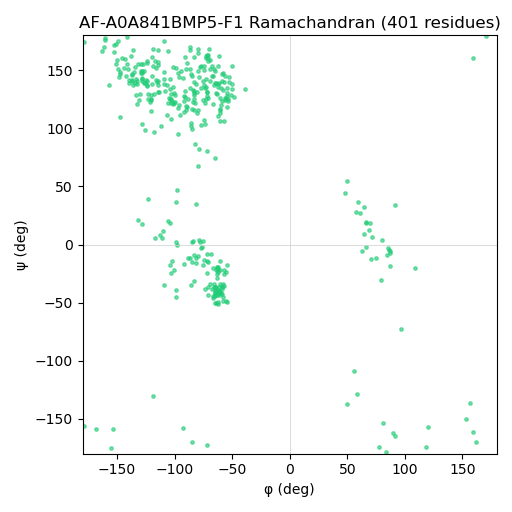.00 97.88 354 GLY A C 1
ATOM 2574 O O . GLY A 1 354 ? 6.751 0.680 -19.542 1.00 97.88 354 GLY A O 1
ATOM 2575 N N . THR A 1 355 ? 8.159 0.363 -21.244 1.00 98.38 355 THR A N 1
ATOM 2576 C CA . THR A 1 355 ? 7.486 -0.864 -21.696 1.00 98.38 355 THR A CA 1
ATOM 2577 C C . THR A 1 355 ? 7.476 -1.915 -20.588 1.00 98.38 355 THR A C 1
ATOM 2579 O O . THR A 1 355 ? 8.495 -2.183 -19.956 1.00 98.38 355 THR A O 1
ATOM 2582 N N . THR A 1 356 ? 6.327 -2.557 -20.368 1.00 98.31 356 THR A N 1
ATOM 2583 C CA . THR A 1 356 ? 6.256 -3.746 -19.509 1.00 98.31 356 THR A CA 1
ATOM 2584 C C . THR A 1 356 ? 6.655 -4.980 -20.308 1.00 98.31 356 THR A C 1
ATOM 2586 O O . THR A 1 356 ? 6.049 -5.268 -21.339 1.00 98.31 356 THR A O 1
ATOM 2589 N N . VAL A 1 357 ? 7.633 -5.733 -19.816 1.00 98.00 357 VAL A N 1
ATOM 2590 C CA . VAL A 1 357 ? 8.085 -6.993 -20.416 1.00 98.00 357 VAL A CA 1
ATOM 2591 C C . VAL A 1 357 ? 7.819 -8.161 -19.475 1.00 98.00 357 VAL A C 1
ATOM 2593 O O . VAL A 1 357 ? 7.784 -7.988 -18.262 1.00 98.00 357 VAL A O 1
ATOM 2596 N N . THR A 1 358 ? 7.621 -9.355 -20.035 1.00 97.81 358 THR A N 1
ATOM 2597 C CA . THR A 1 358 ? 7.487 -10.602 -19.263 1.00 97.81 358 THR A CA 1
ATOM 2598 C C . THR A 1 358 ? 8.785 -11.394 -19.350 1.00 97.81 358 THR A C 1
ATOM 2600 O O . THR A 1 358 ? 9.286 -11.628 -20.454 1.00 97.81 358 THR A O 1
ATOM 2603 N N . ILE A 1 359 ? 9.301 -11.810 -18.197 1.00 97.19 359 ILE A N 1
ATOM 2604 C CA . ILE A 1 359 ? 10.582 -12.497 -18.023 1.00 97.19 359 ILE A CA 1
ATOM 2605 C C . ILE A 1 359 ? 10.321 -13.987 -17.781 1.00 97.19 359 ILE A C 1
ATOM 2607 O O . ILE A 1 359 ? 9.438 -14.364 -17.010 1.00 97.19 359 ILE A O 1
ATOM 2611 N N . SER A 1 360 ? 11.072 -14.836 -18.480 1.00 96.81 360 SER A N 1
ATOM 2612 C CA . SER A 1 360 ? 10.918 -16.297 -18.443 1.00 96.81 360 SER A CA 1
ATOM 2613 C C . SER A 1 360 ? 11.930 -16.972 -17.520 1.00 96.81 360 SER A C 1
ATOM 2615 O O . SER A 1 360 ? 11.577 -17.878 -16.771 1.00 96.81 360 SER A O 1
ATOM 2617 N N . CYS A 1 361 ? 13.193 -16.563 -17.607 1.00 96.38 361 CYS A N 1
ATOM 2618 C CA . CYS A 1 361 ? 14.312 -17.073 -16.819 1.00 96.38 361 CYS A CA 1
ATOM 2619 C C . CYS A 1 361 ? 15.456 -16.051 -16.882 1.00 96.38 361 CYS A C 1
ATOM 2621 O O . CYS A 1 361 ? 15.407 -15.120 -17.692 1.00 96.38 361 CYS A O 1
ATOM 2623 N N . TRP A 1 362 ? 16.492 -16.236 -16.072 1.00 97.25 362 TRP A N 1
ATOM 2624 C CA . TRP A 1 362 ? 17.666 -15.363 -16.051 1.00 97.25 362 TRP A CA 1
ATOM 2625 C C . TRP A 1 362 ? 18.954 -16.158 -16.275 1.00 97.25 362 TRP A C 1
ATOM 2627 O O . TRP A 1 362 ? 18.997 -17.360 -16.032 1.00 97.25 362 TRP A O 1
ATOM 2637 N N . ARG A 1 363 ? 20.026 -15.501 -16.724 1.00 97.88 363 ARG A N 1
ATOM 2638 C CA . ARG A 1 363 ? 21.362 -16.108 -16.837 1.00 97.88 363 ARG A CA 1
ATOM 2639 C C . ARG A 1 363 ? 22.452 -15.074 -16.594 1.00 97.88 363 ARG A C 1
ATOM 2641 O O . ARG A 1 363 ? 22.291 -13.903 -16.930 1.00 97.88 363 ARG A O 1
ATOM 2648 N N . ALA A 1 364 ? 23.575 -15.507 -16.029 1.00 97.94 364 ALA A N 1
ATOM 2649 C CA . ALA A 1 364 ? 24.744 -14.647 -15.883 1.00 97.94 364 ALA A CA 1
ATOM 2650 C C . ALA A 1 364 ? 25.378 -14.336 -17.253 1.00 97.94 364 ALA A C 1
ATOM 2652 O O . ALA A 1 364 ? 25.484 -15.209 -18.118 1.00 97.94 364 ALA A O 1
ATOM 2653 N N . GLY A 1 365 ? 25.828 -13.098 -17.430 1.00 97.81 365 GLY A N 1
ATOM 2654 C CA . GLY A 1 365 ? 26.405 -12.582 -18.665 1.00 97.81 365 GLY A CA 1
ATOM 2655 C C . GLY A 1 365 ? 27.380 -11.433 -18.423 1.00 97.81 365 GLY A C 1
ATOM 2656 O O . GLY A 1 365 ? 27.929 -11.270 -17.332 1.00 97.81 365 GLY A O 1
ATOM 2657 N N . THR A 1 366 ? 27.616 -10.622 -19.455 1.00 98.38 366 THR A N 1
ATOM 2658 C CA . THR A 1 366 ? 28.484 -9.438 -19.336 1.00 98.38 366 THR A CA 1
ATOM 2659 C C . THR A 1 366 ? 27.927 -8.451 -18.307 1.00 98.38 366 THR A C 1
ATOM 2661 O O . THR A 1 366 ? 26.723 -8.207 -18.297 1.00 98.38 366 THR A O 1
ATOM 2664 N N . SER A 1 367 ? 28.795 -7.859 -17.482 1.00 98.00 367 SER A N 1
ATOM 2665 C CA . SER A 1 367 ? 28.406 -6.830 -16.510 1.00 98.00 367 SER A CA 1
ATOM 2666 C C . SER A 1 367 ? 27.887 -5.569 -17.210 1.00 98.00 367 SER A C 1
ATOM 2668 O O . SER A 1 367 ? 28.534 -5.063 -18.131 1.00 98.00 367 SER A O 1
ATOM 2670 N N . VAL A 1 368 ? 26.729 -5.071 -16.779 1.00 97.38 368 VAL A N 1
ATOM 2671 C CA . VAL A 1 368 ? 26.087 -3.848 -17.282 1.00 97.38 368 VAL A CA 1
ATOM 2672 C C . VAL A 1 368 ? 25.651 -2.997 -16.092 1.00 97.38 368 VAL A C 1
ATOM 2674 O O . VAL A 1 368 ? 25.141 -3.518 -15.103 1.00 97.38 368 VAL A O 1
ATOM 2677 N N . GLY A 1 369 ? 25.872 -1.686 -16.190 1.00 96.00 369 GLY A N 1
ATOM 2678 C CA . GLY A 1 369 ? 25.389 -0.697 -15.228 1.00 96.00 369 GLY A CA 1
ATOM 2679 C C . GLY A 1 369 ? 24.082 -0.055 -15.683 1.00 96.00 369 GLY A C 1
ATOM 2680 O O . GLY A 1 369 ? 23.896 0.198 -16.874 1.00 96.00 369 GLY A O 1
ATOM 2681 N N . GLY A 1 370 ? 23.204 0.239 -14.731 1.00 94.19 370 GLY A N 1
ATOM 2682 C CA . GLY A 1 370 ? 21.942 0.935 -14.953 1.00 94.19 370 GLY A CA 1
ATOM 2683 C C . GLY A 1 370 ? 21.458 1.650 -13.693 1.00 94.19 370 GLY A C 1
ATOM 2684 O O . GLY A 1 370 ? 22.147 1.660 -12.669 1.00 94.19 370 GLY A O 1
ATOM 2685 N N . ARG A 1 371 ? 20.259 2.245 -13.751 1.00 93.31 371 ARG A N 1
ATOM 2686 C CA . ARG A 1 371 ? 19.689 3.011 -12.626 1.00 93.31 371 ARG A CA 1
ATOM 2687 C C . ARG A 1 371 ? 19.571 2.175 -11.350 1.00 93.31 371 ARG A C 1
ATOM 2689 O O . ARG A 1 371 ? 19.769 2.690 -10.253 1.00 93.31 371 ARG A O 1
ATOM 2696 N N . TRP A 1 372 ? 19.260 0.892 -11.507 1.00 90.31 372 TRP A N 1
ATOM 2697 C CA . TRP A 1 372 ? 19.025 -0.050 -10.410 1.00 90.31 372 TRP A CA 1
ATOM 2698 C C . TRP A 1 372 ? 20.317 -0.686 -9.874 1.00 90.31 372 TRP A C 1
ATOM 2700 O O . TRP A 1 372 ? 20.268 -1.503 -8.959 1.00 90.31 372 TRP A O 1
ATOM 2710 N N . GLY A 1 373 ? 21.473 -0.286 -10.413 1.00 92.50 373 GLY A N 1
ATOM 2711 C CA . GLY A 1 373 ? 22.790 -0.789 -10.044 1.00 92.50 373 GLY A CA 1
ATOM 2712 C C . GLY A 1 373 ? 23.510 -1.475 -11.204 1.00 92.50 373 GLY A C 1
ATOM 2713 O O . GLY A 1 373 ? 23.062 -1.468 -12.350 1.00 92.50 373 GLY A O 1
ATOM 2714 N N . THR A 1 374 ? 24.663 -2.060 -10.891 1.00 95.69 374 THR A N 1
ATOM 2715 C CA . THR A 1 374 ? 25.455 -2.858 -11.833 1.00 95.69 374 THR A CA 1
ATOM 2716 C C . THR A 1 374 ? 25.219 -4.336 -11.568 1.00 95.69 374 THR A C 1
ATOM 2718 O O . THR A 1 374 ? 25.341 -4.779 -10.427 1.00 95.69 374 THR A O 1
ATOM 2721 N N . THR A 1 375 ? 24.922 -5.106 -12.614 1.00 96.12 375 THR A N 1
ATOM 2722 C CA . THR A 1 375 ? 24.633 -6.540 -12.504 1.00 96.12 375 THR A CA 1
ATOM 2723 C C . THR A 1 375 ? 25.225 -7.335 -13.663 1.00 96.12 375 THR A C 1
ATOM 2725 O O . THR A 1 375 ? 25.455 -6.814 -14.757 1.00 96.12 375 THR A O 1
ATOM 2728 N N . THR A 1 376 ? 25.471 -8.620 -13.422 1.00 97.19 376 THR A N 1
ATOM 2729 C CA . THR A 1 376 ? 25.757 -9.618 -14.462 1.00 97.19 376 THR A CA 1
ATOM 2730 C C . THR A 1 376 ? 24.514 -10.422 -14.835 1.00 97.19 376 THR A C 1
ATOM 2732 O O . THR A 1 376 ? 24.602 -11.281 -15.708 1.00 97.19 376 THR A O 1
ATOM 2735 N N . THR A 1 377 ? 23.365 -10.162 -14.208 1.00 97.25 377 THR A N 1
ATOM 2736 C CA . THR A 1 377 ? 22.092 -10.805 -14.540 1.00 97.25 377 THR A CA 1
ATOM 2737 C C . THR A 1 377 ? 21.558 -10.293 -15.878 1.00 97.25 377 THR A C 1
ATOM 2739 O O . THR A 1 377 ? 21.482 -9.087 -16.138 1.00 97.25 377 THR A O 1
ATOM 2742 N N . TRP A 1 378 ? 21.178 -11.234 -16.738 1.00 98.12 378 TRP A N 1
ATOM 2743 C CA . TRP A 1 378 ? 20.437 -10.990 -17.968 1.00 98.12 378 TRP A CA 1
ATOM 2744 C C . TRP A 1 378 ? 19.125 -11.754 -17.927 1.00 98.12 378 TRP A C 1
ATOM 2746 O O . TRP A 1 378 ? 19.123 -12.967 -17.715 1.00 98.12 378 TRP A O 1
ATOM 2756 N N . ASP A 1 379 ? 18.033 -11.053 -18.189 1.00 98.06 379 ASP A N 1
ATOM 2757 C CA . ASP A 1 379 ? 16.694 -11.612 -18.239 1.00 98.06 379 ASP A CA 1
ATOM 2758 C C . ASP A 1 379 ? 16.357 -12.042 -19.660 1.00 98.06 379 ASP A C 1
ATOM 2760 O O . ASP A 1 379 ? 16.458 -11.260 -20.614 1.00 98.06 379 ASP A O 1
ATOM 2764 N N . LYS A 1 380 ? 15.919 -13.292 -19.798 1.00 98.38 380 LYS A N 1
ATOM 2765 C CA . LYS A 1 380 ? 15.326 -13.794 -21.030 1.00 98.38 380 LYS A CA 1
ATOM 2766 C C . LYS A 1 380 ? 13.849 -13.437 -21.043 1.00 98.38 380 LYS A C 1
ATOM 2768 O O . LYS A 1 380 ? 13.066 -13.928 -20.226 1.00 98.38 380 LYS A O 1
ATOM 2773 N N . LEU A 1 381 ? 13.453 -12.614 -21.999 1.00 98.12 381 LEU A N 1
ATOM 2774 C CA . LEU A 1 381 ? 12.064 -12.247 -22.216 1.00 98.12 381 LEU A CA 1
ATOM 2775 C C . LEU A 1 381 ? 11.276 -13.418 -22.819 1.00 98.12 381 LEU A C 1
ATOM 2777 O O . LEU A 1 381 ? 11.836 -14.338 -23.417 1.00 98.12 381 LEU A O 1
ATOM 2781 N N . SER A 1 382 ? 9.951 -13.369 -22.689 1.00 97.50 382 SER A N 1
ATOM 2782 C CA . SER A 1 382 ? 9.030 -14.364 -23.275 1.00 97.50 382 SER A CA 1
ATOM 2783 C C . SER A 1 382 ? 9.138 -14.526 -24.800 1.00 97.50 382 SER A C 1
ATOM 2785 O O . SER A 1 382 ? 8.800 -15.586 -25.318 1.00 97.50 382 SER A O 1
ATOM 2787 N N . ASP A 1 383 ? 9.667 -13.528 -25.516 1.00 97.25 383 ASP A N 1
ATOM 2788 C CA . ASP A 1 383 ? 9.945 -13.598 -26.959 1.00 97.25 383 ASP A CA 1
ATOM 2789 C C . ASP A 1 383 ? 11.300 -14.258 -27.296 1.00 97.25 383 ASP A C 1
ATOM 2791 O O . ASP A 1 383 ? 11.697 -14.327 -28.458 1.00 97.25 383 ASP A O 1
ATOM 2795 N N . GLY A 1 384 ? 12.026 -14.741 -26.283 1.00 97.81 384 GLY A N 1
ATOM 2796 C CA . GLY A 1 384 ? 13.311 -15.420 -26.419 1.00 97.81 384 GLY A CA 1
ATOM 2797 C C . GLY A 1 384 ? 14.531 -14.499 -26.459 1.00 97.81 384 GLY A C 1
ATOM 2798 O O . GLY A 1 384 ? 15.655 -15.009 -26.459 1.00 97.81 384 GLY A O 1
ATOM 2799 N N . THR A 1 385 ? 14.335 -13.179 -26.469 1.00 98.56 385 THR A N 1
ATOM 2800 C CA . THR A 1 385 ? 15.421 -12.190 -26.472 1.00 98.56 385 THR A CA 1
ATOM 2801 C C . THR A 1 385 ? 15.897 -11.847 -25.060 1.00 98.56 385 THR A C 1
ATOM 2803 O O . THR A 1 385 ? 15.262 -12.211 -24.075 1.00 98.56 385 THR A O 1
ATOM 2806 N N . TRP A 1 386 ? 17.036 -11.164 -24.954 1.00 98.62 386 TRP A N 1
ATOM 2807 C CA . TRP A 1 386 ? 17.710 -10.891 -23.686 1.00 98.62 386 TRP A CA 1
ATOM 2808 C C . TRP A 1 386 ? 17.945 -9.405 -23.458 1.00 98.62 386 TRP A C 1
ATOM 2810 O O . TRP A 1 386 ? 18.355 -8.683 -24.371 1.00 98.62 386 TRP A O 1
ATOM 2820 N N . ILE A 1 387 ? 17.759 -8.967 -22.218 1.00 98.06 387 ILE A N 1
ATOM 2821 C CA . ILE A 1 387 ? 18.092 -7.622 -21.741 1.00 98.06 387 ILE A CA 1
ATOM 2822 C C . ILE A 1 387 ? 18.796 -7.772 -20.389 1.00 98.06 387 ILE A C 1
ATOM 2824 O O . ILE A 1 387 ? 18.538 -8.722 -19.658 1.00 98.06 387 ILE A O 1
ATOM 2828 N N . SER A 1 388 ? 19.724 -6.874 -20.062 1.00 97.25 388 SER A N 1
ATOM 2829 C CA . SER A 1 388 ? 20.323 -6.882 -18.727 1.00 97.25 388 SER A CA 1
ATOM 2830 C C . SER A 1 388 ? 19.324 -6.376 -17.686 1.00 97.25 388 SER A C 1
ATOM 2832 O O . SER A 1 388 ? 18.706 -5.334 -17.905 1.00 97.25 388 SER A O 1
ATOM 2834 N N . ASP A 1 389 ? 19.238 -7.056 -16.541 1.00 95.81 389 ASP A N 1
ATOM 2835 C CA . ASP A 1 389 ? 18.377 -6.671 -15.408 1.00 95.81 389 ASP A CA 1
ATOM 2836 C C . ASP A 1 389 ? 18.691 -5.244 -14.904 1.00 95.81 389 ASP A C 1
ATOM 2838 O O . ASP A 1 389 ? 17.799 -4.521 -14.482 1.00 95.81 389 ASP A O 1
ATOM 2842 N N . ALA A 1 390 ? 19.918 -4.737 -15.107 1.00 95.75 390 ALA A N 1
ATOM 2843 C CA . ALA A 1 390 ? 20.276 -3.341 -14.813 1.00 95.75 390 ALA A CA 1
ATOM 2844 C C . ALA A 1 390 ? 19.377 -2.297 -15.514 1.00 95.75 390 ALA A C 1
ATOM 2846 O O . ALA A 1 390 ? 19.289 -1.153 -15.062 1.00 95.75 390 ALA A O 1
ATOM 2847 N N . LEU A 1 391 ? 18.733 -2.674 -16.622 1.00 97.00 391 LEU A N 1
ATOM 2848 C CA . LEU A 1 391 ? 17.894 -1.816 -17.467 1.00 97.00 391 LEU A CA 1
ATOM 2849 C C . LEU A 1 391 ? 16.402 -2.172 -17.361 1.00 97.00 391 LEU A C 1
ATOM 2851 O O . LEU A 1 391 ? 15.590 -1.722 -18.174 1.00 97.00 391 LEU A O 1
ATOM 2855 N N . ILE A 1 392 ? 16.033 -2.999 -16.381 1.00 95.94 392 ILE A N 1
ATOM 2856 C CA . ILE A 1 392 ? 14.657 -3.395 -16.104 1.00 95.94 392 ILE A CA 1
ATOM 2857 C C . ILE A 1 392 ? 14.402 -3.216 -14.611 1.00 95.94 392 ILE A C 1
ATOM 2859 O O . ILE A 1 392 ? 15.068 -3.807 -13.772 1.00 95.94 392 ILE A O 1
ATOM 2863 N N . TYR A 1 393 ? 13.381 -2.446 -14.250 1.00 96.44 393 TYR A N 1
ATOM 2864 C CA . TYR A 1 393 ? 12.860 -2.534 -12.897 1.00 96.44 393 TYR A CA 1
ATOM 2865 C C . TYR A 1 393 ? 12.054 -3.827 -12.750 1.00 96.44 393 TYR A C 1
ATOM 2867 O O . TYR A 1 393 ? 10.940 -3.935 -13.270 1.00 96.44 393 TYR A O 1
ATOM 2875 N N . THR A 1 394 ? 12.604 -4.796 -12.028 1.00 92.75 394 THR A N 1
ATOM 2876 C CA . THR A 1 394 ? 11.940 -6.061 -11.662 1.00 92.75 394 THR A CA 1
ATOM 2877 C C . THR A 1 394 ? 11.492 -6.071 -10.196 1.00 92.75 394 THR A C 1
ATOM 2879 O O . THR A 1 394 ? 10.653 -6.874 -9.789 1.00 92.75 394 THR A O 1
ATOM 2882 N N . GLY A 1 395 ? 12.042 -5.163 -9.382 1.00 89.12 395 GLY A N 1
ATOM 2883 C CA . GLY A 1 395 ? 11.824 -5.112 -7.937 1.00 89.12 395 GLY A CA 1
ATOM 2884 C C . GLY A 1 395 ? 12.502 -6.251 -7.163 1.00 89.12 395 GLY A C 1
ATOM 2885 O O . GLY A 1 395 ? 12.292 -6.378 -5.955 1.00 89.12 395 GLY A O 1
ATOM 2886 N N . VAL A 1 396 ? 13.304 -7.076 -7.836 1.00 82.44 396 VAL A N 1
ATOM 2887 C CA . VAL A 1 396 ? 14.120 -8.173 -7.289 1.00 82.44 396 VAL A CA 1
ATOM 2888 C C . VAL A 1 396 ? 15.460 -8.215 -8.031 1.00 82.44 396 VAL A C 1
ATOM 2890 O O . VAL A 1 396 ? 15.682 -7.408 -8.917 1.00 82.44 396 VAL A O 1
ATOM 2893 N N . GLY A 1 397 ? 16.370 -9.125 -7.672 1.00 75.50 397 GLY A N 1
ATOM 2894 C CA . GLY A 1 397 ? 17.618 -9.316 -8.432 1.00 75.50 397 GLY A CA 1
ATOM 2895 C C . GLY A 1 397 ? 17.546 -10.373 -9.542 1.00 75.50 397 GLY A C 1
ATOM 2896 O O . GLY A 1 397 ? 18.447 -10.436 -10.373 1.00 75.50 397 GLY A O 1
ATOM 2897 N N . THR A 1 398 ? 16.532 -11.246 -9.525 1.00 82.69 398 THR A N 1
ATOM 2898 C CA . THR A 1 398 ? 16.331 -12.317 -10.518 1.00 82.69 398 THR A CA 1
ATOM 2899 C C . THR A 1 398 ? 14.863 -12.739 -10.567 1.00 82.69 398 THR A C 1
ATOM 2901 O O . THR A 1 398 ? 14.262 -12.960 -9.511 1.00 82.69 398 THR A O 1
ATOM 2904 N N . ILE A 1 399 ? 14.311 -12.944 -11.766 1.00 83.56 399 ILE A N 1
ATOM 2905 C CA . ILE A 1 399 ? 12.968 -13.507 -11.976 1.00 83.56 399 ILE A CA 1
ATOM 2906 C C . ILE A 1 399 ? 13.069 -14.872 -12.670 1.00 83.56 399 ILE A C 1
ATOM 2908 O O . ILE A 1 399 ? 13.719 -15.022 -13.703 1.00 83.56 399 ILE A O 1
ATOM 2912 N N . GLY A 1 400 ? 12.365 -15.866 -12.124 1.00 85.81 400 GLY A N 1
ATOM 2913 C CA . GLY A 1 400 ? 12.298 -17.214 -12.694 1.00 85.81 400 GLY A CA 1
ATOM 2914 C C . GLY A 1 400 ? 13.540 -18.080 -12.421 1.00 85.81 400 GLY A C 1
ATOM 2915 O O . GLY A 1 400 ? 14.413 -17.700 -11.636 1.00 85.81 400 GLY A O 1
ATOM 2916 N N . PRO A 1 401 ? 13.605 -19.285 -13.019 1.00 90.69 401 PRO A N 1
ATOM 2917 C CA . PRO A 1 401 ? 14.755 -20.174 -12.882 1.00 90.69 401 PRO A CA 1
ATOM 2918 C C . PRO A 1 401 ? 15.980 -19.623 -13.622 1.00 90.69 401 PRO A C 1
ATOM 2920 O O . PRO A 1 401 ? 15.876 -18.708 -14.437 1.00 90.69 401 PRO A O 1
ATOM 2923 N N . ASN A 1 402 ? 17.142 -20.221 -13.365 1.00 95.44 402 ASN A N 1
ATOM 2924 C CA . ASN A 1 402 ? 18.325 -20.000 -14.192 1.00 95.44 402 ASN A CA 1
ATOM 2925 C C . ASN A 1 402 ? 18.157 -20.737 -15.537 1.00 95.44 402 ASN A C 1
ATOM 2927 O O . ASN A 1 402 ? 17.706 -21.888 -15.536 1.00 95.44 402 ASN A O 1
ATOM 2931 N N . CYS A 1 403 ? 18.485 -20.077 -16.651 1.00 93.50 403 CYS A N 1
ATOM 2932 C CA . CYS A 1 403 ? 18.614 -20.704 -17.965 1.00 93.50 403 CYS A CA 1
ATOM 2933 C C . CYS A 1 403 ? 20.023 -21.341 -18.119 1.00 93.50 403 CYS A C 1
ATOM 2935 O O . CYS A 1 403 ? 20.091 -22.435 -18.702 1.00 93.50 403 CYS A O 1
#

Solvent-accessible surface area (backbone atoms only — not comparable to full-atom values): 21013 Å² total; per-residue (Å²): 140,84,87,84,88,86,84,90,80,88,83,85,84,85,84,82,84,79,84,78,75,82,76,80,77,75,76,72,78,73,80,76,70,67,52,68,59,58,54,42,42,48,53,49,33,62,72,70,73,48,54,72,66,61,39,46,74,69,56,32,45,76,46,65,47,84,75,35,55,40,97,84,67,45,36,40,24,32,29,34,31,44,29,24,43,75,38,83,72,34,45,50,50,75,40,48,33,44,33,40,59,52,99,83,38,68,49,73,26,47,64,94,40,72,61,24,53,60,48,49,76,69,44,54,61,83,49,43,35,71,67,56,46,54,52,54,52,48,27,49,49,36,62,70,67,55,78,47,66,58,49,25,49,56,48,22,22,44,49,41,61,69,79,39,52,33,29,28,69,26,19,29,10,11,78,38,40,73,48,84,51,29,14,19,35,29,39,33,56,75,90,38,52,32,20,36,35,45,41,26,42,45,44,75,69,38,69,35,40,88,69,79,71,46,45,14,17,27,40,37,35,45,27,90,78,28,40,20,38,36,41,28,21,18,25,60,52,49,90,76,60,74,54,45,50,60,66,40,68,57,21,24,44,18,58,29,49,60,42,26,14,71,61,98,54,64,21,30,47,38,32,39,20,52,49,87,43,74,36,48,39,50,65,24,31,37,10,58,28,35,27,38,61,57,56,63,42,29,36,33,31,29,37,34,58,47,73,36,46,52,69,32,62,48,62,20,73,30,53,45,54,91,50,30,29,29,24,28,32,74,74,66,54,47,40,68,26,13,69,38,52,32,83,88,37,57,75,74,50,69,46,53,41,43,40,77,45,49,47,58,21,25,36,78,35,52,76,40,75,37,90,83,38,72,35,35,42,14,35,28,32,74,88,66,34,17,40,51,45,22,39,33,53,48,37,60,91,74,47,70,53,80,113

Sequence (403 aa):
MLRTRQAMLGIALLAVTISMLPASAVAEPAPTARSLEQIVADAVVARVGRSTTEIAAAGRTLRTDVQRTDATGAWAFGVGMLQAPAKPGEYPAAWLFLAQRQQTGWSVALESTQEFLDLAAKAPATVFSAQERSTFESAWRAGRSGLLALSNNTGLRLPYAVGATWTMGGGPHGWGGSESPFSSVDLSGGDGIVRAAGAGSVYTMCADSSNGGTAGGWRRVYHASGYTTDYYHLWNLTGLGASVNEGDALGNIGVNLCAGGSASGPHVHWGILSGTTRVAWHWRSAGKWVFWAGAAYGGYALHGSTQANVGTGLYNYGALGLNQGIIDAWGSGTINKRSGPGTGYGIVGSVADGTTVTISCWRAGTSVGGRWGTTTTWDKLSDGTWISDALIYTGVGTIGPNC

Mean predicted aligned error: 7.96 Å